Protein AF-0000000076752700 (afdb_homodimer)

Nearest PDB structures (foldseek):
  8uxy-assembly1_A  TM=1.984E-01  e=5.507E+00  synthetic construct

Organism: NCBI:txid927661

Radius of gyration: 29.4 Å; Cα contacts (8 Å, |Δi|>4): 568; chains: 2; bounding box: 60×112×95 Å

Sequence (394 aa):
MATTHGKQHRLHIPDSLHLTAPDSPAALYDTPDGRTATATRIVLAATRIVVGWTFLWAFVDKVFGLGYATPAGKGWIDGGSPTQGFLANGAKGPFEGLYHDLAGTAFANWAFMLGLLGIGVAMTLGIGMRIAGVSGSLLYVLMWTVALPPENNPITDDHILGALIVAALVLLGAGNYFGFGTWWRQTALVQRFPWLTMATTHGKQHRLHIPDSLHLTAPDSPAALYDTPDGRTATATRIVLAATRIVVGWTFLWAFVDKVFGLGYATPAGKGWIDGGSPTQGFLANGAKGPFEGLYHDLAGTAFANWAFMLGLLGIGVAMTLGIGMRIAGVSGSLLYVLMWTVALPPENNPITDDHILGALIVAALVLLGAGNYFGFGTWWRQTALVQRFPWLT

Structure (mmCIF, N/CA/C/O backbone):
data_AF-0000000076752700-model_v1
#
loop_
_entity.id
_entity.type
_entity.pdbx_description
1 polymer 'DoxX family protein'
#
loop_
_atom_site.group_PDB
_atom_site.id
_atom_site.type_symbol
_atom_site.label_atom_id
_atom_site.label_alt_id
_atom_site.label_comp_id
_atom_site.label_asym_id
_atom_site.label_entity_id
_atom_site.label_seq_id
_atom_site.pdbx_PDB_ins_code
_atom_site.Cartn_x
_atom_site.Cartn_y
_atom_site.Cartn_z
_atom_site.occupancy
_atom_site.B_iso_or_equiv
_atom_site.auth_seq_id
_atom_site.auth_comp_id
_atom_site.auth_asym_id
_atom_site.auth_atom_id
_atom_site.pdbx_PDB_model_num
ATOM 1 N N . MET A 1 1 ? -34.156 88 3.09 1 29.36 1 MET A N 1
ATOM 2 C CA . MET A 1 1 ? -33.375 86.938 2.428 1 29.36 1 MET A CA 1
ATOM 3 C C . MET A 1 1 ? -33 85.875 3.408 1 29.36 1 MET A C 1
ATOM 5 O O . MET A 1 1 ? -32.125 86.062 4.25 1 29.36 1 MET A O 1
ATOM 9 N N . ALA A 1 2 ? -33.969 85 3.961 1 39.78 2 ALA A N 1
ATOM 10 C CA . ALA A 1 2 ? -33.938 84 5.02 1 39.78 2 ALA A CA 1
ATOM 11 C C . ALA A 1 2 ? -33.094 82.812 4.602 1 39.78 2 ALA A C 1
ATOM 13 O O . ALA A 1 2 ? -33.406 82.188 3.598 1 39.78 2 ALA A O 1
ATOM 14 N N . THR A 1 3 ? -31.812 82.875 4.812 1 36.62 3 THR A N 1
ATOM 15 C CA . THR A 1 3 ? -30.859 81.812 4.566 1 36.62 3 THR A CA 1
ATOM 16 C C . THR A 1 3 ? -31.234 80.562 5.387 1 36.62 3 THR A C 1
ATOM 18 O O . THR A 1 3 ? -31.297 80.625 6.617 1 36.62 3 THR A O 1
ATOM 21 N N . THR A 1 4 ? -32.125 79.75 4.945 1 38.25 4 THR A N 1
ATOM 22 C CA . THR A 1 4 ? -32.531 78.438 5.535 1 38.25 4 THR A CA 1
ATOM 23 C C . THR A 1 4 ? -31.328 77.5 5.672 1 38.25 4 THR A C 1
ATOM 25 O O . THR A 1 4 ? -30.641 77.25 4.688 1 38.25 4 THR A O 1
ATOM 28 N N . HIS A 1 5 ? -30.578 77.5 6.777 1 37.97 5 HIS A N 1
ATOM 29 C CA . HIS A 1 5 ? -29.5 76.625 7.164 1 37.97 5 HIS A CA 1
ATOM 30 C C . HIS A 1 5 ? -29.969 75.188 7.094 1 37.97 5 HIS A C 1
ATOM 32 O O . HIS A 1 5 ? -30.938 74.812 7.75 1 37.97 5 HIS A O 1
ATOM 38 N N . GLY A 1 6 ? -29.859 74.5 5.984 1 36.5 6 GLY A N 1
ATOM 39 C CA . GLY A 1 6 ? -30.141 73.062 5.793 1 36.5 6 GLY A CA 1
ATOM 40 C C . GLY A 1 6 ? -29.359 72.188 6.742 1 36.5 6 GLY A C 1
ATOM 41 O O . GLY A 1 6 ? -28.141 72.312 6.883 1 36.5 6 GLY A O 1
ATOM 42 N N . LYS A 1 7 ? -30 71.812 7.828 1 42.16 7 LYS A N 1
ATOM 43 C CA . LYS A 1 7 ? -29.484 70.812 8.789 1 42.16 7 LYS A CA 1
ATOM 44 C C . LYS A 1 7 ? -29 69.562 8.086 1 42.16 7 LYS A C 1
ATOM 46 O O . LYS A 1 7 ? -29.766 68.875 7.367 1 42.16 7 LYS A O 1
ATOM 51 N N . GLN A 1 8 ? -27.719 69.5 7.719 1 39.16 8 GLN A N 1
ATOM 52 C CA . GLN A 1 8 ? -27.094 68.25 7.285 1 39.16 8 GLN A CA 1
ATOM 53 C C . GLN A 1 8 ? -27.234 67.188 8.344 1 39.16 8 GLN A C 1
ATOM 55 O O . GLN A 1 8 ? -26.797 67.375 9.484 1 39.16 8 GLN A O 1
ATOM 60 N N . HIS A 1 9 ? -28.328 66.438 8.406 1 39.38 9 HIS A N 1
ATOM 61 C CA . HIS A 1 9 ? -28.453 65.25 9.219 1 39.38 9 HIS A CA 1
ATOM 62 C C . HIS A 1 9 ? -27.328 64.25 8.914 1 39.38 9 HIS A C 1
ATOM 64 O O . HIS A 1 9 ? -27.281 63.688 7.824 1 39.38 9 HIS A O 1
ATOM 70 N N . ARG A 1 10 ? -26.156 64.438 9.477 1 40.09 10 ARG A N 1
ATOM 71 C CA . ARG A 1 10 ? -25.156 63.406 9.422 1 40.09 10 ARG A CA 1
ATOM 72 C C . ARG A 1 10 ? -25.703 62.094 9.945 1 40.09 10 ARG A C 1
ATOM 74 O O . ARG A 1 10 ? -26.156 62.031 11.094 1 40.09 10 ARG A O 1
ATOM 81 N N . LEU A 1 11 ? -26.188 61.281 9.07 1 42.81 11 LEU A N 1
ATOM 82 C CA . LEU A 1 11 ? -26.531 59.906 9.352 1 42.81 11 LEU A CA 1
ATOM 83 C C . LEU A 1 11 ? -25.422 59.219 10.125 1 42.81 11 LEU A C 1
ATOM 85 O O . LEU A 1 11 ? -24.281 59.125 9.641 1 42.81 11 LEU A O 1
ATOM 89 N N . HIS A 1 12 ? -25.438 59.219 11.461 1 40.09 12 HIS A N 1
ATOM 90 C CA . HIS A 1 12 ? -24.594 58.406 12.312 1 40.09 12 HIS A CA 1
ATOM 91 C C . HIS A 1 12 ? -24.719 56.906 11.961 1 40.09 12 HIS A C 1
ATOM 93 O O . HIS A 1 12 ? -25.766 56.312 12.172 1 40.09 12 HIS A O 1
ATOM 99 N N . ILE A 1 13 ? -24.047 56.469 10.922 1 45.62 13 ILE A N 1
ATOM 100 C CA . ILE A 1 13 ? -23.922 55.031 10.727 1 45.62 13 ILE A CA 1
ATOM 101 C C . ILE A 1 13 ? -23.359 54.375 11.984 1 45.62 13 ILE A C 1
ATOM 103 O O . ILE A 1 13 ? -22.297 54.781 12.484 1 45.62 13 ILE A O 1
ATOM 107 N N . PRO A 1 14 ? -24.188 53.719 12.781 1 40.22 14 PRO A N 1
ATOM 108 C CA . PRO A 1 14 ? -23.641 53.062 13.977 1 40.22 14 PRO A CA 1
ATOM 109 C C . PRO A 1 14 ? -22.438 52.156 13.672 1 40.22 14 PRO A C 1
ATOM 111 O O . PRO A 1 14 ? -22.375 51.562 12.594 1 40.22 14 PRO A O 1
ATOM 114 N N . ASP A 1 15 ? -21.25 52.406 14.148 1 44.44 15 ASP A N 1
ATOM 115 C CA . ASP A 1 15 ? -19.969 51.688 14.102 1 44.44 15 ASP A CA 1
ATOM 116 C C . ASP A 1 15 ? -20.156 50.219 14.453 1 44.44 15 ASP A C 1
ATOM 118 O O . ASP A 1 15 ? -19.188 49.469 14.531 1 44.44 15 ASP A O 1
ATOM 122 N N . SER A 1 16 ? -21.297 49.812 14.992 1 43.44 16 SER A N 1
ATOM 123 C CA . SER A 1 16 ? -21.391 48.469 15.555 1 43.44 16 SER A CA 1
ATOM 124 C C . SER A 1 16 ? -21.375 47.406 14.461 1 43.44 16 SER A C 1
ATOM 126 O O . SER A 1 16 ? -21.531 46.219 14.742 1 43.44 16 SER A O 1
ATOM 128 N N . LEU A 1 17 ? -21.594 47.812 13.195 1 39.06 17 LEU A N 1
ATOM 129 C CA . LEU A 1 17 ? -21.531 46.656 12.312 1 39.06 17 LEU A CA 1
ATOM 130 C C . LEU A 1 17 ? -20.094 46.125 12.211 1 39.06 17 LEU A C 1
ATOM 132 O O . LEU A 1 17 ? -19.375 46.469 11.273 1 39.06 17 LEU A O 1
ATOM 136 N N . HIS A 1 18 ? -19.391 46.031 13.32 1 35.94 18 HIS A N 1
ATOM 137 C CA . HIS A 1 18 ? -18.203 45.188 13.172 1 35.94 18 HIS A CA 1
ATOM 138 C C . HIS A 1 18 ? -18.562 43.844 12.539 1 35.94 18 HIS A C 1
ATOM 140 O O . HIS A 1 18 ? -19.188 43 13.172 1 35.94 18 HIS A O 1
ATOM 146 N N . LEU A 1 19 ? -18.891 43.812 11.242 1 36.69 19 LEU A N 1
ATOM 147 C CA . LEU A 1 19 ? -18.844 42.469 10.617 1 36.69 19 LEU A CA 1
ATOM 148 C C . LEU A 1 19 ? -17.609 41.719 11.07 1 36.69 19 LEU A C 1
ATOM 150 O O . LEU A 1 19 ? -16.484 42.062 10.742 1 36.69 19 LEU A O 1
ATOM 154 N N . THR A 1 20 ? -17.625 41.156 12.289 1 35.75 20 THR A N 1
ATOM 155 C CA . THR A 1 20 ? -16.578 40.219 12.594 1 35.75 20 THR A CA 1
ATOM 156 C C . THR A 1 20 ? -16.344 39.281 11.406 1 35.75 20 THR A C 1
ATOM 158 O O . THR A 1 20 ? -17.281 38.719 10.844 1 35.75 20 THR A O 1
ATOM 161 N N . ALA A 1 21 ? -15.375 39.562 10.609 1 37.62 21 ALA A N 1
ATOM 162 C CA . ALA A 1 21 ? -14.906 38.625 9.594 1 37.62 21 ALA A CA 1
ATOM 163 C C . ALA A 1 21 ? -15.133 37.156 10.047 1 37.62 21 ALA A C 1
ATOM 165 O O . ALA A 1 21 ? -14.836 36.812 11.188 1 37.62 21 ALA A O 1
ATOM 166 N N . PRO A 1 22 ? -16.172 36.5 9.398 1 35 22 PRO A N 1
ATOM 167 C CA . PRO A 1 22 ? -16.234 35.094 9.805 1 35 22 PRO A CA 1
ATOM 168 C C . PRO A 1 22 ? -14.844 34.5 10.07 1 35 22 PRO A C 1
ATOM 170 O O . PRO A 1 22 ? -13.852 34.969 9.516 1 35 22 PRO A O 1
ATOM 173 N N . ASP A 1 23 ? -14.617 33.906 11.258 1 36.38 23 ASP A N 1
ATOM 174 C CA . ASP A 1 23 ? -13.422 33.125 11.578 1 36.38 23 ASP A CA 1
ATOM 175 C C . ASP A 1 23 ? -12.859 32.469 10.336 1 36.38 23 ASP A C 1
ATOM 177 O O . ASP A 1 23 ? -13.609 32 9.469 1 36.38 23 ASP A O 1
ATOM 181 N N . SER A 1 24 ? -11.797 32.906 9.742 1 34.34 24 SER A N 1
ATOM 182 C CA . SER A 1 24 ? -11.125 32.219 8.633 1 34.34 24 SER A CA 1
ATOM 183 C C . SER A 1 24 ? -11.375 30.719 8.648 1 34.34 24 SER A C 1
ATOM 185 O O . SER A 1 24 ? -11.352 30.094 9.719 1 34.34 24 SER A O 1
ATOM 187 N N . PRO A 1 25 ? -12.094 30.188 7.672 1 35.09 25 PRO A N 1
ATOM 188 C CA . PRO A 1 25 ? -12.305 28.734 7.664 1 35.09 25 PRO A CA 1
ATOM 189 C C . PRO A 1 25 ? -11.117 27.969 8.25 1 35.09 25 PRO A C 1
ATOM 191 O O . PRO A 1 25 ? -11.172 26.75 8.359 1 35.09 25 PRO A O 1
ATOM 194 N N . ALA A 1 26 ? -9.969 28.547 8.25 1 38.09 26 ALA A N 1
ATOM 195 C CA . ALA A 1 26 ? -8.797 27.875 8.812 1 38.09 26 ALA A CA 1
ATOM 196 C C . ALA A 1 26 ? -9.016 27.531 10.281 1 38.09 26 ALA A C 1
ATOM 198 O O . ALA A 1 26 ? -8.328 26.672 10.828 1 38.09 26 ALA A O 1
ATOM 199 N N . ALA A 1 27 ? -9.719 28.219 11.047 1 39.12 27 ALA A N 1
ATOM 200 C CA . ALA A 1 27 ? -9.938 28.031 12.477 1 39.12 27 ALA A CA 1
ATOM 201 C C . ALA A 1 27 ? -10.688 26.734 12.75 1 39.12 27 ALA A C 1
ATOM 203 O O . ALA A 1 27 ? -10.695 26.234 13.883 1 39.12 27 ALA A O 1
ATOM 204 N N . LEU A 1 28 ? -11.695 26.422 11.906 1 35.94 28 LEU A N 1
ATOM 205 C CA . LEU A 1 28 ? -12.5 25.234 12.172 1 35.94 28 LEU A CA 1
ATOM 206 C C . LEU A 1 28 ? -11.672 23.969 12 1 35.94 28 LEU A C 1
ATOM 208 O O . LEU A 1 28 ? -12.188 22.859 12.133 1 35.94 28 LEU A O 1
ATOM 212 N N . TYR A 1 29 ? -10.555 24.031 11.18 1 39.53 29 TYR A N 1
ATOM 213 C CA . TYR A 1 29 ? -9.797 22.781 11.258 1 39.53 29 TYR A CA 1
ATOM 214 C C . TYR A 1 29 ? -9.25 22.578 12.664 1 39.53 29 TYR A C 1
ATOM 216 O O . TYR A 1 29 ? -8.492 23.406 13.172 1 39.53 29 TYR A O 1
ATOM 224 N N . ASP A 1 30 ? -10.023 22.172 13.617 1 43.53 30 ASP A N 1
ATOM 225 C CA . ASP A 1 30 ? -9.617 21.703 14.938 1 43.53 30 ASP A CA 1
ATOM 226 C C . ASP A 1 30 ? -8.188 21.156 14.914 1 43.53 30 ASP A C 1
ATOM 228 O O . ASP A 1 30 ? -7.832 20.375 14.031 1 43.53 30 ASP A O 1
ATOM 232 N N . THR A 1 31 ? -7.188 21.891 15.273 1 51.28 31 THR A N 1
ATOM 233 C CA . THR A 1 31 ? -5.887 21.312 15.594 1 51.28 31 THR A CA 1
ATOM 234 C C . THR A 1 31 ? -6.039 19.906 16.141 1 51.28 31 THR A C 1
ATOM 236 O O . THR A 1 31 ? -6.855 19.656 17.031 1 51.28 31 THR A O 1
ATOM 239 N N . PRO A 1 32 ? -5.676 18.969 15.312 1 60.38 32 PRO A N 1
ATOM 240 C CA . PRO A 1 32 ? -5.797 17.656 15.945 1 60.38 32 PRO A CA 1
ATOM 241 C C . PRO A 1 32 ? -5.363 17.656 17.406 1 60.38 32 PRO A C 1
ATOM 243 O O . PRO A 1 32 ? -4.438 18.391 17.781 1 60.38 32 PRO A O 1
ATOM 246 N N . ASP A 1 33 ? -6.082 17.078 18.266 1 76.19 33 ASP A N 1
ATOM 247 C CA . ASP A 1 33 ? -5.648 16.922 19.656 1 76.19 33 ASP A CA 1
ATOM 248 C C . ASP A 1 33 ? -4.305 16.203 19.734 1 76.19 33 ASP A C 1
ATOM 250 O O . ASP A 1 33 ? -3.846 15.625 18.75 1 76.19 33 ASP A O 1
ATOM 254 N N . GLY A 1 34 ? -3.598 16.438 20.75 1 81.69 34 GLY A N 1
ATOM 255 C CA . GLY A 1 34 ? -2.254 15.922 20.953 1 81.69 34 GLY A CA 1
ATOM 256 C C . GLY A 1 34 ? -2.135 14.43 20.688 1 81.69 34 GLY A C 1
ATOM 257 O O . GLY A 1 34 ? -1.126 13.969 20.156 1 81.69 34 GLY A O 1
ATOM 258 N N . ARG A 1 35 ? -3.18 13.695 20.969 1 88.38 35 ARG A N 1
ATOM 259 C CA . ARG A 1 35 ? -3.15 12.25 20.781 1 88.38 35 ARG A CA 1
ATOM 260 C C . ARG A 1 35 ? -3.213 11.898 19.297 1 88.38 35 ARG A C 1
ATOM 262 O O . ARG A 1 35 ? -2.486 11.016 18.828 1 88.38 35 ARG A O 1
ATOM 269 N N . THR A 1 36 ? -4.035 12.562 18.578 1 89.56 36 THR A N 1
ATOM 270 C CA . THR A 1 36 ? -4.176 12.312 17.141 1 89.56 36 THR A CA 1
ATOM 271 C C . THR A 1 36 ? -2.904 12.719 16.406 1 89.56 36 THR A C 1
ATOM 273 O O . THR A 1 36 ? -2.475 12.023 15.477 1 89.56 36 THR A O 1
ATOM 276 N N . ALA A 1 37 ? -2.352 13.773 16.875 1 91.69 37 ALA A N 1
ATOM 277 C CA . ALA A 1 37 ? -1.114 14.227 16.234 1 91.69 37 ALA A CA 1
ATOM 278 C C . ALA A 1 37 ? 0.009 13.211 16.453 1 91.69 37 ALA A C 1
ATOM 280 O O . ALA A 1 37 ? 0.752 12.898 15.516 1 91.69 37 ALA A O 1
ATOM 281 N N . THR A 1 38 ? 0.123 12.742 17.672 1 94.31 38 THR A N 1
ATOM 282 C CA . THR A 1 38 ? 1.146 11.75 17.984 1 94.31 38 THR A CA 1
ATOM 283 C C . THR A 1 38 ? 0.907 10.469 17.203 1 94.31 38 THR A C 1
ATOM 285 O O . THR A 1 38 ? 1.839 9.898 16.625 1 94.31 38 THR A O 1
ATOM 288 N N . ALA A 1 39 ? -0.334 10.039 17.125 1 95.75 39 ALA A N 1
ATOM 289 C CA . ALA A 1 39 ? -0.685 8.836 16.375 1 95.75 39 ALA A CA 1
ATOM 290 C C . ALA A 1 39 ? -0.348 8.992 14.898 1 95.75 39 ALA A C 1
ATOM 292 O O . ALA A 1 39 ? 0.15 8.062 14.258 1 95.75 39 ALA A O 1
ATOM 293 N N . THR A 1 40 ? -0.634 10.117 14.398 1 96.5 40 THR A N 1
ATOM 294 C CA . THR A 1 40 ? -0.349 10.398 12.992 1 96.5 40 THR A CA 1
ATOM 295 C C . THR A 1 40 ? 1.149 10.305 12.719 1 96.5 40 THR A C 1
ATOM 297 O O . THR A 1 40 ? 1.569 9.656 11.75 1 96.5 40 THR A O 1
ATOM 300 N N . ARG A 1 41 ? 1.906 10.852 13.586 1 96.19 41 ARG A N 1
ATOM 301 C CA . ARG A 1 41 ? 3.355 10.812 13.422 1 96.19 41 ARG A CA 1
ATOM 302 C C . ARG A 1 41 ? 3.875 9.383 13.5 1 96.19 41 ARG A C 1
ATOM 304 O O . ARG A 1 41 ? 4.746 8.992 12.719 1 96.19 41 ARG A O 1
ATOM 311 N N . ILE A 1 42 ? 3.344 8.664 14.352 1 97.69 42 ILE A N 1
ATOM 312 C CA . ILE A 1 42 ? 3.77 7.281 14.539 1 97.69 42 ILE A CA 1
ATOM 313 C C . ILE A 1 42 ? 3.404 6.457 13.312 1 97.69 42 ILE A C 1
ATOM 315 O O . ILE A 1 42 ? 4.227 5.691 12.805 1 97.69 42 ILE A O 1
ATOM 319 N N . VAL A 1 43 ? 2.213 6.633 12.805 1 98.38 43 VAL A N 1
ATOM 320 C CA . VAL A 1 43 ? 1.752 5.852 11.656 1 98.38 43 VAL A CA 1
ATOM 321 C C . VAL A 1 43 ? 2.551 6.238 10.414 1 98.38 43 VAL A C 1
ATOM 323 O O . VAL A 1 43 ? 2.928 5.375 9.617 1 98.38 43 VAL A O 1
ATOM 326 N N . LEU A 1 44 ? 2.814 7.484 10.258 1 98.12 44 LEU A N 1
ATOM 327 C CA . LEU A 1 44 ? 3.598 7.926 9.109 1 98.12 44 LEU A CA 1
ATOM 328 C C . LEU A 1 44 ? 5.027 7.395 9.188 1 98.12 44 LEU A C 1
ATOM 330 O O . LEU A 1 44 ? 5.586 6.957 8.18 1 98.12 44 LEU A O 1
ATOM 334 N N . ALA A 1 45 ? 5.598 7.426 10.367 1 98.25 45 ALA A N 1
ATOM 335 C CA . ALA A 1 45 ? 6.941 6.879 10.555 1 98.25 45 ALA A CA 1
ATOM 336 C C . ALA A 1 45 ? 6.961 5.375 10.297 1 98.25 45 ALA A C 1
ATOM 338 O O . ALA A 1 45 ? 7.863 4.863 9.633 1 98.25 45 ALA A O 1
ATOM 339 N N . ALA A 1 46 ? 5.977 4.699 10.828 1 98.62 46 ALA A N 1
ATOM 340 C CA . ALA A 1 46 ? 5.887 3.256 10.617 1 98.62 46 ALA A CA 1
ATOM 341 C C . ALA A 1 46 ? 5.734 2.924 9.133 1 98.62 46 ALA A C 1
ATOM 343 O O . ALA A 1 46 ? 6.371 1.994 8.633 1 98.62 46 ALA A O 1
ATOM 344 N N . THR A 1 47 ? 4.883 3.656 8.461 1 98.75 47 THR A N 1
ATOM 345 C CA . THR A 1 47 ? 4.688 3.445 7.031 1 98.75 47 THR A CA 1
ATOM 346 C C . THR A 1 47 ? 5.992 3.646 6.27 1 98.75 47 THR A C 1
ATOM 348 O O . THR A 1 47 ? 6.359 2.826 5.426 1 98.75 47 THR A O 1
ATOM 351 N N . ARG A 1 48 ? 6.648 4.723 6.578 1 98.62 48 ARG A N 1
ATOM 352 C CA . ARG A 1 48 ? 7.922 5.031 5.934 1 98.62 48 ARG A CA 1
ATOM 353 C C . ARG A 1 48 ? 8.93 3.91 6.145 1 98.62 48 ARG A C 1
ATOM 355 O O . ARG A 1 48 ? 9.586 3.473 5.199 1 98.62 48 ARG A O 1
ATOM 362 N N . ILE A 1 49 ? 9.055 3.41 7.312 1 98.75 49 ILE A N 1
ATOM 363 C CA . ILE A 1 49 ? 10.016 2.373 7.668 1 98.75 49 ILE A CA 1
ATOM 364 C C . ILE A 1 49 ? 9.633 1.062 6.984 1 98.75 49 ILE A C 1
ATOM 366 O O . ILE A 1 49 ? 10.5 0.3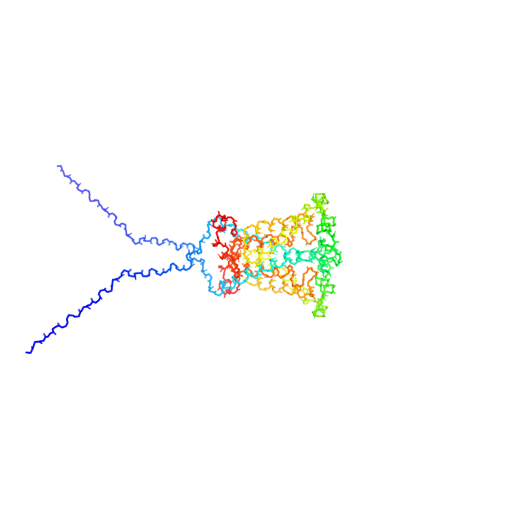3 6.504 1 98.75 49 ILE A O 1
ATOM 370 N N . VAL A 1 50 ? 8.367 0.733 6.926 1 98.81 50 VAL A N 1
ATOM 371 C CA . VAL A 1 50 ? 7.914 -0.483 6.258 1 98.81 50 VAL A CA 1
ATOM 372 C C . VAL A 1 50 ? 8.203 -0.39 4.766 1 98.81 50 VAL A C 1
ATOM 374 O O . VAL A 1 50 ? 8.633 -1.37 4.145 1 98.81 50 VAL A O 1
ATOM 377 N N . VAL A 1 51 ? 7.961 0.78 4.152 1 98.75 51 VAL A N 1
ATOM 378 C CA . VAL A 1 51 ? 8.32 0.979 2.754 1 98.75 51 VAL A CA 1
ATOM 379 C C . VAL A 1 51 ? 9.82 0.768 2.57 1 98.75 51 VAL A C 1
ATOM 381 O O . VAL A 1 51 ? 10.25 0.038 1.673 1 98.75 51 VAL A O 1
ATOM 384 N N . GLY A 1 52 ? 10.594 1.422 3.422 1 98.81 52 GLY A N 1
ATOM 385 C CA . GLY A 1 52 ? 12.039 1.237 3.352 1 98.81 52 GLY A CA 1
ATOM 386 C C . GLY A 1 52 ? 12.461 -0.214 3.471 1 98.81 52 GLY A C 1
ATOM 387 O O . GLY A 1 52 ? 13.281 -0.693 2.688 1 98.81 52 GLY A O 1
ATOM 388 N N . TRP A 1 53 ? 11.914 -0.888 4.426 1 98.75 53 TRP A N 1
ATOM 389 C CA . TRP A 1 53 ? 12.203 -2.301 4.645 1 98.75 53 TRP A CA 1
ATOM 390 C C . TRP A 1 53 ? 11.852 -3.127 3.41 1 98.75 53 TRP A C 1
ATOM 392 O O . TRP A 1 53 ? 12.602 -4.02 3.018 1 98.75 53 TRP A O 1
ATOM 402 N N . THR A 1 54 ? 10.727 -2.855 2.799 1 98.62 54 THR A N 1
ATOM 403 C CA . THR A 1 54 ? 10.281 -3.574 1.61 1 98.62 54 THR A CA 1
ATOM 404 C C . THR A 1 54 ? 11.312 -3.469 0.494 1 98.62 54 THR A C 1
ATOM 406 O O . THR A 1 54 ? 11.68 -4.473 -0.12 1 98.62 54 THR A O 1
ATOM 409 N N . PHE A 1 55 ? 11.812 -2.27 0.292 1 98.88 55 PHE A N 1
ATOM 410 C CA . PHE A 1 55 ? 12.789 -2.055 -0.767 1 98.88 55 PHE A CA 1
ATOM 411 C C . PHE A 1 55 ? 14.133 -2.68 -0.399 1 98.88 55 PHE A C 1
ATOM 413 O O . PHE A 1 55 ? 14.773 -3.322 -1.233 1 98.88 55 PHE A O 1
ATOM 420 N N . LEU A 1 56 ? 14.57 -2.543 0.807 1 98.88 56 LEU A N 1
ATOM 421 C CA . LEU A 1 56 ? 15.867 -3.062 1.229 1 98.88 56 LEU A CA 1
ATOM 422 C C . LEU A 1 56 ? 15.867 -4.59 1.216 1 98.88 56 LEU A C 1
ATOM 424 O O . LEU A 1 56 ? 16.859 -5.207 0.829 1 98.88 56 LEU A O 1
ATOM 428 N N . TRP A 1 57 ? 14.82 -5.156 1.658 1 98.81 57 TRP A N 1
ATOM 429 C CA . TRP A 1 57 ? 14.758 -6.613 1.64 1 98.81 57 TRP A CA 1
ATOM 430 C C . TRP A 1 57 ? 14.812 -7.145 0.211 1 98.81 57 TRP A C 1
ATOM 432 O O . TRP A 1 57 ? 15.516 -8.117 -0.069 1 98.81 57 TRP A O 1
ATOM 442 N N . ALA A 1 58 ? 14.008 -6.539 -0.705 1 98.56 58 ALA A N 1
ATOM 443 C CA . ALA A 1 58 ? 14.062 -6.945 -2.105 1 98.56 58 ALA A CA 1
ATOM 444 C C . ALA A 1 58 ? 15.492 -6.867 -2.646 1 98.56 58 ALA A C 1
ATOM 446 O O . ALA A 1 58 ? 15.938 -7.77 -3.357 1 98.56 58 ALA A O 1
ATOM 447 N N . PHE A 1 59 ? 16.172 -5.762 -2.301 1 98.88 59 PHE A N 1
ATOM 448 C CA . PHE A 1 59 ? 17.547 -5.586 -2.719 1 98.88 59 PHE A CA 1
ATOM 449 C C . PHE A 1 59 ? 18.438 -6.711 -2.178 1 98.88 59 PHE A C 1
ATOM 451 O O . PHE A 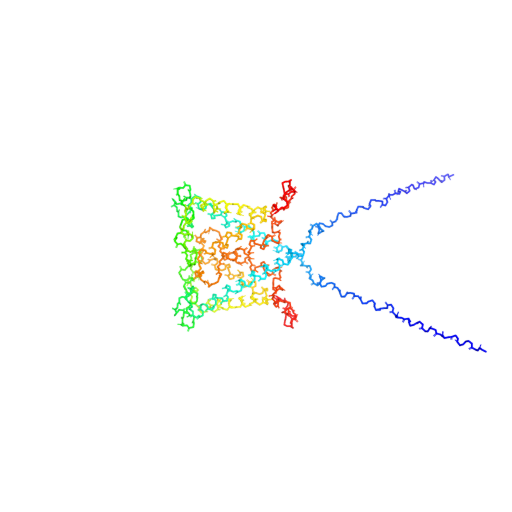1 59 ? 19.172 -7.348 -2.934 1 98.88 59 PHE A O 1
ATOM 458 N N . VAL A 1 60 ? 18.344 -7.02 -0.854 1 98.88 60 VAL A N 1
ATOM 459 C CA . VAL A 1 60 ? 19.188 -8.008 -0.188 1 98.88 60 VAL A CA 1
ATOM 460 C C . VAL A 1 60 ? 18.875 -9.398 -0.73 1 98.88 60 VAL A C 1
ATOM 462 O O . VAL A 1 60 ? 19.781 -10.172 -1.035 1 98.88 60 VAL A O 1
ATOM 465 N N . ASP A 1 61 ? 17.625 -9.727 -0.887 1 98.81 61 ASP A N 1
ATOM 466 C CA . ASP A 1 61 ? 17.25 -11.023 -1.425 1 98.81 61 ASP A CA 1
ATOM 467 C C . ASP A 1 61 ? 17.75 -11.203 -2.854 1 98.81 61 ASP A C 1
ATOM 469 O O . ASP A 1 61 ? 18.234 -12.281 -3.221 1 98.81 61 ASP A O 1
ATOM 473 N N . LYS A 1 62 ? 17.688 -10.148 -3.652 1 98.69 62 LYS A N 1
ATOM 474 C CA . LYS A 1 62 ? 18.094 -10.242 -5.047 1 98.69 62 LYS A CA 1
ATOM 475 C C . LYS A 1 62 ? 19.625 -10.32 -5.16 1 98.69 62 LYS A C 1
ATOM 477 O O . LYS A 1 62 ? 20.156 -10.922 -6.098 1 98.69 62 LYS A O 1
ATOM 482 N N . VAL A 1 63 ? 20.312 -9.719 -4.191 1 98.81 63 VAL A N 1
ATOM 483 C CA . VAL A 1 63 ? 21.766 -9.773 -4.211 1 98.81 63 VAL A CA 1
ATOM 484 C C . VAL A 1 63 ? 22.234 -11.18 -3.838 1 98.81 63 VAL A C 1
ATOM 486 O O . VAL A 1 63 ? 23.094 -11.758 -4.512 1 98.81 63 VAL A O 1
ATOM 489 N N . PHE A 1 64 ? 21.562 -11.82 -2.852 1 98.62 64 PHE A N 1
ATOM 490 C CA . PHE A 1 64 ? 22.156 -13.008 -2.25 1 98.62 64 PHE A CA 1
ATOM 491 C C . PHE A 1 64 ? 21.344 -14.25 -2.57 1 98.62 64 PHE A C 1
ATOM 493 O O . PHE A 1 64 ? 21.797 -15.375 -2.365 1 98.62 64 PHE A O 1
ATOM 500 N N . GLY A 1 65 ? 20.094 -14.062 -3.068 1 98.12 65 GLY A N 1
ATOM 501 C CA . GLY A 1 65 ? 19.266 -15.227 -3.301 1 98.12 65 GLY A CA 1
ATOM 502 C C . GLY A 1 65 ? 18.875 -15.945 -2.023 1 98.12 65 GLY A C 1
ATOM 503 O O . GLY A 1 65 ? 19.109 -17.141 -1.885 1 98.12 65 GLY A O 1
ATOM 504 N N . LEU A 1 66 ? 18.109 -15.32 -1.153 1 98.25 66 LEU A N 1
ATOM 505 C CA . LEU A 1 66 ? 17.859 -15.82 0.191 1 98.25 66 LEU A CA 1
ATOM 506 C C . LEU A 1 66 ? 16.625 -16.719 0.206 1 98.25 66 LEU A C 1
ATOM 508 O O . LEU A 1 66 ? 16.156 -17.109 1.273 1 98.25 66 LEU A O 1
ATOM 512 N N . GLY A 1 67 ? 16.078 -17.016 -0.961 1 97.12 67 GLY A N 1
ATOM 513 C CA . GLY A 1 67 ? 15.047 -18.047 -1.076 1 97.12 67 GLY A CA 1
ATOM 514 C C . GLY A 1 67 ? 13.641 -17.5 -0.984 1 97.12 67 GLY A C 1
ATOM 515 O O . GLY A 1 67 ? 12.68 -18.25 -0.786 1 97.12 67 GLY A O 1
ATOM 516 N N . TYR A 1 68 ? 13.445 -16.25 -0.989 1 96.75 68 TYR A N 1
ATOM 517 C CA . TYR A 1 68 ? 12.125 -15.633 -1.086 1 96.75 68 TYR A CA 1
ATOM 518 C C . TYR A 1 68 ? 11.742 -15.383 -2.541 1 96.75 68 TYR A C 1
ATOM 520 O O . TYR A 1 68 ? 11.633 -16.328 -3.33 1 96.75 68 TYR A O 1
ATOM 528 N N . ALA A 1 69 ? 11.664 -14.188 -2.992 1 95.44 69 ALA A N 1
ATOM 529 C CA . ALA A 1 69 ? 11.336 -13.938 -4.391 1 95.44 69 ALA A CA 1
ATOM 530 C C . ALA A 1 69 ? 12.461 -14.398 -5.312 1 95.44 69 ALA A C 1
ATOM 532 O O . ALA A 1 69 ? 12.219 -14.758 -6.469 1 95.44 69 ALA A O 1
ATOM 533 N N . THR A 1 70 ? 13.68 -14.367 -4.738 1 97.75 70 THR A N 1
ATOM 534 C CA . THR A 1 70 ? 14.844 -14.836 -5.473 1 97.75 70 THR A CA 1
ATOM 535 C C . THR A 1 70 ? 15.32 -16.188 -4.934 1 97.75 70 THR A C 1
ATOM 537 O O . THR A 1 70 ? 15.805 -16.266 -3.801 1 97.75 70 THR A O 1
ATOM 540 N N . PRO A 1 71 ? 15.188 -17.219 -5.75 1 96.56 71 PRO A N 1
ATOM 541 C CA . PRO A 1 71 ? 15.586 -18.547 -5.273 1 96.56 71 PRO A CA 1
ATOM 542 C C . PRO A 1 71 ? 17.062 -18.609 -4.871 1 96.56 71 PRO A C 1
ATOM 544 O O . PRO A 1 71 ? 17.875 -17.859 -5.398 1 96.56 71 PRO A O 1
ATOM 547 N N . ALA A 1 72 ? 17.312 -19.562 -4.008 1 96.94 72 ALA A N 1
ATOM 548 C CA . ALA A 1 72 ? 18.688 -19.797 -3.596 1 96.94 72 ALA A CA 1
ATOM 549 C C . ALA A 1 72 ? 19.578 -20.109 -4.801 1 96.94 72 ALA A C 1
ATOM 551 O O . ALA A 1 72 ? 19.172 -20.844 -5.703 1 96.94 72 ALA A O 1
ATOM 552 N N . GLY A 1 73 ? 20.734 -19.5 -4.82 1 97 73 GLY A N 1
ATOM 553 C CA . GLY A 1 73 ? 21.688 -19.75 -5.887 1 97 73 GLY A CA 1
ATOM 554 C C . GLY A 1 73 ? 21.453 -18.875 -7.105 1 97 73 GLY A C 1
ATOM 555 O O . GLY A 1 73 ? 22.234 -18.922 -8.062 1 97 73 GLY A O 1
ATOM 556 N N . LYS A 1 74 ? 20.484 -18.047 -7.07 1 97.19 74 LYS A N 1
ATOM 557 C CA . LYS A 1 74 ? 20.172 -17.219 -8.234 1 97.19 74 LYS A CA 1
ATOM 558 C C . LYS A 1 74 ? 20.359 -15.742 -7.93 1 97.19 74 LYS A C 1
ATOM 560 O O . LYS A 1 74 ? 19.844 -14.883 -8.641 1 97.19 74 LYS A O 1
ATOM 565 N N . GLY A 1 75 ? 21.047 -15.453 -6.887 1 98.31 75 GLY A N 1
ATOM 566 C CA . GLY A 1 75 ? 21.344 -14.078 -6.527 1 98.31 75 GLY A CA 1
ATOM 567 C C . GLY A 1 75 ? 22.219 -13.375 -7.551 1 98.31 75 GLY A C 1
ATOM 568 O O . GLY A 1 75 ? 22.875 -14.023 -8.367 1 98.31 75 GLY A O 1
ATOM 569 N N . TRP A 1 76 ? 22.125 -12.102 -7.492 1 98.38 76 TRP A N 1
ATOM 570 C CA . TRP A 1 76 ? 22.922 -11.273 -8.383 1 98.38 76 TRP A CA 1
ATOM 571 C C . TRP A 1 76 ? 24.406 -11.578 -8.227 1 98.38 76 TRP A C 1
ATOM 573 O O . TRP A 1 76 ? 25.156 -11.625 -9.219 1 98.38 76 TRP A O 1
ATOM 583 N N . ILE A 1 77 ? 24.891 -11.852 -7.035 1 97.62 77 ILE A N 1
ATOM 584 C CA . ILE A 1 77 ? 26.297 -12.141 -6.754 1 97.62 77 ILE A CA 1
ATOM 585 C C . ILE A 1 77 ? 26.656 -13.516 -7.312 1 97.62 77 ILE A C 1
ATOM 587 O O . ILE A 1 77 ? 27.844 -13.828 -7.48 1 97.62 77 ILE A O 1
ATOM 591 N N . ASP A 1 78 ? 25.703 -14.344 -7.539 1 97.88 78 ASP A N 1
ATOM 592 C CA . ASP A 1 78 ? 25.906 -15.68 -8.094 1 97.88 78 ASP A CA 1
ATOM 593 C C . ASP A 1 78 ? 25.734 -15.672 -9.617 1 97.88 78 ASP A C 1
ATOM 595 O O . ASP A 1 78 ? 25.672 -16.734 -10.242 1 97.88 78 ASP A O 1
ATOM 599 N N . GLY A 1 79 ? 25.609 -14.492 -10.133 1 97.31 79 GLY A N 1
ATOM 600 C CA . GLY A 1 79 ? 25.5 -14.367 -11.578 1 97.31 79 GLY A CA 1
ATOM 601 C C . GLY A 1 79 ? 24.062 -14.242 -12.055 1 97.31 79 GLY A C 1
ATOM 602 O O . GLY A 1 79 ? 23.812 -14.188 -13.266 1 97.31 79 GLY A O 1
ATOM 603 N N . GLY A 1 80 ? 23.156 -14.234 -11.102 1 97.25 80 GLY A N 1
ATOM 604 C CA . GLY A 1 80 ? 21.766 -14.023 -11.469 1 97.25 80 GLY A CA 1
ATOM 605 C C . GLY A 1 80 ? 21.484 -12.625 -11.984 1 97.25 80 GLY A C 1
ATOM 606 O O . GLY A 1 80 ? 22.312 -11.727 -11.828 1 97.25 80 GLY A O 1
ATOM 607 N N . SER A 1 81 ? 20.375 -12.531 -12.672 1 98 81 SER A N 1
ATOM 608 C CA . SER A 1 81 ? 19.922 -11.25 -13.211 1 98 81 SER A CA 1
ATOM 609 C C . SER A 1 81 ? 18.641 -10.781 -12.508 1 98 81 SER A C 1
ATOM 611 O O . SER A 1 81 ? 17.562 -11.336 -12.727 1 98 81 SER A O 1
ATOM 613 N N . PRO A 1 82 ? 18.719 -9.742 -11.773 1 97.75 82 PRO A N 1
ATOM 614 C CA . PRO A 1 82 ? 17.609 -9.328 -10.906 1 97.75 82 PRO A CA 1
ATOM 615 C C . PRO A 1 82 ? 16.359 -8.945 -11.695 1 97.75 82 PRO A C 1
ATOM 617 O O . PRO A 1 82 ? 15.25 -8.984 -11.156 1 97.75 82 PRO A O 1
ATOM 620 N N . THR A 1 83 ? 16.469 -8.602 -12.953 1 97.62 83 THR A N 1
ATOM 621 C CA . THR A 1 83 ? 15.305 -8.094 -13.664 1 97.62 83 THR A CA 1
ATOM 622 C C . THR A 1 83 ? 14.812 -9.117 -14.688 1 97.62 83 THR A C 1
ATOM 624 O O . THR A 1 83 ? 13.695 -9.008 -15.195 1 97.62 83 THR A O 1
ATOM 627 N N . GLN A 1 84 ? 15.586 -10.102 -15.008 1 95.19 84 GLN A N 1
ATOM 628 C CA . GLN A 1 84 ? 15.297 -11.016 -16.109 1 95.19 84 GLN A CA 1
ATOM 629 C C . GLN A 1 84 ? 13.984 -11.758 -15.875 1 95.19 84 GLN A C 1
ATOM 631 O O . GLN A 1 84 ? 13.094 -11.742 -16.734 1 95.19 84 GLN A O 1
ATOM 636 N N . GLY A 1 85 ? 13.875 -12.414 -14.742 1 91.81 85 GLY A N 1
ATOM 637 C CA . GLY A 1 85 ? 12.68 -13.188 -14.469 1 91.81 85 GLY A CA 1
ATOM 638 C C . GLY A 1 85 ? 11.406 -12.367 -14.539 1 91.81 85 GLY A C 1
ATOM 639 O O . GLY A 1 85 ? 10.453 -12.742 -15.219 1 91.81 85 GLY A O 1
ATOM 640 N N . PHE A 1 86 ? 11.383 -11.266 -13.898 1 93.94 86 PHE A N 1
ATOM 641 C CA . PHE A 1 86 ? 10.211 -10.406 -13.797 1 93.94 86 PHE A CA 1
ATOM 642 C C . PHE A 1 86 ? 9.875 -9.789 -15.148 1 93.94 86 PHE A C 1
ATOM 644 O O . PHE A 1 86 ? 8.711 -9.789 -15.562 1 93.94 86 PHE A O 1
ATOM 651 N N . LEU A 1 87 ? 10.836 -9.266 -15.891 1 96.69 87 LEU A N 1
ATOM 652 C CA . LEU A 1 87 ? 10.578 -8.539 -17.125 1 96.69 87 LEU A CA 1
ATOM 653 C C . LEU A 1 87 ? 10.383 -9.508 -18.297 1 96.69 87 LEU A C 1
ATOM 655 O O . LEU A 1 87 ? 9.578 -9.25 -19.203 1 96.69 87 LEU A O 1
ATOM 659 N N . ALA A 1 88 ? 11.086 -10.633 -18.297 1 95.81 88 ALA A N 1
ATOM 660 C CA . ALA A 1 88 ? 11.008 -11.57 -19.406 1 95.81 88 ALA A CA 1
ATOM 661 C C . ALA A 1 88 ? 9.758 -12.438 -19.312 1 95.81 88 ALA A C 1
ATOM 663 O O . ALA A 1 88 ? 9.109 -12.719 -20.328 1 95.81 88 ALA A O 1
ATOM 664 N N . ASN A 1 89 ? 9.398 -12.82 -18.109 1 94.88 89 ASN A N 1
ATOM 665 C CA . ASN A 1 89 ? 8.305 -13.773 -17.953 1 94.88 89 ASN A CA 1
ATOM 666 C C . ASN A 1 89 ? 7.043 -13.094 -17.422 1 94.88 89 ASN A C 1
ATOM 668 O O . ASN A 1 89 ? 5.938 -13.625 -17.578 1 94.88 89 ASN A O 1
ATOM 672 N N . GLY A 1 90 ? 7.176 -12.008 -16.859 1 94.88 90 GLY A N 1
ATOM 673 C CA . GLY A 1 90 ? 6.047 -11.367 -16.203 1 94.88 90 GLY A CA 1
ATOM 674 C C . GLY A 1 90 ? 5.395 -10.297 -17.047 1 94.88 90 GLY A C 1
ATOM 675 O O . GLY A 1 90 ? 4.242 -9.93 -16.812 1 94.88 90 GLY A O 1
ATOM 676 N N . ALA A 1 91 ? 6.035 -9.781 -18.047 1 97.44 91 ALA A N 1
ATOM 677 C CA . ALA A 1 91 ? 5.539 -8.648 -18.812 1 97.44 91 ALA A CA 1
ATOM 678 C C . ALA A 1 91 ? 4.391 -9.062 -19.734 1 97.44 91 ALA A C 1
ATOM 680 O O . ALA A 1 91 ? 4.477 -10.086 -20.422 1 97.44 91 ALA A O 1
ATOM 681 N N . LYS A 1 92 ? 3.402 -8.367 -19.703 1 97.62 92 LYS A N 1
ATOM 682 C CA . LYS A 1 92 ? 2.217 -8.547 -20.531 1 97.62 92 LYS A CA 1
ATOM 683 C C . LYS A 1 92 ? 1.561 -7.203 -20.844 1 97.62 92 LYS A C 1
ATOM 685 O O . LYS A 1 92 ? 1.661 -6.258 -20.062 1 97.62 92 LYS A O 1
ATOM 690 N N . GLY A 1 93 ? 0.887 -7.176 -22.031 1 97.75 93 GLY A N 1
ATOM 691 C CA . GLY A 1 93 ? 0.173 -5.957 -22.375 1 97.75 93 GLY A CA 1
ATOM 692 C C . GLY A 1 93 ? 0.931 -5.082 -23.359 1 97.75 93 GLY A C 1
ATOM 693 O O . GLY A 1 93 ? 1.815 -5.559 -24.062 1 97.75 93 GLY A O 1
ATOM 694 N N . PRO A 1 94 ? 0.622 -3.799 -23.406 1 97.94 94 PRO A N 1
ATOM 695 C CA . PRO A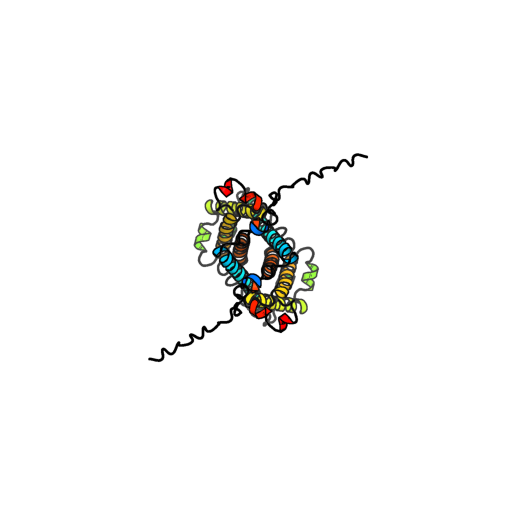 1 94 ? 1.086 -2.928 -24.484 1 97.94 94 PRO A CA 1
ATOM 696 C C . PRO A 1 94 ? 2.594 -2.693 -24.453 1 97.94 94 PRO A C 1
ATOM 698 O O . PRO A 1 94 ? 3.197 -2.371 -25.469 1 97.94 94 PRO A O 1
ATOM 701 N N . PHE A 1 95 ? 3.264 -2.926 -23.328 1 98.19 95 PHE A N 1
ATOM 702 C CA . PHE A 1 95 ? 4.684 -2.607 -23.219 1 98.19 95 PHE A CA 1
ATOM 703 C C . PHE A 1 95 ? 5.52 -3.877 -23.141 1 98.19 95 PHE A C 1
ATOM 705 O O . PHE A 1 95 ? 6.688 -3.838 -22.75 1 98.19 95 PHE A O 1
ATOM 712 N N . GLU A 1 96 ? 4.93 -4.977 -23.391 1 98 96 GLU A N 1
ATOM 713 C CA . GLU A 1 96 ? 5.582 -6.277 -23.297 1 98 96 GLU A CA 1
ATOM 714 C C . GLU A 1 96 ? 6.891 -6.301 -24.078 1 98 96 GLU A C 1
ATOM 716 O O . GLU A 1 96 ? 7.918 -6.754 -23.562 1 98 96 GLU A O 1
ATOM 721 N N . GLY A 1 97 ? 6.891 -5.852 -25.328 1 98.12 97 GLY A N 1
ATOM 722 C CA . GLY A 1 97 ? 8.086 -5.82 -26.141 1 98.12 97 GLY A CA 1
ATOM 723 C C . GLY A 1 97 ? 9.219 -5.016 -25.531 1 98.12 97 GLY A C 1
ATOM 724 O O . GLY A 1 97 ? 10.367 -5.457 -25.516 1 98.12 97 GLY A O 1
ATOM 725 N N . LEU A 1 98 ? 8.883 -3.875 -25.047 1 98.19 98 LEU A N 1
ATOM 726 C CA . LEU A 1 98 ? 9.859 -3.002 -24.406 1 98.19 98 LEU A CA 1
ATOM 727 C C . LEU A 1 98 ? 10.531 -3.701 -23.234 1 98.19 98 LEU A C 1
ATOM 729 O O . LEU A 1 98 ? 11.758 -3.691 -23.109 1 98.19 98 LEU A O 1
ATOM 733 N N . TYR A 1 99 ? 9.789 -4.355 -22.438 1 98.38 99 TYR A N 1
ATOM 734 C CA . TYR A 1 99 ? 10.328 -4.945 -21.219 1 98.38 99 TYR A CA 1
ATOM 735 C C . TYR A 1 99 ? 11.086 -6.23 -21.516 1 98.38 99 TYR A C 1
ATOM 737 O O . TYR A 1 99 ? 12.07 -6.551 -20.859 1 98.38 99 TYR A O 1
ATOM 745 N N . HIS A 1 100 ? 10.688 -6.949 -22.531 1 98.31 100 HIS A N 1
ATOM 746 C CA . HIS A 1 100 ? 11.477 -8.086 -22.969 1 98.31 100 HIS A CA 1
ATOM 747 C C . HIS A 1 100 ? 12.859 -7.648 -23.438 1 98.31 100 HIS A C 1
ATOM 749 O O . HIS A 1 100 ? 13.859 -8.305 -23.141 1 98.31 100 HIS A O 1
ATOM 755 N N . ASP A 1 101 ? 12.875 -6.523 -24.078 1 98.19 101 ASP A N 1
ATOM 756 C CA . ASP A 1 101 ? 14.141 -5.996 -24.562 1 98.19 101 ASP A CA 1
ATOM 757 C C . ASP A 1 101 ? 15.039 -5.555 -23.422 1 98.19 101 ASP A C 1
ATOM 759 O O . ASP A 1 101 ? 16.266 -5.664 -23.5 1 98.19 101 ASP A O 1
ATOM 763 N N . LEU A 1 102 ? 14.461 -5.137 -22.406 1 98.19 102 LEU A N 1
ATOM 764 C CA . LEU A 1 102 ? 15.211 -4.594 -21.266 1 98.19 102 LEU A CA 1
ATOM 765 C C . LEU A 1 102 ? 15.617 -5.703 -20.312 1 98.19 102 LEU A C 1
ATOM 767 O O . LEU A 1 102 ? 16.547 -5.527 -19.516 1 98.19 102 LEU A O 1
ATOM 771 N N . ALA A 1 103 ? 14.969 -6.789 -20.406 1 98 103 ALA A N 1
ATOM 772 C CA . ALA A 1 103 ? 15.133 -7.867 -19.438 1 98 103 ALA A CA 1
ATOM 773 C C . ALA A 1 103 ? 16.578 -8.336 -19.375 1 98 103 ALA A C 1
ATOM 775 O O . ALA A 1 103 ? 17.156 -8.719 -20.406 1 98 103 ALA A O 1
ATOM 776 N N . GLY A 1 104 ? 17.125 -8.172 -18.219 1 97.19 104 GLY A N 1
ATOM 777 C CA . GLY A 1 104 ? 18.438 -8.742 -17.969 1 97.19 104 GLY A CA 1
ATOM 778 C C . GLY A 1 104 ? 19.562 -7.867 -18.484 1 97.19 104 GLY A C 1
ATOM 779 O O . GLY A 1 104 ? 20.734 -8.195 -18.297 1 97.19 104 GLY A O 1
ATOM 780 N N . THR A 1 105 ? 19.281 -6.762 -19.078 1 98.19 105 THR A N 1
ATOM 781 C CA . THR A 1 105 ? 20.359 -5.879 -19.531 1 98.19 105 THR A CA 1
ATOM 782 C C . THR A 1 105 ? 21.125 -5.305 -18.328 1 98.19 105 THR A C 1
ATOM 784 O O . THR A 1 105 ? 20.578 -5.207 -17.234 1 98.19 105 THR A O 1
ATOM 787 N N . ALA A 1 106 ? 22.344 -4.992 -18.594 1 97.88 106 ALA A N 1
ATOM 788 C CA . ALA A 1 106 ? 23.141 -4.371 -17.547 1 97.88 106 ALA A CA 1
ATOM 789 C C . ALA A 1 106 ? 22.5 -3.088 -17.047 1 97.88 106 ALA A C 1
ATOM 791 O O . ALA A 1 106 ? 22.484 -2.824 -15.836 1 97.88 106 ALA A O 1
ATOM 792 N N . PHE A 1 107 ? 21.984 -2.396 -17.969 1 98.19 107 PHE A N 1
ATOM 793 C CA . PHE A 1 107 ? 21.328 -1.142 -17.609 1 98.19 107 PHE A CA 1
ATOM 794 C C . PHE A 1 107 ? 20.156 -1.39 -16.656 1 98.19 107 PHE A C 1
ATOM 796 O O . PHE A 1 107 ? 20.062 -0.77 -15.602 1 98.19 107 PHE A O 1
ATOM 803 N N . ALA A 1 108 ? 19.266 -2.268 -17.047 1 98.38 108 ALA A N 1
ATOM 804 C CA . ALA A 1 108 ? 18.078 -2.553 -16.234 1 98.38 108 ALA A CA 1
ATOM 805 C C . ALA A 1 108 ? 18.469 -3.102 -14.867 1 98.38 108 ALA A C 1
ATOM 807 O O . ALA A 1 108 ? 17.906 -2.697 -13.852 1 98.38 108 ALA A O 1
ATOM 808 N N . ASN A 1 109 ? 19.406 -3.998 -14.836 1 98.62 109 ASN A N 1
ATOM 809 C CA . ASN A 1 109 ? 19.859 -4.609 -13.586 1 98.62 109 ASN A CA 1
ATOM 810 C C . ASN A 1 109 ? 20.422 -3.57 -12.625 1 98.62 109 ASN A C 1
ATOM 812 O O . ASN A 1 109 ? 20 -3.498 -11.469 1 98.62 109 ASN A O 1
ATOM 816 N N . TRP A 1 110 ? 21.297 -2.77 -13.086 1 98.56 110 TRP A N 1
ATOM 817 C CA . TRP A 1 110 ? 21.953 -1.782 -12.227 1 98.56 110 TRP A CA 1
ATOM 818 C C . TRP A 1 110 ? 20.969 -0.699 -11.805 1 98.56 110 TRP A C 1
ATOM 820 O O . TRP A 1 110 ? 20.938 -0.302 -10.633 1 98.56 110 TRP A O 1
ATOM 830 N N . ALA A 1 111 ? 20.219 -0.181 -12.742 1 98.5 111 ALA A N 1
ATOM 831 C CA . ALA A 1 111 ? 19.234 0.857 -12.422 1 98.5 111 ALA A CA 1
ATOM 832 C C . ALA A 1 111 ? 18.25 0.371 -11.367 1 98.5 111 ALA A C 1
ATOM 834 O O . ALA A 1 111 ? 17.953 1.091 -10.406 1 98.5 111 ALA A O 1
ATOM 835 N N . PHE A 1 112 ? 17.812 -0.843 -11.57 1 98.75 112 PHE A N 1
ATOM 836 C CA . PHE A 1 112 ? 16.828 -1.407 -10.648 1 98.75 112 PHE A CA 1
ATOM 837 C C . PHE A 1 112 ? 17.438 -1.614 -9.266 1 98.75 112 PHE A C 1
ATOM 839 O O . PHE A 1 112 ? 16.859 -1.185 -8.266 1 98.75 112 PHE A O 1
ATOM 846 N N . MET A 1 113 ? 18.609 -2.191 -9.203 1 98.81 113 MET A N 1
ATOM 847 C CA . MET A 1 113 ? 19.234 -2.535 -7.93 1 98.81 113 MET A CA 1
ATOM 848 C C . MET A 1 113 ? 19.641 -1.279 -7.168 1 98.81 113 MET A C 1
ATOM 850 O O . MET A 1 113 ? 19.469 -1.205 -5.949 1 98.81 113 MET A O 1
ATOM 854 N N . LEU A 1 114 ? 20.156 -0.288 -7.852 1 98.69 114 LEU A N 1
ATOM 855 C CA . LEU A 1 114 ? 20.516 0.973 -7.207 1 98.69 114 LEU A CA 1
ATOM 856 C C . LEU A 1 114 ? 19.266 1.704 -6.723 1 98.69 114 LEU A C 1
ATOM 858 O O . LEU A 1 114 ? 19.297 2.361 -5.68 1 98.69 114 LEU A O 1
ATOM 862 N N . GLY A 1 115 ? 18.219 1.603 -7.52 1 98.75 115 GLY A N 1
ATOM 863 C CA . GLY A 1 115 ? 16.953 2.156 -7.074 1 98.75 115 GLY A CA 1
ATOM 864 C C . GLY A 1 115 ? 16.438 1.511 -5.801 1 98.75 115 GLY A C 1
ATOM 865 O O . GLY A 1 115 ? 16.062 2.207 -4.855 1 98.75 115 GLY A O 1
ATOM 866 N N . LEU A 1 116 ? 16.438 0.183 -5.785 1 98.88 116 LEU A N 1
ATOM 867 C CA . LEU A 1 116 ? 15.992 -0.533 -4.598 1 98.88 116 LEU A CA 1
ATOM 868 C C . LEU A 1 116 ? 16.797 -0.119 -3.371 1 98.88 116 LEU A C 1
ATOM 870 O O . LEU A 1 116 ? 16.219 0.199 -2.326 1 98.88 116 LEU A O 1
ATOM 874 N N . LEU A 1 117 ? 18.109 -0.087 -3.51 1 98.88 117 LEU A N 1
ATOM 875 C CA . LEU A 1 117 ? 18.984 0.246 -2.4 1 98.88 117 LEU A CA 1
ATOM 876 C C . LEU A 1 117 ? 18.797 1.696 -1.968 1 98.88 117 LEU A C 1
ATOM 878 O O . LEU A 1 117 ? 18.609 1.977 -0.782 1 98.88 117 LEU A O 1
ATOM 882 N N . GLY A 1 118 ? 18.859 2.604 -2.914 1 98.75 118 GLY A N 1
ATOM 883 C CA . GLY A 1 118 ? 18.781 4.023 -2.615 1 98.75 118 GLY A CA 1
ATOM 884 C C . GLY A 1 118 ? 17.453 4.418 -1.982 1 98.75 118 GLY A C 1
ATOM 885 O O . GLY A 1 118 ? 17.438 5.105 -0.959 1 98.75 118 GLY A O 1
ATOM 886 N N . ILE A 1 119 ? 16.359 4.004 -2.58 1 98.81 119 ILE A N 1
ATOM 887 C CA . ILE A 1 119 ? 15.031 4.309 -2.049 1 98.81 119 ILE A CA 1
ATOM 888 C C . ILE A 1 119 ? 14.883 3.688 -0.662 1 98.81 119 ILE A C 1
ATOM 890 O O . ILE A 1 119 ? 14.398 4.344 0.267 1 98.81 119 ILE A O 1
ATOM 894 N N . GLY A 1 120 ? 15.289 2.408 -0.524 1 98.88 120 GLY A N 1
ATOM 895 C CA . GLY A 1 120 ? 15.188 1.715 0.75 1 98.88 120 GLY A CA 1
ATOM 896 C C . GLY A 1 120 ? 15.93 2.416 1.871 1 98.88 120 GLY A C 1
ATOM 897 O O . GLY A 1 120 ? 15.383 2.615 2.957 1 98.88 120 GLY A O 1
ATOM 898 N N . VAL A 1 121 ? 17.141 2.826 1.634 1 98.69 121 VAL A N 1
ATOM 899 C CA . VAL A 1 121 ? 17.969 3.492 2.639 1 98.69 121 VAL A CA 1
ATOM 900 C C . VAL A 1 121 ? 17.359 4.852 2.986 1 98.69 121 VAL A C 1
ATOM 902 O O . VAL A 1 121 ? 17.219 5.195 4.164 1 98.69 121 VAL A O 1
ATOM 905 N N . ALA A 1 122 ? 17.016 5.57 1.994 1 98.25 122 ALA A N 1
ATOM 906 C CA . ALA A 1 122 ? 16.438 6.898 2.205 1 98.25 122 ALA A CA 1
ATOM 907 C C . ALA A 1 122 ? 15.172 6.824 3.043 1 98.25 122 ALA A C 1
ATOM 909 O O . ALA A 1 122 ? 15.016 7.562 4.016 1 98.25 122 ALA A O 1
ATOM 910 N N . MET A 1 123 ? 14.328 5.941 2.719 1 98.5 123 MET A N 1
ATOM 911 C CA . MET A 1 123 ? 13.055 5.816 3.416 1 98.5 123 MET A CA 1
ATOM 912 C C . MET A 1 123 ? 13.258 5.301 4.836 1 98.5 123 MET A C 1
ATOM 914 O O . MET A 1 123 ? 12.562 5.73 5.762 1 98.5 123 MET A O 1
ATOM 918 N N . THR A 1 124 ? 14.141 4.363 4.98 1 98.62 124 THR A N 1
ATOM 919 C CA . THR A 1 124 ? 14.391 3.811 6.309 1 98.62 124 THR A CA 1
ATOM 920 C C . THR A 1 124 ? 14.953 4.875 7.246 1 98.62 124 THR A C 1
ATOM 922 O O . THR A 1 124 ? 14.508 5.004 8.391 1 98.62 124 THR A O 1
ATOM 925 N N . LEU A 1 125 ? 15.805 5.707 6.746 1 98.06 125 LEU A N 1
ATOM 926 C CA . LEU A 1 125 ? 16.5 6.672 7.586 1 98.06 125 LEU A CA 1
ATOM 927 C C . LEU A 1 125 ? 15.766 8.008 7.609 1 98.06 125 LEU A C 1
ATOM 929 O O . LEU A 1 125 ? 15.992 8.828 8.5 1 98.06 125 LEU A O 1
ATOM 933 N N . GLY A 1 126 ? 14.945 8.242 6.617 1 97.44 126 GLY A N 1
ATOM 934 C CA . GLY A 1 126 ? 14.25 9.516 6.508 1 97.44 126 GLY A CA 1
ATOM 935 C C . GLY A 1 126 ? 15.109 10.617 5.93 1 97.44 126 GLY A C 1
ATOM 936 O O . GLY A 1 126 ? 14.945 11.789 6.277 1 97.44 126 GLY A O 1
ATOM 937 N N . ILE A 1 127 ? 16.047 10.281 5.059 1 96.44 127 ILE A N 1
ATOM 938 C CA . ILE A 1 127 ? 16.938 11.266 4.445 1 96.44 127 ILE A CA 1
ATOM 939 C C . ILE A 1 127 ? 16.75 11.258 2.93 1 96.44 127 ILE A C 1
ATOM 941 O O . ILE A 1 127 ? 16.438 10.211 2.342 1 96.44 127 ILE A O 1
ATOM 945 N N . GLY A 1 128 ? 16.906 12.445 2.334 1 95.75 128 GLY A N 1
ATOM 946 C CA . GLY A 1 128 ? 16.766 12.523 0.887 1 95.75 128 GLY A CA 1
ATOM 947 C C . GLY A 1 128 ? 15.406 12.086 0.392 1 95.75 128 GLY A C 1
ATOM 948 O O . GLY A 1 128 ? 15.297 11.398 -0.624 1 95.75 128 GLY A O 1
ATOM 949 N N . MET A 1 129 ? 14.445 12.461 1.081 1 96.19 129 MET A N 1
ATOM 950 C CA . MET A 1 129 ? 13.094 11.961 0.869 1 96.19 129 MET A CA 1
ATOM 951 C C . MET A 1 129 ? 12.547 12.43 -0.476 1 96.19 129 MET A C 1
ATOM 953 O O . MET A 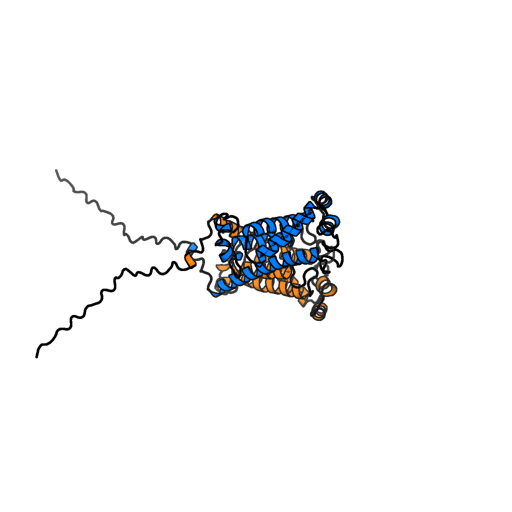1 129 ? 11.812 11.695 -1.139 1 96.19 129 MET A O 1
ATOM 957 N N . ARG A 1 130 ? 12.859 13.547 -0.898 1 95.31 130 ARG A N 1
ATOM 958 C CA . ARG A 1 130 ? 12.328 14.055 -2.158 1 95.31 130 ARG A CA 1
ATOM 959 C C . ARG A 1 130 ? 12.82 13.227 -3.338 1 95.31 130 ARG A C 1
ATOM 961 O O . ARG A 1 130 ? 12.031 12.812 -4.184 1 95.31 130 ARG A O 1
ATOM 968 N N . ILE A 1 131 ? 14.094 12.969 -3.361 1 96.56 131 ILE A N 1
ATOM 969 C CA . ILE A 1 131 ? 14.664 12.148 -4.43 1 96.56 131 ILE A CA 1
ATOM 970 C C . ILE A 1 131 ? 14.109 10.727 -4.344 1 96.56 131 ILE A C 1
ATOM 972 O O . ILE A 1 131 ? 13.734 10.141 -5.363 1 96.56 131 ILE A O 1
ATOM 976 N N . ALA A 1 132 ? 14.094 10.227 -3.148 1 97.62 132 ALA A N 1
ATOM 977 C CA . ALA A 1 132 ? 13.57 8.875 -2.941 1 97.62 132 ALA A CA 1
ATOM 978 C C . ALA A 1 132 ? 12.094 8.797 -3.332 1 97.62 132 ALA A C 1
ATOM 980 O O . ALA A 1 132 ? 11.648 7.789 -3.883 1 97.62 132 ALA A O 1
ATOM 981 N N . GLY A 1 133 ? 11.391 9.852 -2.992 1 97.62 133 GLY A N 1
ATOM 982 C CA . GLY A 1 133 ? 9.984 9.883 -3.35 1 97.62 133 GLY A CA 1
ATOM 983 C C . GLY A 1 133 ? 9.742 9.859 -4.848 1 97.62 133 GLY A C 1
ATOM 984 O O . GLY A 1 133 ? 8.922 9.094 -5.344 1 97.62 133 GLY A O 1
ATOM 985 N N . VAL A 1 134 ? 10.445 10.672 -5.598 1 97.38 134 VAL A N 1
ATOM 986 C CA . VAL A 1 134 ? 10.297 10.75 -7.047 1 97.38 134 VAL A CA 1
ATOM 987 C C . VAL A 1 134 ? 10.742 9.43 -7.684 1 97.38 134 VAL A C 1
ATOM 989 O O . VAL A 1 134 ? 10.016 8.844 -8.492 1 97.38 134 VAL A O 1
ATOM 992 N N . SER A 1 135 ? 11.875 8.977 -7.316 1 98.38 135 SER A N 1
ATOM 993 C CA . SER A 1 135 ? 12.406 7.746 -7.887 1 98.38 135 SER A CA 1
ATOM 994 C C . SER A 1 135 ? 11.555 6.543 -7.484 1 98.38 135 SER A C 1
ATOM 996 O O . SER A 1 135 ? 11.297 5.656 -8.297 1 98.38 135 SER A O 1
ATOM 998 N N . GLY A 1 136 ? 11.156 6.512 -6.227 1 98.69 136 GLY A N 1
ATOM 999 C CA . GLY A 1 136 ? 10.312 5.422 -5.758 1 98.69 136 GLY A CA 1
ATOM 1000 C C . GLY A 1 136 ? 8.969 5.363 -6.453 1 98.69 136 GLY A C 1
ATOM 1001 O O . GLY A 1 136 ? 8.523 4.293 -6.871 1 98.69 136 GLY A O 1
ATOM 1002 N N . SER A 1 137 ? 8.344 6.52 -6.562 1 98.75 137 SER A N 1
ATOM 1003 C CA . SER A 1 137 ? 7.074 6.57 -7.281 1 98.75 137 SER A CA 1
ATOM 1004 C C . SER A 1 137 ? 7.242 6.156 -8.734 1 98.75 137 SER A C 1
ATOM 1006 O O . SER A 1 137 ? 6.43 5.402 -9.273 1 98.75 137 SER A O 1
ATOM 1008 N N . LEU A 1 138 ? 8.25 6.645 -9.344 1 98.56 138 LEU A N 1
ATOM 1009 C CA . LEU A 1 138 ? 8.531 6.293 -10.734 1 98.56 138 LEU A CA 1
ATOM 1010 C C . LEU A 1 138 ? 8.758 4.793 -10.883 1 98.56 138 LEU A C 1
ATOM 1012 O O . LEU A 1 138 ? 8.203 4.16 -11.781 1 98.56 138 LEU A O 1
ATOM 1016 N N . LEU A 1 139 ? 9.547 4.238 -10.039 1 98.75 139 LEU A N 1
ATOM 1017 C CA . LEU A 1 139 ? 9.82 2.807 -10.094 1 98.75 139 LEU A CA 1
ATOM 1018 C C . LEU A 1 139 ? 8.539 1.997 -9.938 1 98.75 139 LEU A C 1
ATOM 1020 O O . LEU A 1 139 ? 8.305 1.043 -10.68 1 98.75 139 LEU A O 1
ATOM 1024 N N . TYR A 1 140 ? 7.711 2.377 -8.977 1 98.81 140 TYR A N 1
ATOM 1025 C CA . TYR A 1 140 ? 6.445 1.683 -8.75 1 98.81 140 TYR A CA 1
ATOM 1026 C C . TYR A 1 140 ? 5.551 1.78 -9.984 1 98.81 140 TYR A C 1
ATOM 1028 O O . TYR A 1 140 ? 4.918 0.797 -10.375 1 98.81 140 TYR A O 1
ATOM 1036 N N . VAL A 1 141 ? 5.492 2.941 -10.617 1 98.69 141 VAL A N 1
ATOM 1037 C CA . VAL A 1 141 ? 4.672 3.115 -11.812 1 98.69 141 VAL A CA 1
ATOM 1038 C C . VAL A 1 141 ? 5.23 2.268 -12.945 1 98.69 141 VAL A C 1
ATOM 1040 O O . VAL A 1 141 ? 4.473 1.635 -13.688 1 98.69 141 VAL A O 1
ATOM 1043 N N . LEU A 1 142 ? 6.504 2.26 -13.102 1 98.5 142 LEU A N 1
ATOM 1044 C CA . LEU A 1 142 ? 7.113 1.426 -14.125 1 98.5 142 LEU A CA 1
ATOM 1045 C C . LEU A 1 142 ? 6.797 -0.048 -13.891 1 98.5 142 LEU A C 1
ATOM 1047 O O . LEU A 1 142 ? 6.5 -0.782 -14.836 1 98.5 142 LEU A O 1
ATOM 1051 N N . MET A 1 143 ? 6.879 -0.491 -12.68 1 98.12 143 MET A N 1
ATOM 1052 C CA . MET A 1 143 ? 6.547 -1.88 -12.375 1 98.12 143 MET A CA 1
ATOM 1053 C C . MET A 1 143 ? 5.086 -2.174 -12.695 1 98.12 143 MET A C 1
ATOM 1055 O O . MET A 1 143 ? 4.758 -3.262 -13.172 1 98.12 143 MET A O 1
ATOM 1059 N N . TRP A 1 144 ? 4.199 -1.21 -12.414 1 98.31 144 TRP A N 1
ATOM 1060 C CA . TRP A 1 144 ? 2.789 -1.337 -12.766 1 98.31 144 TRP A CA 1
ATOM 1061 C C . TRP A 1 144 ? 2.615 -1.487 -14.273 1 98.31 144 TRP A C 1
ATOM 1063 O O . TRP A 1 144 ? 1.791 -2.279 -14.734 1 98.31 144 TRP A O 1
ATOM 1073 N N . THR A 1 145 ? 3.367 -0.848 -15.109 1 98.44 145 THR A N 1
ATOM 1074 C CA . THR A 1 145 ? 3.227 -0.887 -16.562 1 98.44 145 THR A CA 1
ATOM 1075 C C . THR A 1 145 ? 3.74 -2.211 -17.125 1 98.44 145 THR A C 1
ATOM 1077 O O . THR A 1 145 ? 3.51 -2.529 -18.297 1 98.44 145 THR A O 1
ATOM 1080 N N . VAL A 1 146 ? 4.461 -2.965 -16.312 1 98.19 146 VAL A N 1
ATOM 1081 C CA . VAL A 1 146 ? 5.039 -4.215 -16.797 1 98.19 146 VAL A CA 1
ATOM 1082 C C . VAL A 1 146 ? 3.926 -5.195 -17.156 1 98.19 146 VAL A C 1
ATOM 1084 O O . VAL A 1 146 ? 4.066 -5.984 -18.094 1 98.19 146 VAL A O 1
ATOM 1087 N N . ALA A 1 147 ? 2.844 -5.184 -16.438 1 97 147 ALA A N 1
ATOM 1088 C CA . ALA A 1 147 ? 1.727 -6.086 -16.719 1 97 147 ALA A CA 1
ATOM 1089 C C . ALA A 1 147 ? 0.397 -5.34 -16.672 1 97 147 ALA A C 1
ATOM 1091 O O . ALA A 1 147 ? -0.128 -5.043 -15.602 1 97 147 ALA A O 1
ATOM 1092 N N . LEU A 1 148 ? -0.155 -5.102 -17.875 1 97.25 148 LEU A N 1
ATOM 1093 C CA . LEU A 1 148 ? -1.417 -4.391 -18.031 1 97.25 148 LEU A CA 1
ATOM 1094 C C . LEU A 1 148 ? -2.387 -5.184 -18.891 1 97.25 148 LEU A C 1
ATOM 1096 O O . LEU A 1 148 ? -2.059 -5.547 -20.031 1 97.25 148 LEU A O 1
ATOM 1100 N N . PRO A 1 149 ? -3.67 -5.406 -18.359 1 97.06 149 PRO A N 1
ATOM 1101 C CA . PRO A 1 149 ? -4.145 -5.016 -17.031 1 97.06 149 PRO A CA 1
ATOM 1102 C C . PRO A 1 149 ? -3.533 -5.867 -15.922 1 97.06 149 PRO A C 1
ATOM 1104 O O . PRO A 1 149 ? -3.041 -6.969 -16.188 1 97.06 149 PRO A O 1
ATOM 1107 N N . PRO A 1 150 ? -3.521 -5.32 -14.68 1 97.75 150 PRO A N 1
ATOM 1108 C CA . PRO A 1 150 ? -3.057 -6.129 -13.555 1 97.75 150 PRO A CA 1
ATOM 1109 C C . PRO A 1 150 ? -3.842 -7.43 -13.391 1 97.75 150 PRO A C 1
ATOM 1111 O O . PRO A 1 150 ? -5 -7.508 -13.812 1 97.75 150 PRO A O 1
ATOM 1114 N N . GLU A 1 151 ? -3.174 -8.359 -12.773 1 95.56 151 GLU A N 1
ATOM 1115 C CA . GLU A 1 151 ? -3.666 -9.727 -12.688 1 95.56 151 GLU A CA 1
ATOM 1116 C C . GLU A 1 151 ? -5.023 -9.789 -11.992 1 95.56 151 GLU A C 1
ATOM 1118 O O . GLU A 1 151 ? -5.906 -10.547 -12.398 1 95.56 151 GLU A O 1
ATOM 1123 N N . ASN A 1 152 ? -5.242 -8.938 -10.938 1 97.06 152 ASN A N 1
ATOM 1124 C CA . ASN A 1 152 ? -6.41 -9.141 -10.086 1 97.06 152 ASN A CA 1
ATOM 1125 C C . ASN A 1 152 ? -7.328 -7.922 -10.102 1 97.06 152 ASN A C 1
ATOM 1127 O O . ASN A 1 152 ? -8.32 -7.875 -9.367 1 97.06 152 ASN A O 1
ATOM 1131 N N . ASN A 1 153 ? -7.008 -6.957 -10.883 1 98.38 153 ASN A N 1
ATOM 1132 C CA . ASN A 1 153 ? -7.738 -5.699 -10.977 1 98.38 153 ASN A CA 1
ATOM 1133 C C . ASN A 1 153 ? -7.535 -5.027 -12.328 1 98.38 153 ASN A C 1
ATOM 1135 O O . ASN A 1 153 ? -6.41 -4.949 -12.828 1 98.38 153 ASN A O 1
ATOM 1139 N N . PRO A 1 154 ? -8.555 -4.562 -12.883 1 98 154 PRO A N 1
ATOM 1140 C CA . PRO A 1 154 ? -8.406 -4.051 -14.25 1 98 154 PRO A CA 1
ATOM 1141 C C . PRO A 1 154 ? -7.609 -2.75 -14.312 1 98 154 PRO A C 1
ATOM 1143 O O . PRO A 1 154 ? -7.16 -2.346 -15.391 1 98 154 PRO A O 1
ATOM 1146 N N . ILE A 1 155 ? -7.445 -2.088 -13.211 1 98.06 155 ILE A N 1
ATOM 1147 C CA . ILE A 1 155 ? -6.859 -0.753 -13.281 1 98.06 155 ILE A CA 1
ATOM 1148 C C . ILE A 1 155 ? -5.629 -0.682 -12.375 1 98.06 155 ILE A C 1
ATOM 1150 O O . ILE A 1 155 ? -4.555 -0.257 -12.812 1 98.06 155 ILE A O 1
ATOM 1154 N N . THR A 1 156 ? -5.75 -1.148 -11.125 1 98.06 156 THR A N 1
ATOM 1155 C CA . THR A 1 156 ? -4.699 -0.859 -10.156 1 98.06 156 THR A CA 1
ATOM 1156 C C . THR A 1 156 ? -4.133 -2.148 -9.57 1 98.06 156 THR A C 1
ATOM 1158 O O . THR A 1 156 ? -4.77 -3.203 -9.648 1 98.06 156 THR A O 1
ATOM 1161 N N . ASP A 1 157 ? -2.949 -2.062 -9.062 1 97.5 157 ASP A N 1
ATOM 1162 C CA . ASP A 1 157 ? -2.354 -3.076 -8.203 1 97.5 157 ASP A CA 1
ATOM 1163 C C . ASP A 1 157 ? -1.523 -2.436 -7.094 1 97.5 157 ASP A C 1
ATOM 1165 O O . ASP A 1 157 ? -1.645 -1.237 -6.836 1 97.5 157 ASP A O 1
ATOM 1169 N N . ASP A 1 158 ? -0.783 -3.166 -6.387 1 96.88 158 ASP A N 1
ATOM 1170 C CA . ASP A 1 158 ? -0.062 -2.68 -5.211 1 96.88 158 ASP A CA 1
ATOM 1171 C C . ASP A 1 158 ? 0.995 -1.65 -5.605 1 96.88 158 ASP A C 1
ATOM 1173 O O . ASP A 1 158 ? 1.42 -0.842 -4.777 1 96.88 158 ASP A O 1
ATOM 1177 N N . HIS A 1 159 ? 1.416 -1.702 -6.891 1 98.25 159 HIS A N 1
ATOM 1178 C CA . HIS A 1 159 ? 2.436 -0.751 -7.316 1 98.25 159 HIS A CA 1
ATOM 1179 C C . HIS A 1 159 ? 1.878 0.667 -7.375 1 98.25 159 HIS A C 1
ATOM 1181 O O . HIS A 1 159 ? 2.559 1.622 -6.992 1 98.25 159 HIS A O 1
ATOM 1187 N N . ILE A 1 160 ? 0.65 0.737 -7.812 1 98.62 160 ILE A N 1
ATOM 1188 C CA . ILE A 1 160 ? 0.027 2.055 -7.859 1 98.62 160 ILE A CA 1
ATOM 1189 C C . ILE A 1 160 ? -0.172 2.584 -6.441 1 98.62 160 ILE A C 1
ATOM 1191 O O . ILE A 1 160 ? 0.113 3.75 -6.164 1 98.62 160 ILE A O 1
ATOM 1195 N N . LEU A 1 161 ? -0.627 1.743 -5.582 1 98.25 161 LEU A N 1
ATOM 1196 C CA . LEU A 1 161 ? -0.767 2.156 -4.188 1 98.25 161 LEU A CA 1
ATOM 1197 C C . LEU A 1 161 ? 0.586 2.529 -3.594 1 98.25 161 LEU A C 1
ATOM 1199 O O . LEU A 1 161 ? 0.699 3.523 -2.873 1 98.25 161 LEU A O 1
ATOM 1203 N N . GLY A 1 162 ? 1.582 1.787 -3.895 1 98.5 162 GLY A N 1
ATOM 1204 C CA . GLY A 1 162 ? 2.928 2.098 -3.436 1 98.5 162 GLY A CA 1
ATOM 1205 C C . GLY A 1 162 ? 3.42 3.453 -3.904 1 98.5 162 GLY A C 1
ATOM 1206 O O . GLY A 1 162 ? 4.016 4.203 -3.131 1 98.5 162 GLY A O 1
ATOM 1207 N N . ALA A 1 163 ? 3.145 3.732 -5.148 1 98.75 163 ALA A N 1
ATOM 1208 C CA . ALA A 1 163 ? 3.561 5.02 -5.707 1 98.75 163 ALA A CA 1
ATOM 1209 C C . ALA A 1 163 ? 2.904 6.176 -4.961 1 98.75 163 ALA A C 1
ATOM 1211 O O . ALA A 1 163 ? 3.561 7.172 -4.648 1 98.75 163 ALA A O 1
ATOM 1212 N N . LEU A 1 164 ? 1.687 5.992 -4.676 1 98.62 164 LEU A N 1
ATOM 1213 C CA . LEU A 1 164 ? 0.94 7.035 -3.979 1 98.62 164 LEU A CA 1
ATOM 1214 C C . LEU A 1 164 ? 1.432 7.188 -2.543 1 98.62 164 LEU A C 1
ATOM 1216 O O . LEU A 1 164 ? 1.542 8.305 -2.035 1 98.62 164 LEU A O 1
ATOM 1220 N N . ILE A 1 165 ? 1.717 6.117 -1.93 1 98.44 165 ILE A N 1
ATOM 1221 C CA . ILE A 1 165 ? 2.184 6.129 -0.547 1 98.44 165 ILE A CA 1
ATOM 1222 C C . ILE A 1 165 ? 3.518 6.867 -0.458 1 98.44 165 ILE A C 1
ATOM 1224 O O . ILE A 1 165 ? 3.701 7.727 0.406 1 98.44 165 ILE A O 1
ATOM 1228 N N . VAL A 1 166 ? 4.383 6.547 -1.321 1 98.56 166 VAL A N 1
ATOM 1229 C CA . VAL A 1 166 ? 5.703 7.168 -1.316 1 98.56 166 VAL A CA 1
ATOM 1230 C C . VAL A 1 166 ? 5.566 8.672 -1.559 1 98.56 166 VAL A C 1
ATOM 1232 O O . VAL A 1 166 ? 6.191 9.477 -0.866 1 98.56 166 VAL A O 1
ATOM 1235 N N . ALA A 1 167 ? 4.734 9.039 -2.459 1 98.31 167 ALA A N 1
ATOM 1236 C CA . ALA A 1 167 ? 4.473 10.453 -2.711 1 98.31 167 ALA A CA 1
ATOM 1237 C C . ALA A 1 167 ? 3.898 11.133 -1.474 1 98.31 167 ALA A C 1
ATOM 1239 O O . ALA A 1 167 ? 4.328 12.234 -1.107 1 98.31 167 ALA A O 1
ATOM 1240 N N . ALA A 1 168 ? 2.969 10.516 -0.829 1 98.06 168 ALA A N 1
ATOM 1241 C CA . ALA A 1 168 ? 2.336 11.078 0.362 1 98.06 168 ALA A CA 1
ATOM 1242 C C . ALA A 1 168 ? 3.355 11.281 1.48 1 98.06 168 ALA A C 1
ATOM 1244 O O . ALA A 1 168 ? 3.332 12.297 2.174 1 98.06 168 ALA A O 1
ATOM 1245 N N . LEU A 1 169 ? 4.191 10.328 1.649 1 98.38 169 LEU A N 1
ATOM 1246 C CA . LEU A 1 169 ? 5.184 10.406 2.717 1 98.38 169 LEU A CA 1
ATOM 1247 C C . LEU A 1 169 ? 6.09 11.617 2.529 1 98.38 169 LEU A C 1
ATOM 1249 O O . LEU A 1 169 ? 6.438 12.297 3.5 1 98.38 169 LEU A O 1
ATOM 1253 N N . VAL A 1 170 ? 6.43 11.859 1.299 1 96.75 170 VAL A N 1
ATOM 1254 C CA . VAL A 1 170 ? 7.281 13.008 1 1 96.75 170 VAL A CA 1
ATOM 1255 C C . VAL A 1 170 ? 6.523 14.305 1.284 1 96.75 170 VAL A C 1
ATOM 1257 O O . VAL A 1 170 ? 7.035 15.188 1.972 1 96.75 170 VAL A O 1
ATOM 1260 N N . LEU A 1 171 ? 5.348 14.367 0.826 1 96.12 171 LEU A N 1
ATOM 1261 C CA . LEU A 1 171 ? 4.555 15.586 0.936 1 96.12 171 LEU A CA 1
ATOM 1262 C C . LEU A 1 171 ? 4.211 15.883 2.393 1 96.12 171 LEU A C 1
ATOM 1264 O O . LEU A 1 171 ? 4.059 17.047 2.775 1 96.12 171 LEU A O 1
ATOM 1268 N N . LEU A 1 172 ? 4.18 14.852 3.191 1 96.12 172 LEU A N 1
ATOM 1269 C CA . LEU A 1 172 ? 3.764 15 4.582 1 96.12 172 LEU A CA 1
ATOM 1270 C C . LEU A 1 172 ? 4.973 15.148 5.5 1 96.12 172 LEU A C 1
ATOM 1272 O O . LEU A 1 172 ? 4.828 15.219 6.719 1 96.12 172 LEU A O 1
ATOM 1276 N N . GLY A 1 173 ? 6.117 15.133 4.926 1 94.62 173 GLY A N 1
ATOM 1277 C CA . GLY A 1 173 ? 7.328 15.336 5.707 1 94.62 173 GLY A CA 1
ATOM 1278 C C . GLY A 1 173 ? 7.625 14.195 6.664 1 94.62 173 GLY A C 1
ATOM 1279 O O . GLY A 1 173 ? 8.109 14.422 7.773 1 94.62 173 GLY A O 1
ATOM 1280 N N . ALA A 1 174 ? 7.344 13.023 6.234 1 94.94 174 ALA A N 1
ATOM 1281 C CA . ALA A 1 174 ? 7.441 11.859 7.113 1 94.94 174 ALA A CA 1
ATOM 1282 C C . ALA A 1 174 ? 8.883 11.602 7.523 1 94.94 174 ALA A C 1
ATOM 1284 O O . ALA A 1 174 ? 9.141 10.922 8.516 1 94.94 174 ALA A O 1
ATOM 1285 N N . GLY A 1 175 ? 9.82 12.047 6.797 1 93.69 175 GLY A N 1
ATOM 1286 C CA . GLY A 1 175 ? 11.219 11.875 7.145 1 93.69 175 GLY A CA 1
ATOM 1287 C C . GLY A 1 175 ? 11.586 12.492 8.477 1 93.69 175 GLY A C 1
ATOM 1288 O O . GLY A 1 175 ? 12.578 12.109 9.094 1 93.69 175 GLY A O 1
ATOM 1289 N N . ASN A 1 176 ? 10.781 13.406 8.898 1 91.5 176 ASN A N 1
ATOM 1290 C CA . ASN A 1 176 ? 11.07 14.148 10.125 1 91.5 176 ASN A CA 1
ATOM 1291 C C . ASN A 1 176 ? 10.531 13.43 11.352 1 91.5 176 ASN A C 1
ATOM 1293 O O . ASN A 1 176 ? 10.836 13.812 12.484 1 91.5 176 ASN A O 1
ATOM 1297 N N . TYR A 1 177 ? 9.789 12.422 11.086 1 91.06 177 TYR A N 1
ATOM 1298 C CA . TYR A 1 177 ? 9.203 11.68 12.195 1 91.06 177 TYR A CA 1
ATOM 1299 C C . TYR A 1 177 ? 9.984 10.398 12.461 1 91.06 177 TYR A C 1
ATOM 1301 O O . TYR A 1 177 ? 9.977 9.469 11.648 1 91.06 177 TYR A O 1
ATOM 1309 N N . PHE A 1 178 ? 10.641 10.32 13.602 1 91.19 178 PHE A N 1
ATOM 1310 C CA . PHE A 1 178 ? 11.445 9.164 13.984 1 91.19 178 PHE A CA 1
ATOM 1311 C C . PHE A 1 178 ? 12.469 8.836 12.914 1 91.19 178 PHE A C 1
ATOM 1313 O O . PHE A 1 178 ? 12.711 7.664 12.617 1 91.19 178 PHE A O 1
ATOM 1320 N N . GLY A 1 179 ? 12.891 9.773 12.281 1 91.31 179 GLY A N 1
ATOM 1321 C CA . GLY A 1 179 ? 13.93 9.688 11.266 1 91.31 179 GLY A CA 1
ATOM 1322 C C . GLY A 1 179 ? 14.961 10.797 11.375 1 91.31 179 GLY A C 1
ATOM 1323 O O . GLY A 1 179 ? 14.93 11.586 12.32 1 91.31 179 GLY A O 1
ATOM 1324 N N . PHE A 1 180 ? 15.891 10.781 10.422 1 91 180 PHE A N 1
ATOM 1325 C CA . PHE A 1 180 ? 16.984 11.742 10.461 1 91 180 PHE A CA 1
ATOM 1326 C C . PHE A 1 180 ? 16.719 12.906 9.516 1 91 180 PHE A C 1
ATOM 1328 O O . PHE A 1 180 ? 17.656 13.578 9.07 1 91 180 PHE A O 1
ATOM 1335 N N . GLY A 1 181 ? 15.516 13.023 9.211 1 85.75 181 GLY A N 1
ATOM 1336 C CA . GLY A 1 181 ? 15.148 14.07 8.266 1 85.75 181 GLY A CA 1
ATOM 1337 C C . GLY A 1 181 ? 15.547 15.461 8.734 1 85.75 181 GLY A C 1
ATOM 1338 O O . GLY A 1 181 ? 16.078 16.25 7.957 1 85.75 181 GLY A O 1
ATOM 1339 N N . THR A 1 182 ? 15.336 15.719 9.977 1 84.56 182 THR A N 1
ATOM 1340 C CA . THR A 1 182 ? 15.648 17.031 10.523 1 84.56 182 THR A CA 1
ATOM 1341 C C . THR A 1 182 ? 17.156 17.281 10.508 1 84.56 182 THR A C 1
ATOM 1343 O O . THR A 1 182 ? 17.609 18.344 10.094 1 84.56 182 THR A O 1
ATOM 1346 N N . TRP A 1 183 ? 17.859 16.328 10.938 1 86.69 183 TRP A N 1
ATOM 1347 C CA . TRP A 1 183 ? 19.312 16.422 10.906 1 86.69 183 TRP A CA 1
ATOM 1348 C C . TRP A 1 183 ? 19.812 16.594 9.477 1 86.69 183 TRP A C 1
ATOM 1350 O O . TRP A 1 183 ? 20.672 17.422 9.203 1 86.69 183 TRP A O 1
ATOM 1360 N N . TRP A 1 184 ? 19.234 15.836 8.586 1 86.31 184 TRP A N 1
ATOM 1361 C CA . TRP A 1 184 ? 19.609 15.836 7.172 1 86.31 184 TRP A CA 1
ATOM 1362 C C . TRP A 1 184 ? 19.406 17.219 6.559 1 86.31 184 TRP A C 1
ATOM 1364 O O . TRP A 1 184 ? 20.281 17.719 5.84 1 86.31 184 TRP A O 1
ATOM 1374 N N . ARG A 1 185 ? 18.438 17.859 6.914 1 85.25 185 ARG A N 1
ATOM 1375 C CA . ARG A 1 185 ? 18.109 19.156 6.336 1 85.25 185 ARG A CA 1
ATOM 1376 C C . ARG A 1 185 ? 19.062 20.234 6.824 1 85.25 185 ARG A C 1
ATOM 1378 O O . ARG A 1 185 ? 19.234 21.25 6.164 1 85.25 185 ARG A O 1
ATOM 1385 N N . GLN A 1 186 ? 19.734 19.938 7.898 1 86.31 186 GLN A N 1
ATOM 1386 C CA . GLN A 1 186 ? 20.625 20.922 8.508 1 86.31 186 GLN A CA 1
ATOM 1387 C C . GLN A 1 186 ? 22.062 20.734 8.031 1 86.31 186 GLN A C 1
ATOM 1389 O O . GLN A 1 186 ? 22.938 21.562 8.312 1 86.31 186 GLN A O 1
ATOM 1394 N N . THR A 1 187 ? 22.188 19.75 7.32 1 86.12 187 THR A N 1
ATOM 1395 C CA . THR A 1 187 ? 23.547 19.516 6.844 1 86.12 187 THR A CA 1
ATOM 1396 C C . THR A 1 187 ? 23.938 20.562 5.789 1 86.12 187 THR A C 1
ATOM 1398 O O . THR A 1 187 ? 23.062 21.141 5.137 1 86.12 187 THR A O 1
ATOM 1401 N N . ALA A 1 188 ? 25.219 20.719 5.621 1 87.75 188 ALA A N 1
ATOM 1402 C CA . ALA A 1 188 ? 25.734 21.672 4.648 1 87.75 188 ALA A CA 1
ATOM 1403 C C . ALA A 1 188 ? 25.344 21.281 3.227 1 87.75 188 ALA A C 1
ATOM 1405 O O . ALA A 1 188 ? 25.062 22.141 2.389 1 87.75 188 ALA A O 1
ATOM 1406 N N . LEU A 1 189 ? 25.344 20.109 3.113 1 83.62 189 LEU A N 1
ATOM 1407 C CA . LEU A 1 189 ? 25 19.609 1.786 1 83.62 189 LEU A CA 1
ATOM 1408 C C . LEU A 1 189 ? 23.594 20 1.396 1 83.62 189 LEU A C 1
ATOM 1410 O O . LEU A 1 189 ? 23.359 20.5 0.295 1 83.62 189 LEU A O 1
ATOM 1414 N N . VAL A 1 190 ? 22.688 19.781 2.213 1 83.56 190 VAL A N 1
ATOM 1415 C CA . VAL A 1 190 ? 21.281 20.062 1.906 1 83.56 190 VAL A CA 1
ATOM 1416 C C . VAL A 1 190 ? 21.062 21.562 1.865 1 83.56 190 VAL A C 1
ATOM 1418 O O . VAL A 1 190 ? 20.25 22.062 1.07 1 83.56 190 VAL A O 1
ATOM 1421 N N . GLN A 1 191 ? 21.781 22.219 2.689 1 86.62 191 GLN A N 1
ATOM 1422 C CA . GLN A 1 191 ? 21.672 23.672 2.664 1 86.62 191 GLN A CA 1
ATOM 1423 C C . GLN A 1 191 ? 22.156 24.25 1.337 1 86.62 191 GLN A C 1
ATOM 1425 O O . GLN A 1 191 ? 21.641 25.25 0.853 1 86.62 191 GLN A O 1
ATOM 1430 N N . ARG A 1 192 ? 23.047 23.547 0.774 1 87.38 192 ARG A N 1
ATOM 1431 C CA . ARG A 1 192 ? 23.562 23.953 -0.527 1 87.38 192 ARG A CA 1
ATOM 1432 C C . ARG A 1 192 ? 22.625 23.531 -1.649 1 87.38 192 ARG A C 1
ATOM 1434 O O . ARG A 1 192 ? 22.453 24.266 -2.633 1 87.38 192 ARG A O 1
ATOM 1441 N N . PHE A 1 193 ? 22.031 22.344 -1.405 1 84.75 193 PHE A N 1
ATOM 1442 C CA . PHE A 1 193 ? 21.125 21.797 -2.404 1 84.75 193 PHE A CA 1
ATOM 1443 C C . PHE A 1 193 ? 19.781 21.453 -1.778 1 84.75 193 PHE A C 1
ATOM 1445 O O . PHE A 1 193 ? 19.516 20.281 -1.48 1 84.75 193 PHE A O 1
ATOM 1452 N N . PRO A 1 194 ? 18.828 22.344 -1.757 1 81.38 194 PRO A N 1
ATOM 1453 C CA . PRO A 1 194 ? 17.578 22.172 -0.998 1 81.38 194 PRO A CA 1
ATOM 1454 C C . PRO A 1 194 ? 16.672 21.109 -1.599 1 81.38 194 PRO A C 1
ATOM 1456 O O . P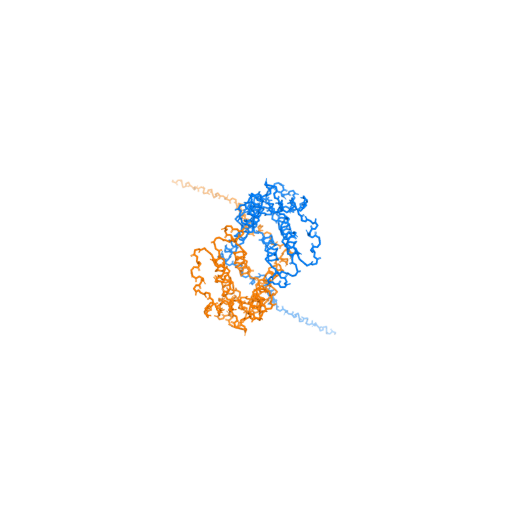RO A 1 194 ? 15.758 20.625 -0.926 1 81.38 194 PRO A O 1
ATOM 1459 N N . TRP A 1 195 ? 16.984 20.844 -2.887 1 79.62 195 TRP A N 1
ATOM 1460 C CA . TRP A 1 195 ? 16.156 19.812 -3.5 1 79.62 195 TRP A CA 1
ATOM 1461 C C . TRP A 1 195 ? 16.5 18.438 -2.943 1 79.62 195 TRP A C 1
ATOM 1463 O O . TRP A 1 195 ? 15.773 17.469 -3.188 1 79.62 195 TRP A O 1
ATOM 1473 N N . LEU A 1 196 ? 17.469 18.312 -2.066 1 78.81 196 LEU A N 1
ATOM 1474 C CA . LEU A 1 196 ? 17.891 17.062 -1.465 1 78.81 196 LEU A CA 1
ATOM 1475 C C . LEU A 1 196 ? 17.156 16.812 -0.151 1 78.81 196 LEU A C 1
ATOM 1477 O O . LEU A 1 196 ? 17.484 15.859 0.574 1 78.81 196 LEU A O 1
ATOM 1481 N N . THR A 1 197 ? 16.234 17.609 0.117 1 77.75 197 THR A N 1
ATOM 1482 C CA . THR A 1 197 ? 15.508 17.438 1.374 1 77.75 197 THR A CA 1
ATOM 1483 C C . THR A 1 197 ? 14.703 16.141 1.362 1 77.75 197 THR A C 1
ATOM 1485 O O . THR A 1 197 ? 14.344 15.633 0.296 1 77.75 197 THR A O 1
ATOM 1488 N N . MET B 1 1 ? 20.172 59.125 69 1 29.62 1 MET B N 1
ATOM 1489 C CA . MET B 1 1 ? 19.672 57.875 68.438 1 29.62 1 MET B CA 1
ATOM 1490 C C . MET B 1 1 ? 19.484 58.031 66.875 1 29.62 1 MET B C 1
ATOM 1492 O O . MET B 1 1 ? 18.578 58.719 66.438 1 29.62 1 MET B O 1
ATOM 1496 N N . ALA B 1 2 ? 20.578 58.094 66.062 1 40 2 ALA B N 1
ATOM 1497 C CA . ALA B 1 2 ? 20.734 58.375 64.625 1 40 2 ALA B CA 1
ATOM 1498 C C . ALA B 1 2 ? 20.094 57.281 63.812 1 40 2 ALA B C 1
ATOM 1500 O O . ALA B 1 2 ? 20.438 56.094 63.938 1 40 2 ALA B O 1
ATOM 1501 N N . THR B 1 3 ? 18.828 57.438 63.5 1 37.16 3 THR B N 1
ATOM 1502 C CA . THR B 1 3 ? 18.062 56.562 62.594 1 37.16 3 THR B CA 1
ATOM 1503 C C . THR B 1 3 ? 18.703 56.5 61.219 1 37.16 3 THR B C 1
ATOM 1505 O O . THR B 1 3 ? 18.828 57.531 60.531 1 37.16 3 THR B O 1
ATOM 1508 N N . THR B 1 4 ? 19.703 55.719 61 1 38.22 4 THR B N 1
ATOM 1509 C CA . THR B 1 4 ? 20.359 55.438 59.719 1 38.22 4 THR B CA 1
ATOM 1510 C C . THR B 1 4 ? 19.344 54.938 58.688 1 38.22 4 THR B C 1
ATOM 1512 O O . THR B 1 4 ? 18.703 53.906 58.906 1 38.22 4 THR B O 1
ATOM 1515 N N . HIS B 1 5 ? 18.656 55.781 57.938 1 38.44 5 HIS B N 1
ATOM 1516 C CA . HIS B 1 5 ? 17.781 55.469 56.812 1 38.44 5 HIS B CA 1
ATOM 1517 C C . HIS B 1 5 ? 18.516 54.625 55.781 1 38.44 5 HIS B C 1
ATOM 1519 O O . HIS B 1 5 ? 19.547 55.031 55.25 1 38.44 5 HIS B O 1
ATOM 1525 N N . GLY B 1 6 ? 18.531 53.344 55.875 1 37.22 6 GLY B N 1
ATOM 1526 C CA . GLY B 1 6 ? 19.078 52.375 54.906 1 37.22 6 GLY B CA 1
ATOM 1527 C C . GLY B 1 6 ? 18.516 52.562 53.531 1 37.22 6 GLY B C 1
ATOM 1528 O O . GLY B 1 6 ? 17.312 52.656 53.344 1 37.22 6 GLY B O 1
ATOM 1529 N N . LYS B 1 7 ? 19.25 53.281 52.688 1 42.91 7 LYS B N 1
ATOM 1530 C CA . LYS B 1 7 ? 18.953 53.438 51.281 1 42.91 7 LYS B CA 1
ATOM 1531 C C . LYS B 1 7 ? 18.703 52.094 50.594 1 42.91 7 LYS B C 1
ATOM 1533 O O . LYS B 1 7 ? 19.562 51.188 50.625 1 42.91 7 LYS B O 1
ATOM 1538 N N . GLN B 1 8 ? 17.438 51.625 50.625 1 40.12 8 GLN B N 1
ATOM 1539 C CA . GLN B 1 8 ? 17.047 50.5 49.781 1 40.12 8 GLN B CA 1
ATOM 1540 C C . GLN B 1 8 ? 17.375 50.75 48.312 1 40.12 8 GLN B C 1
ATOM 1542 O O . GLN B 1 8 ? 16.906 51.719 47.719 1 40.12 8 GLN B O 1
ATOM 1547 N N . HIS B 1 9 ? 18.609 50.531 47.875 1 39.5 9 HIS B N 1
ATOM 1548 C CA . HIS B 1 9 ? 18.938 50.5 46.469 1 39.5 9 HIS B CA 1
ATOM 1549 C C . HIS B 1 9 ? 18 49.531 45.719 1 39.5 9 HIS B C 1
ATOM 1551 O O . HIS B 1 9 ? 18.047 48.344 45.938 1 39.5 9 HIS B O 1
ATOM 1557 N N . ARG B 1 10 ? 16.828 50 45.344 1 40.47 10 ARG B N 1
ATOM 1558 C CA . ARG B 1 10 ? 16.016 49.219 44.406 1 40.47 10 ARG B CA 1
ATOM 1559 C C . ARG B 1 10 ? 16.797 48.906 43.156 1 40.47 10 ARG B C 1
ATOM 1561 O O . ARG B 1 10 ? 17.266 49.812 42.438 1 40.47 10 ARG B O 1
ATOM 1568 N N . LEU B 1 11 ? 17.438 47.781 43.156 1 43.03 11 LEU B N 1
ATOM 1569 C CA . LEU B 1 11 ? 18.031 47.219 41.938 1 43.03 11 LEU B CA 1
ATOM 1570 C C . LEU B 1 11 ? 17.047 47.281 40.75 1 43.03 11 LEU B C 1
ATOM 1572 O O . LEU B 1 11 ? 15.953 46.719 40.812 1 43.03 11 LEU B O 1
ATOM 1576 N N . HIS B 1 12 ? 17.078 48.375 39.969 1 40.66 12 HIS B N 1
ATOM 1577 C CA . HIS B 1 12 ? 16.391 48.438 38.688 1 40.66 12 HIS B CA 1
ATOM 1578 C C . HIS B 1 12 ? 16.781 47.312 37.781 1 40.66 12 HIS B C 1
ATOM 1580 O O . HIS B 1 12 ? 17.938 47.219 37.312 1 40.66 12 HIS B O 1
ATOM 1586 N N . ILE B 1 13 ? 16.219 46.125 37.969 1 45.91 13 ILE B N 1
ATOM 1587 C CA . ILE B 1 13 ? 16.344 45.094 36.938 1 45.91 13 ILE B CA 1
ATOM 1588 C C . ILE B 1 13 ? 15.914 45.656 35.594 1 45.91 13 ILE B C 1
ATOM 1590 O O . ILE B 1 13 ? 14.805 46.156 35.438 1 45.91 13 ILE B O 1
ATOM 1594 N N . PRO B 1 14 ? 16.859 45.969 34.719 1 40.59 14 PRO B N 1
ATOM 1595 C CA . PRO B 1 14 ? 16.453 46.469 33.406 1 40.59 14 PRO B CA 1
ATOM 1596 C C . PRO B 1 14 ? 15.406 45.562 32.75 1 40.59 14 PRO B C 1
ATOM 1598 O O . PRO B 1 14 ? 15.422 44.344 32.938 1 40.59 14 PRO B O 1
ATOM 1601 N N . ASP B 1 15 ? 14.18 46 32.469 1 44.44 15 ASP B N 1
ATOM 1602 C CA . ASP B 1 15 ? 13.047 45.406 31.766 1 44.44 15 ASP B CA 1
ATOM 1603 C C . ASP B 1 15 ? 13.484 44.781 30.438 1 44.44 15 ASP B C 1
ATOM 1605 O O . ASP B 1 15 ? 12.656 44.219 29.703 1 44.44 15 ASP B O 1
ATOM 1609 N N . SER B 1 16 ? 14.68 45.094 29.953 1 44.19 16 SER B N 1
ATOM 1610 C CA . SER B 1 16 ? 15.023 44.688 28.594 1 44.19 16 SER B CA 1
ATOM 1611 C C . SER B 1 16 ? 15.172 43.156 28.5 1 44.19 16 SER B C 1
ATOM 1613 O O . SER B 1 16 ? 15.516 42.625 27.438 1 44.19 16 SER B O 1
ATOM 1615 N N . LEU B 1 17 ? 15.344 42.5 29.656 1 38.81 17 LEU B N 1
ATOM 1616 C CA . LEU B 1 17 ? 15.469 41.062 29.359 1 38.81 17 LEU B CA 1
ATOM 1617 C C . LEU B 1 17 ? 14.133 40.5 28.891 1 38.81 17 LEU B C 1
ATOM 1619 O O . LEU B 1 17 ? 13.398 39.906 29.672 1 38.81 17 LEU B O 1
ATOM 1623 N N . HIS B 1 18 ? 13.398 41.219 28.047 1 35.88 18 HIS B N 1
ATOM 1624 C CA . HIS B 1 18 ? 12.352 40.438 27.391 1 35.88 18 HIS B CA 1
ATOM 1625 C C . HIS B 1 18 ? 12.906 39.156 26.797 1 35.88 18 HIS B C 1
ATOM 1627 O O . HIS B 1 18 ? 13.641 39.188 25.797 1 35.88 18 HIS B O 1
ATOM 1633 N N . LEU B 1 19 ? 13.297 38.188 27.609 1 36.34 19 LEU B N 1
ATOM 1634 C CA . LEU B 1 19 ? 13.461 36.875 27 1 36.34 19 LEU B CA 1
ATOM 1635 C C . LEU B 1 19 ? 12.344 36.594 25.984 1 36.34 19 LEU B C 1
ATOM 1637 O O . LEU B 1 19 ? 11.18 36.438 26.375 1 36.34 19 LEU B O 1
ATOM 1641 N N . THR B 1 20 ? 12.414 37.219 24.812 1 35.47 20 THR B N 1
ATOM 1642 C CA . THR B 1 20 ? 11.508 36.75 23.766 1 35.47 20 THR B CA 1
ATOM 1643 C C . THR B 1 20 ? 11.438 35.219 23.797 1 35.47 20 THR B C 1
ATOM 1645 O O . THR B 1 20 ? 12.469 34.531 23.781 1 35.47 20 THR B O 1
ATOM 1648 N N . ALA B 1 21 ? 10.484 34.688 24.453 1 37.28 21 ALA B N 1
ATOM 1649 C CA . ALA B 1 21 ? 10.195 33.25 24.328 1 37.28 21 ALA B CA 1
ATOM 1650 C C . ALA B 1 21 ? 10.578 32.719 22.938 1 37.28 21 ALA B C 1
ATOM 1652 O O . ALA B 1 21 ? 10.266 33.375 21.922 1 37.28 21 ALA B O 1
ATOM 1653 N N . PRO B 1 22 ? 11.75 31.969 22.906 1 34.91 22 PRO B N 1
ATOM 1654 C CA . PRO B 1 22 ? 11.945 31.422 21.562 1 34.91 22 PRO B CA 1
ATOM 1655 C C . PRO B 1 22 ? 10.633 31.094 20.844 1 34.91 22 PRO B C 1
ATOM 1657 O O . PRO B 1 22 ? 9.617 30.844 21.5 1 34.91 22 PRO B O 1
ATOM 1660 N N . ASP B 1 23 ? 10.438 31.641 19.609 1 36.28 23 ASP B N 1
ATOM 1661 C CA . ASP B 1 23 ? 9.336 31.266 18.734 1 36.28 23 ASP B CA 1
ATOM 1662 C C . ASP B 1 23 ? 8.906 29.812 18.984 1 36.28 23 ASP B C 1
ATOM 1664 O O . ASP B 1 23 ? 9.742 28.953 19.219 1 36.28 23 ASP B O 1
ATOM 1668 N N . SER B 1 24 ? 7.836 29.531 19.625 1 34.69 24 SER B N 1
ATOM 1669 C CA . SER B 1 24 ? 7.301 28.172 19.781 1 34.69 24 SER B CA 1
ATOM 1670 C C . SER B 1 24 ? 7.734 27.281 18.625 1 34.69 24 SER B C 1
ATOM 1672 O O . SER B 1 24 ? 7.742 27.688 17.469 1 34.69 24 SER B O 1
ATOM 1674 N N . PRO B 1 25 ? 8.57 26.266 18.891 1 34.81 25 PRO B N 1
ATOM 1675 C CA . PRO B 1 25 ? 8.953 25.375 17.812 1 34.81 25 PRO B CA 1
ATOM 1676 C C . PRO B 1 25 ? 7.855 25.203 16.766 1 34.81 25 PRO B C 1
ATOM 1678 O O . PRO B 1 25 ? 8.047 24.531 15.75 1 34.81 25 PRO B O 1
ATOM 1681 N N . ALA B 1 26 ? 6.645 25.453 17.125 1 37.66 26 ALA B N 1
ATOM 1682 C CA . ALA B 1 26 ? 5.543 25.344 16.172 1 37.66 26 ALA B CA 1
ATOM 1683 C C . ALA B 1 26 ? 5.746 26.281 14.984 1 37.66 26 ALA B C 1
ATOM 1685 O O . ALA B 1 26 ? 5.145 26.078 13.922 1 37.66 26 ALA B O 1
ATOM 1686 N N . ALA B 1 27 ? 6.348 27.375 15.078 1 38.19 27 ALA B N 1
ATOM 1687 C CA . ALA B 1 27 ? 6.527 28.375 14.023 1 38.19 27 ALA B CA 1
ATOM 1688 C C . ALA B 1 27 ? 7.422 27.828 12.906 1 38.19 27 ALA B C 1
ATOM 1690 O O . ALA B 1 27 ? 7.418 28.359 11.789 1 38.19 27 ALA B O 1
ATOM 1691 N N . LEU B 1 28 ? 8.492 27.109 13.312 1 35.56 28 LEU B N 1
ATOM 1692 C CA . LEU B 1 28 ? 9.414 26.641 12.281 1 35.56 28 LEU B CA 1
ATOM 1693 C C . LEU B 1 28 ? 8.734 25.641 11.344 1 35.56 28 LEU B C 1
ATOM 1695 O O . LEU B 1 28 ? 9.367 25.109 10.43 1 35.56 28 LEU B O 1
ATOM 1699 N N . TYR B 1 29 ? 7.652 24.938 11.836 1 39.22 29 TYR B N 1
ATOM 1700 C CA . TYR B 1 29 ? 7.031 24.141 10.773 1 39.22 29 TYR B CA 1
ATOM 1701 C C . TYR B 1 29 ? 6.461 25.047 9.688 1 39.22 29 TYR B C 1
ATOM 1703 O O . TYR B 1 29 ? 5.582 25.859 9.953 1 39.22 29 TYR B O 1
ATOM 1711 N N . ASP B 1 30 ? 7.238 25.609 8.812 1 43.47 30 ASP B N 1
ATOM 1712 C CA . ASP B 1 30 ? 6.836 26.281 7.582 1 43.47 30 ASP B CA 1
ATOM 1713 C C . ASP B 1 30 ? 5.488 25.781 7.09 1 43.47 30 ASP B C 1
ATOM 1715 O O . ASP B 1 30 ? 5.266 24.562 7.023 1 43.47 30 ASP B O 1
ATOM 1719 N N . THR B 1 31 ? 4.391 26.406 7.371 1 51.09 31 THR B N 1
ATOM 1720 C CA . THR B 1 31 ? 3.146 26.141 6.648 1 51.09 31 THR B CA 1
ATOM 1721 C C . THR B 1 31 ? 3.434 25.703 5.215 1 51.09 31 THR B C 1
ATOM 1723 O O . THR B 1 31 ? 4.234 26.344 4.52 1 51.09 31 THR B O 1
ATOM 1726 N N . PRO B 1 32 ? 3.207 24.453 4.996 1 60.34 32 PRO B N 1
ATOM 1727 C CA . PRO B 1 32 ? 3.447 24.141 3.584 1 60.34 32 PRO B CA 1
ATOM 1728 C C . PRO B 1 32 ? 2.939 25.219 2.645 1 60.34 32 PRO B C 1
ATOM 1730 O O . PRO B 1 32 ? 1.925 25.859 2.928 1 60.34 32 PRO B O 1
ATOM 1733 N N . ASP B 1 33 ? 3.682 25.609 1.696 1 76.25 33 ASP B N 1
ATOM 1734 C CA . ASP B 1 33 ? 3.197 26.547 0.682 1 76.25 33 ASP B CA 1
ATOM 1735 C C . ASP B 1 33 ? 1.937 26.016 0.004 1 76.25 33 ASP B C 1
ATOM 1737 O O . ASP B 1 33 ? 1.604 24.828 0.138 1 76.25 33 ASP B O 1
ATOM 1741 N N . GLY B 1 34 ? 1.146 26.844 -0.499 1 81.75 34 GLY B N 1
ATOM 1742 C CA . GLY B 1 34 ? -0.142 26.547 -1.101 1 81.75 34 GLY B CA 1
ATOM 1743 C C . GLY B 1 34 ? -0.082 25.406 -2.09 1 81.75 34 GLY B C 1
ATOM 1744 O O . GLY B 1 34 ? -1.002 24.578 -2.156 1 81.75 34 GLY B O 1
ATOM 1745 N N . ARG B 1 35 ? 1.008 25.266 -2.785 1 88.44 35 ARG B N 1
ATOM 1746 C CA . ARG B 1 35 ? 1.148 24.219 -3.779 1 88.44 35 ARG B CA 1
ATOM 1747 C C . ARG B 1 35 ? 1.327 22.859 -3.113 1 88.44 35 ARG B C 1
ATOM 1749 O O . ARG B 1 35 ? 0.728 21.859 -3.539 1 88.44 35 ARG B O 1
ATOM 1756 N N . THR B 1 36 ? 2.115 22.812 -2.1 1 89.62 36 THR B N 1
ATOM 1757 C CA . THR B 1 36 ? 2.354 21.578 -1.38 1 89.62 36 THR B CA 1
ATOM 1758 C C . THR B 1 36 ? 1.087 21.109 -0.667 1 89.62 36 THR B C 1
ATOM 1760 O O . THR B 1 36 ? 0.783 19.922 -0.644 1 89.62 36 THR B O 1
ATOM 1763 N N . ALA B 1 37 ? 0.398 22.062 -0.174 1 91.69 37 ALA B N 1
ATOM 1764 C CA . ALA B 1 37 ? -0.85 21.734 0.506 1 91.69 37 ALA B CA 1
ATOM 1765 C C . ALA B 1 37 ? -1.861 21.141 -0.469 1 91.69 37 ALA B C 1
ATOM 1767 O O . ALA B 1 37 ? -2.516 20.141 -0.161 1 91.69 37 ALA B O 1
ATOM 1768 N N . THR B 1 38 ? -1.981 21.781 -1.609 1 94.31 38 THR B N 1
ATOM 1769 C CA . THR B 1 38 ? -2.904 21.281 -2.625 1 94.31 38 THR B CA 1
ATOM 1770 C C . THR B 1 38 ? -2.482 19.906 -3.111 1 94.31 38 THR B C 1
ATOM 1772 O O . THR B 1 38 ? -3.314 19 -3.234 1 94.31 38 THR B O 1
ATOM 1775 N N . ALA B 1 39 ? -1.205 19.719 -3.336 1 95.81 39 ALA B N 1
ATOM 1776 C CA . ALA B 1 39 ? -0.684 18.422 -3.771 1 95.81 39 ALA B CA 1
ATOM 1777 C C . ALA B 1 39 ? -0.96 17.344 -2.732 1 95.81 39 ALA B C 1
ATOM 1779 O O . ALA B 1 39 ? -1.318 16.219 -3.08 1 95.81 39 ALA B O 1
ATOM 1780 N N . THR B 1 40 ? -0.772 17.688 -1.532 1 96.5 40 THR B N 1
ATOM 1781 C CA . THR B 1 40 ? -1.015 16.734 -0.447 1 96.5 40 THR B CA 1
ATOM 1782 C C . THR B 1 40 ? -2.477 16.297 -0.427 1 96.5 40 THR B C 1
ATOM 1784 O O . THR B 1 40 ? -2.771 15.102 -0.339 1 96.5 40 THR B O 1
ATOM 1787 N N . ARG B 1 41 ? -3.332 17.234 -0.58 1 96.19 41 ARG B N 1
ATOM 1788 C CA . ARG B 1 41 ? -4.758 16.922 -0.589 1 96.19 41 ARG B CA 1
ATOM 1789 C C . ARG B 1 41 ? -5.117 16.031 -1.772 1 96.19 41 ARG B C 1
ATOM 1791 O O . ARG B 1 41 ? -5.898 15.086 -1.631 1 96.19 41 ARG B O 1
ATOM 1798 N N . ILE B 1 42 ? -4.559 16.297 -2.838 1 97.69 42 ILE B N 1
ATOM 1799 C CA . ILE B 1 42 ? -4.832 15.539 -4.051 1 97.69 42 ILE B CA 1
ATOM 1800 C C . ILE B 1 42 ? -4.316 14.117 -3.893 1 97.69 42 ILE B C 1
ATOM 1802 O O . ILE B 1 42 ? -5.02 13.148 -4.211 1 97.69 42 ILE B O 1
ATOM 1806 N N . VAL B 1 43 ? -3.127 13.953 -3.373 1 98.38 43 VAL B N 1
ATOM 1807 C CA . VAL B 1 43 ? -2.525 12.633 -3.229 1 98.38 43 VAL B CA 1
ATOM 1808 C C . VAL B 1 43 ? -3.295 11.828 -2.186 1 98.38 43 VAL B C 1
ATOM 1810 O O . VAL B 1 43 ? -3.533 10.633 -2.369 1 98.38 43 VAL B O 1
ATOM 1813 N N . LEU B 1 44 ? -3.68 12.453 -1.137 1 98.06 44 LEU B N 1
ATOM 1814 C CA . LEU B 1 44 ? -4.449 11.758 -0.111 1 98.06 44 LEU B CA 1
ATOM 1815 C C . LEU B 1 44 ? -5.809 11.328 -0.648 1 98.06 44 LEU B C 1
ATOM 1817 O O . LEU B 1 44 ? -6.262 10.211 -0.38 1 98.06 44 LEU B O 1
ATOM 1821 N N . ALA B 1 45 ? -6.445 12.203 -1.402 1 98.25 45 ALA B N 1
ATOM 1822 C CA . ALA B 1 45 ? -7.727 11.852 -2.014 1 98.25 45 ALA B CA 1
ATOM 1823 C C . ALA B 1 45 ? -7.562 10.719 -3.016 1 98.25 45 ALA B C 1
ATOM 1825 O O . ALA B 1 45 ? -8.367 9.781 -3.037 1 98.25 45 ALA B O 1
ATOM 1826 N N . ALA B 1 46 ? -6.547 10.805 -3.814 1 98.62 46 ALA B N 1
ATOM 1827 C CA . ALA B 1 46 ? -6.289 9.758 -4.793 1 98.62 46 ALA B CA 1
ATOM 1828 C C . ALA B 1 46 ? -6.02 8.422 -4.105 1 98.62 46 ALA B C 1
ATOM 1830 O O . ALA B 1 46 ? -6.523 7.379 -4.539 1 98.62 46 ALA B O 1
ATOM 1831 N N . THR B 1 47 ? -5.219 8.445 -3.068 1 98.75 47 THR B N 1
ATOM 1832 C CA . THR B 1 47 ? -4.926 7.23 -2.316 1 98.75 47 THR B CA 1
ATOM 1833 C C . THR B 1 47 ? -6.203 6.625 -1.747 1 98.75 47 THR B C 1
ATOM 1835 O O . THR B 1 47 ? -6.43 5.418 -1.865 1 98.75 47 THR B O 1
ATOM 1838 N N . ARG B 1 48 ? -6.992 7.461 -1.146 1 98.62 48 ARG B N 1
ATOM 1839 C CA . ARG B 1 48 ? -8.258 7.02 -0.567 1 98.62 48 ARG B CA 1
ATOM 1840 C C . ARG B 1 48 ? -9.141 6.367 -1.622 1 98.62 48 ARG B C 1
ATOM 1842 O O . ARG B 1 48 ? -9.695 5.289 -1.396 1 98.62 48 ARG B O 1
ATOM 1849 N N . ILE B 1 49 ? -9.266 6.941 -2.752 1 98.75 49 ILE B N 1
ATOM 1850 C CA . ILE B 1 49 ? -10.125 6.457 -3.828 1 98.75 49 ILE B CA 1
ATOM 1851 C C . ILE B 1 49 ? -9.562 5.152 -4.391 1 98.75 49 ILE B C 1
ATOM 1853 O O . ILE B 1 49 ? -10.32 4.227 -4.695 1 98.75 49 ILE B O 1
ATOM 1857 N N . VAL B 1 50 ? -8.266 5.047 -4.539 1 98.81 50 VAL B N 1
ATOM 1858 C CA . VAL B 1 50 ? -7.645 3.82 -5.031 1 98.81 50 VAL B CA 1
ATOM 1859 C C . VAL B 1 50 ? -7.859 2.691 -4.027 1 98.81 50 VAL B C 1
ATOM 1861 O O . VAL B 1 50 ? -8.141 1.554 -4.414 1 98.81 50 VAL B O 1
ATOM 1864 N N . VAL B 1 51 ? -7.723 2.98 -2.727 1 98.75 51 VAL B N 1
ATOM 1865 C CA . VAL B 1 51 ? -8.023 1.982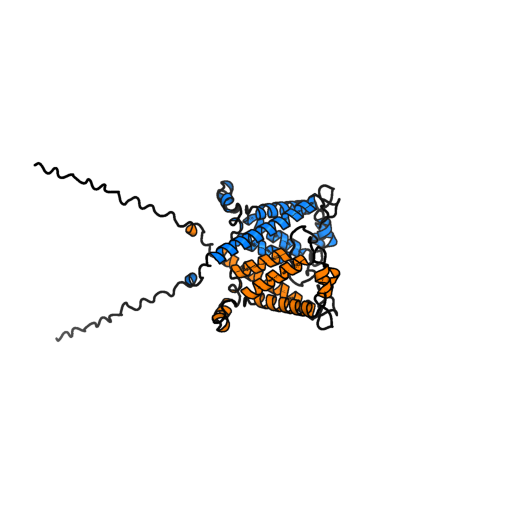 -1.706 1 98.75 51 VAL B CA 1
ATOM 1866 C C . VAL B 1 51 ? -9.477 1.541 -1.83 1 98.75 51 VAL B C 1
ATOM 1868 O O . VAL B 1 51 ? -9.773 0.343 -1.847 1 98.75 51 VAL B O 1
ATOM 1871 N N . GLY B 1 52 ? -10.375 2.521 -1.905 1 98.81 52 GLY B N 1
ATOM 1872 C CA . GLY B 1 52 ? -11.781 2.191 -2.08 1 98.81 52 GLY B CA 1
ATOM 1873 C C . GLY B 1 52 ? -12.039 1.326 -3.297 1 98.81 52 GLY B C 1
ATOM 1874 O O . GLY B 1 52 ? -12.758 0.329 -3.215 1 98.81 52 GLY B O 1
ATOM 1875 N N . TRP B 1 53 ? -11.484 1.698 -4.395 1 98.75 53 TRP B N 1
ATOM 1876 C CA . TRP B 1 53 ? -11.617 0.951 -5.641 1 98.75 53 TRP B CA 1
ATOM 1877 C C . TRP B 1 53 ? -11.109 -0.477 -5.48 1 98.75 53 TRP B C 1
ATOM 1879 O O . TRP B 1 53 ? -11.734 -1.425 -5.957 1 98.75 53 TRP B O 1
ATOM 1889 N N . THR B 1 54 ? -9.984 -0.644 -4.82 1 98.62 54 THR B N 1
ATOM 1890 C CA . THR B 1 54 ? -9.391 -1.96 -4.598 1 98.62 54 THR B CA 1
ATOM 1891 C C . THR B 1 54 ? -10.375 -2.873 -3.865 1 98.62 54 THR B C 1
ATOM 1893 O O . THR B 1 54 ? -10.586 -4.016 -4.277 1 98.62 54 THR B O 1
ATOM 1896 N N . PHE B 1 55 ? -10.992 -2.34 -2.848 1 98.88 55 PHE B N 1
ATOM 1897 C CA . PHE B 1 55 ? -11.93 -3.137 -2.064 1 98.88 55 PHE B CA 1
ATOM 1898 C C . PHE B 1 55 ? -13.211 -3.393 -2.85 1 98.88 55 PHE B C 1
ATOM 1900 O O . PHE B 1 55 ? -13.734 -4.512 -2.85 1 98.88 55 PHE B O 1
ATOM 1907 N N . LEU B 1 56 ? -13.727 -2.422 -3.523 1 98.88 56 LEU B N 1
ATOM 1908 C CA . LEU B 1 56 ? -14.977 -2.568 -4.262 1 98.88 56 LEU B CA 1
ATOM 1909 C C . LEU B 1 56 ? -14.805 -3.533 -5.43 1 98.88 56 LEU B C 1
ATOM 1911 O O . LEU B 1 56 ? -15.703 -4.332 -5.715 1 98.88 56 LEU B O 1
ATOM 1915 N N . TRP B 1 57 ? -13.734 -3.432 -6.094 1 98.81 57 TRP B N 1
ATOM 1916 C CA . TRP B 1 57 ? -13.5 -4.348 -7.207 1 98.81 57 TRP B CA 1
ATOM 1917 C C . TRP B 1 57 ? -13.422 -5.789 -6.711 1 98.81 57 TRP B C 1
ATOM 1919 O O . TRP B 1 57 ? -14 -6.695 -7.32 1 98.81 57 TRP B O 1
ATOM 1929 N N . ALA B 1 58 ? -12.641 -6.027 -5.621 1 98.62 58 ALA B N 1
ATOM 1930 C CA . ALA B 1 58 ? -12.57 -7.371 -5.055 1 98.62 58 ALA B CA 1
ATOM 1931 C C . ALA B 1 58 ? -13.969 -7.902 -4.727 1 98.62 58 ALA B C 1
ATOM 1933 O O . ALA B 1 58 ? -14.273 -9.062 -4.996 1 98.62 58 ALA B O 1
ATOM 1934 N N . PHE B 1 59 ? -14.789 -7.02 -4.141 1 98.88 59 PHE B N 1
ATOM 1935 C CA . PHE B 1 59 ? -16.156 -7.387 -3.814 1 98.88 59 PHE B CA 1
ATOM 1936 C C . PHE B 1 59 ? -16.938 -7.77 -5.07 1 98.88 59 PHE B C 1
ATOM 1938 O O . PHE B 1 59 ? -17.547 -8.836 -5.125 1 98.88 59 PHE B O 1
ATOM 1945 N N . VAL B 1 60 ? -16.875 -6.93 -6.137 1 98.88 60 VAL B N 1
ATOM 1946 C CA . VAL B 1 60 ? -17.641 -7.125 -7.367 1 98.88 60 VAL B CA 1
ATOM 1947 C C . VAL B 1 60 ? -17.156 -8.383 -8.078 1 98.88 60 VAL B C 1
ATOM 1949 O O . VAL B 1 60 ? -17.953 -9.203 -8.531 1 98.88 60 VAL B O 1
ATOM 1952 N N . ASP B 1 61 ? -15.875 -8.57 -8.164 1 98.81 61 ASP B N 1
ATOM 1953 C CA . ASP B 1 61 ? -15.32 -9.758 -8.812 1 98.81 61 ASP B CA 1
ATOM 1954 C C . ASP B 1 61 ? -15.727 -11.023 -8.07 1 98.81 61 ASP B C 1
ATOM 1956 O O . ASP B 1 61 ? -16.062 -12.039 -8.695 1 98.81 61 ASP B O 1
ATOM 1960 N N . LYS B 1 62 ? -15.727 -10.977 -6.746 1 98.69 62 LYS B N 1
ATOM 1961 C CA . LYS B 1 62 ? -16.062 -12.156 -5.957 1 98.69 62 LYS B CA 1
ATOM 1962 C C . LYS B 1 62 ? -17.562 -12.461 -6.031 1 98.69 62 LYS B C 1
ATOM 1964 O O . LYS B 1 62 ? -17.969 -13.617 -5.934 1 98.69 62 LYS B O 1
ATOM 1969 N N . VAL B 1 63 ? -18.359 -11.414 -6.215 1 98.81 63 VAL B N 1
ATOM 1970 C CA . VAL B 1 63 ? -19.797 -11.625 -6.324 1 98.81 63 VAL B CA 1
ATOM 1971 C C . VAL B 1 63 ? -20.125 -12.266 -7.672 1 98.81 63 VAL B C 1
ATOM 1973 O O . VAL B 1 63 ? -20.891 -13.242 -7.734 1 98.81 63 VAL B O 1
ATOM 1976 N N . PHE B 1 64 ? -19.438 -11.836 -8.758 1 98.62 64 PHE B N 1
ATOM 1977 C CA . PHE B 1 64 ? -19.938 -12.18 -10.086 1 98.62 64 PHE B CA 1
ATOM 1978 C C . PHE B 1 64 ? -18.969 -13.117 -10.797 1 98.62 64 PHE B C 1
ATOM 1980 O O . PHE B 1 64 ? -19.312 -13.711 -11.812 1 98.62 64 PHE B O 1
ATOM 1987 N N . GLY B 1 65 ? -17.734 -13.234 -10.273 1 98.12 65 GLY B N 1
ATOM 1988 C CA . GLY B 1 65 ? -16.75 -14.055 -10.977 1 98.12 65 GLY B CA 1
ATOM 1989 C C . GLY B 1 65 ? -16.344 -13.477 -12.32 1 98.12 65 GLY B C 1
ATOM 1990 O O . GLY B 1 65 ? -16.453 -14.148 -13.344 1 98.12 65 GLY B O 1
ATOM 1991 N N . LEU B 1 66 ? -15.719 -12.328 -12.344 1 98.25 66 LEU B N 1
ATOM 1992 C CA . LEU B 1 66 ? -15.469 -11.578 -13.57 1 98.25 66 LEU B CA 1
ATOM 1993 C C . LEU B 1 66 ? -14.141 -11.992 -14.203 1 98.25 66 LEU B C 1
ATOM 1995 O O . LEU B 1 66 ? -13.688 -11.367 -15.164 1 98.25 66 LEU B O 1
ATOM 1999 N N . GLY B 1 67 ? -13.5 -13.016 -13.664 1 97.19 67 GLY B N 1
ATOM 2000 C CA . GLY B 1 67 ? -12.359 -13.633 -14.32 1 97.19 67 GLY B CA 1
ATOM 2001 C C . GLY B 1 67 ? -11.023 -13.055 -13.883 1 97.19 67 GLY B C 1
ATOM 2002 O O . GLY B 1 67 ? -10 -13.273 -14.531 1 97.19 67 GLY B O 1
ATOM 2003 N N . TYR B 1 68 ? -10.984 -12.258 -12.898 1 96.81 68 TYR B N 1
ATOM 2004 C CA . TYR B 1 68 ? -9.734 -11.797 -12.297 1 96.81 68 TYR B CA 1
ATOM 2005 C C . TYR B 1 68 ? -9.305 -12.711 -11.164 1 96.81 68 TYR B C 1
ATOM 2007 O O . TYR B 1 68 ? -9.047 -13.898 -11.375 1 96.81 68 TYR B O 1
ATOM 2015 N N . ALA B 1 69 ? -9.344 -12.312 -9.961 1 95.56 69 ALA B N 1
ATOM 2016 C CA . ALA B 1 69 ? -8.969 -13.195 -8.859 1 95.56 69 ALA B CA 1
ATOM 2017 C C . ALA B 1 69 ? -9.984 -14.328 -8.695 1 95.56 69 ALA B C 1
ATOM 2019 O O . ALA B 1 69 ? -9.641 -15.414 -8.219 1 95.56 69 ALA B O 1
ATOM 2020 N N . THR B 1 70 ? -11.227 -14 -9.102 1 97.81 70 THR B N 1
ATOM 2021 C CA . THR B 1 70 ? -12.297 -15 -9.062 1 97.81 70 THR B CA 1
ATOM 2022 C C . THR B 1 70 ? -12.641 -15.477 -10.469 1 97.81 70 THR B C 1
ATOM 2024 O O . THR B 1 70 ? -13.172 -14.711 -11.273 1 97.81 70 THR B O 1
ATOM 2027 N N . PRO B 1 71 ? -12.352 -16.75 -10.734 1 96.62 71 PRO B N 1
ATOM 2028 C CA . PRO B 1 71 ? -12.617 -17.25 -12.086 1 96.62 71 PRO B CA 1
ATOM 2029 C C . PRO B 1 71 ? -14.086 -17.156 -12.477 1 96.62 71 PRO B C 1
ATOM 2031 O O . PRO B 1 71 ? -14.961 -17.188 -11.609 1 96.62 71 PRO B O 1
ATOM 2034 N N . ALA B 1 72 ? -14.273 -17.109 -13.766 1 96.94 72 ALA B N 1
ATOM 2035 C CA . ALA B 1 72 ? -15.641 -17.094 -14.289 1 96.94 72 ALA B CA 1
ATOM 2036 C C . ALA B 1 72 ? -16.422 -18.312 -13.812 1 96.94 72 ALA B C 1
ATOM 2038 O O . ALA B 1 72 ? -15.898 -19.422 -13.789 1 96.94 72 ALA B O 1
ATOM 2039 N N . GLY B 1 73 ? -17.641 -18.078 -13.398 1 97 73 GLY B N 1
ATOM 2040 C CA . GLY B 1 73 ? -18.516 -19.156 -12.961 1 97 73 GLY B CA 1
ATOM 2041 C C . GLY B 1 73 ? -18.312 -19.531 -11.5 1 97 73 GLY B C 1
ATOM 2042 O O . GLY B 1 73 ? -19.031 -20.375 -10.977 1 97 73 GLY B O 1
ATOM 2043 N N . LYS B 1 74 ? -17.453 -18.875 -10.844 1 97.19 74 LYS B N 1
ATOM 2044 C CA . LYS B 1 74 ? -17.172 -19.219 -9.453 1 97.19 74 LYS B CA 1
ATOM 2045 C C . LYS B 1 74 ? -17.547 -18.078 -8.508 1 97.19 74 LYS B C 1
ATOM 2047 O O . LYS B 1 74 ? -17.094 -18.031 -7.371 1 97.19 74 LYS B O 1
ATOM 2052 N N . GLY B 1 75 ? -18.297 -17.172 -8.984 1 98.31 75 GLY B N 1
ATOM 2053 C CA . GLY B 1 75 ? -18.781 -16.062 -8.164 1 98.31 75 GLY B CA 1
ATOM 2054 C C . GLY B 1 75 ? -19.672 -16.516 -7.027 1 98.31 75 GLY B C 1
ATOM 2055 O O . GLY B 1 75 ? -20.203 -17.625 -7.047 1 98.31 75 GLY B O 1
ATOM 2056 N N . TRP B 1 76 ? -19.734 -15.656 -6.078 1 98.38 76 TRP B N 1
ATOM 2057 C CA . TRP B 1 76 ? -20.578 -15.914 -4.914 1 98.38 76 TRP B CA 1
ATOM 2058 C C . TRP B 1 76 ? -22.016 -16.156 -5.332 1 98.38 76 TRP B C 1
ATOM 2060 O O . TRP B 1 76 ? -22.703 -17.031 -4.785 1 98.38 76 TRP B O 1
ATOM 2070 N N . ILE B 1 77 ? -22.531 -15.453 -6.324 1 97.69 77 ILE B N 1
ATOM 2071 C CA . ILE B 1 77 ? -23.891 -15.57 -6.797 1 97.69 77 ILE B CA 1
ATOM 2072 C C . ILE B 1 77 ? -24.078 -16.906 -7.527 1 97.69 77 ILE B C 1
ATOM 2074 O O . ILE B 1 77 ? -25.203 -17.359 -7.727 1 97.69 77 ILE B O 1
ATOM 2078 N N . ASP B 1 78 ? -23.031 -17.484 -7.973 1 97.88 78 ASP B N 1
ATOM 2079 C CA . ASP B 1 78 ? -23.062 -18.781 -8.664 1 97.88 78 ASP B CA 1
ATOM 2080 C C . ASP B 1 78 ? -22.812 -19.922 -7.684 1 97.88 78 ASP B C 1
ATOM 2082 O O . ASP B 1 78 ? -22.609 -21.062 -8.102 1 97.88 78 ASP B O 1
ATOM 2086 N N . GLY B 1 79 ? -22.781 -19.578 -6.441 1 97.38 79 GLY B N 1
ATOM 2087 C CA . GLY B 1 79 ? -22.609 -20.609 -5.426 1 97.38 79 GLY B CA 1
ATOM 2088 C C . GLY B 1 79 ? -21.188 -20.734 -4.945 1 97.38 79 GLY B C 1
ATOM 2089 O O . GLY B 1 79 ? -20.875 -21.609 -4.137 1 97.38 79 GLY B O 1
ATOM 2090 N N . GLY B 1 80 ? -20.328 -19.891 -5.492 1 97.25 80 GLY B N 1
ATOM 2091 C CA . GLY B 1 80 ? -18.953 -19.891 -5.023 1 97.25 80 GLY B CA 1
ATOM 2092 C C . GLY B 1 80 ? -18.797 -19.391 -3.598 1 97.25 80 GLY B C 1
ATOM 2093 O O . GLY B 1 80 ? -19.734 -18.797 -3.045 1 97.25 80 GLY B O 1
ATOM 2094 N N . SER B 1 81 ? -17.672 -19.734 -3.031 1 98 81 SER B N 1
ATOM 2095 C CA . SER B 1 81 ? -17.328 -19.297 -1.681 1 98 81 SER B CA 1
ATOM 2096 C C . SER B 1 81 ? -16.156 -18.328 -1.693 1 98 81 SER B C 1
ATOM 2098 O O . SER B 1 81 ? -15.016 -18.719 -1.914 1 98 81 SER B O 1
ATOM 2100 N N . PRO B 1 82 ? -16.375 -17.109 -1.355 1 97.75 82 PRO B N 1
ATOM 2101 C CA . PRO B 1 82 ? -15.375 -16.062 -1.529 1 97.75 82 PRO B CA 1
ATOM 2102 C C . PRO B 1 82 ? -14.133 -16.281 -0.666 1 97.75 82 PRO B C 1
ATOM 2104 O O . PRO B 1 82 ? -13.055 -15.773 -0.979 1 97.75 82 PRO B O 1
ATOM 2107 N N . THR B 1 83 ? -14.219 -17.062 0.39 1 97.69 83 THR B N 1
ATOM 2108 C CA . THR B 1 83 ? -13.078 -17.156 1.292 1 97.69 83 THR B CA 1
ATOM 2109 C C . THR B 1 83 ? -12.414 -18.531 1.171 1 97.69 83 THR B C 1
ATOM 2111 O O . THR B 1 83 ? -11.289 -18.734 1.638 1 97.69 83 THR B O 1
ATOM 2114 N N . GLN B 1 84 ? -13.062 -19.484 0.579 1 95.25 84 GLN B N 1
ATOM 2115 C CA . GLN B 1 84 ? -12.617 -20.875 0.584 1 95.25 84 GLN B CA 1
ATOM 2116 C C . GLN B 1 84 ? -11.242 -21.016 -0.066 1 95.25 84 GLN B C 1
ATOM 2118 O O . GLN B 1 84 ? -10.32 -21.562 0.534 1 95.25 84 GLN B O 1
ATOM 2123 N N . GLY B 1 85 ? -11.125 -20.531 -1.295 1 91.81 85 GLY B N 1
ATOM 2124 C CA . GLY B 1 85 ? -9.867 -20.672 -2.002 1 91.81 85 GLY B CA 1
ATOM 2125 C C . GLY B 1 85 ? -8.688 -20.078 -1.256 1 91.81 85 GLY B C 1
ATOM 2126 O O . GLY B 1 85 ? -7.664 -20.734 -1.064 1 91.81 85 GLY B O 1
ATOM 2127 N N . PHE B 1 86 ? -8.82 -18.891 -0.801 1 93.94 86 PHE B N 1
ATOM 2128 C CA . PHE B 1 86 ? -7.758 -18.141 -0.14 1 93.94 86 PHE B CA 1
ATOM 2129 C C . PHE B 1 86 ? -7.422 -18.766 1.213 1 93.94 86 PHE B C 1
ATOM 2131 O O . PHE B 1 86 ? -6.25 -18.953 1.54 1 93.94 86 PHE B O 1
ATOM 2138 N N . LEU B 1 87 ? -8.406 -19.109 2.039 1 96.75 87 LEU B N 1
ATOM 2139 C CA . LEU B 1 87 ? -8.164 -19.594 3.396 1 96.75 87 LEU B CA 1
ATOM 2140 C C . LEU B 1 87 ? -7.801 -21.062 3.396 1 96.75 87 LEU B C 1
ATOM 2142 O O . LEU B 1 87 ? -6.988 -21.516 4.211 1 96.75 87 LEU B O 1
ATOM 2146 N N . ALA B 1 88 ? -8.367 -21.844 2.49 1 95.88 88 ALA B N 1
ATOM 2147 C CA . ALA B 1 88 ? -8.125 -23.281 2.477 1 95.88 88 ALA B CA 1
ATOM 2148 C C . ALA B 1 88 ? -6.789 -23.609 1.82 1 95.88 88 ALA B C 1
ATOM 2150 O O . ALA B 1 88 ? -6.066 -24.5 2.275 1 95.88 88 ALA B O 1
ATOM 2151 N N . ASN B 1 89 ? -6.449 -22.891 0.769 1 94.88 89 ASN B N 1
ATOM 2152 C CA . ASN B 1 89 ? -5.266 -23.234 -0.01 1 94.88 89 ASN B CA 1
ATOM 2153 C C . ASN B 1 89 ? -4.117 -22.266 0.248 1 94.88 89 ASN B C 1
ATOM 2155 O O . ASN B 1 89 ? -2.957 -22.578 -0.006 1 94.88 89 ASN B O 1
ATOM 2159 N N . GLY B 1 90 ? -4.406 -21.156 0.715 1 94.88 90 GLY B N 1
ATOM 2160 C CA . GLY B 1 90 ? -3.393 -20.125 0.854 1 94.88 90 GLY B CA 1
ATOM 2161 C C . GLY B 1 90 ? -2.818 -20.031 2.256 1 94.88 90 GLY B C 1
ATOM 2162 O O . GLY B 1 90 ? -1.731 -19.484 2.455 1 94.88 90 GLY B O 1
ATOM 2163 N N . ALA B 1 91 ? -3.459 -20.562 3.248 1 97.44 91 ALA B N 1
ATOM 2164 C CA . ALA B 1 91 ? -3.051 -20.391 4.641 1 97.44 91 ALA B CA 1
ATOM 2165 C C . ALA B 1 91 ? -1.816 -21.234 4.957 1 97.44 91 ALA B C 1
ATOM 2167 O O . ALA B 1 91 ? -1.753 -22.406 4.602 1 97.44 91 ALA B O 1
ATOM 2168 N N . LYS B 1 92 ? -0.924 -20.656 5.531 1 97.62 92 LYS B N 1
ATOM 2169 C CA . LYS B 1 92 ? 0.316 -21.266 5.988 1 97.62 92 LYS B CA 1
ATOM 2170 C C . LYS B 1 92 ? 0.835 -20.609 7.254 1 97.62 92 LYS B C 1
ATOM 2172 O O . LYS B 1 92 ? 0.599 -19.406 7.477 1 97.62 92 LYS B O 1
ATOM 2177 N N . GLY B 1 93 ? 1.562 -21.438 8.055 1 97.75 93 GLY B N 1
ATOM 2178 C CA . GLY B 1 93 ? 2.154 -20.859 9.258 1 97.75 93 GLY B CA 1
ATOM 2179 C C . GLY B 1 93 ? 1.359 -21.141 10.516 1 97.75 93 GLY B C 1
ATOM 2180 O O . GLY B 1 93 ? 0.572 -22.094 10.555 1 97.75 93 GLY B O 1
ATOM 2181 N N . PRO B 1 94 ? 1.524 -20.328 11.555 1 98 94 PRO B N 1
ATOM 2182 C CA . PRO B 1 94 ? 1.025 -20.672 12.891 1 98 94 PRO B CA 1
ATOM 2183 C C . PRO B 1 94 ? -0.5 -20.672 12.969 1 98 94 PRO B C 1
ATOM 2185 O O . PRO B 1 94 ? -1.079 -21.328 13.844 1 98 94 PRO B O 1
ATOM 2188 N N . PHE B 1 95 ? -1.199 -20.031 12.047 1 98.25 95 PHE B N 1
ATOM 2189 C CA . PHE B 1 95 ? -2.648 -19.906 12.148 1 98.25 95 PHE B CA 1
ATOM 2190 C C . PHE B 1 95 ? -3.342 -20.75 11.078 1 98.25 95 PHE B C 1
ATOM 2192 O O . PHE B 1 95 ? -4.527 -20.547 10.797 1 98.25 95 PHE B O 1
ATOM 2199 N N . GLU B 1 96 ? -2.623 -21.547 10.414 1 98 96 GLU B N 1
ATOM 2200 C CA . GLU B 1 96 ? -3.127 -22.359 9.312 1 98 96 GLU B CA 1
ATOM 2201 C C . GLU B 1 96 ? -4.383 -23.125 9.719 1 98 96 GLU B C 1
ATOM 2203 O O . GLU B 1 96 ? -5.375 -23.141 8.992 1 98 96 GLU B O 1
ATOM 2208 N N . GLY B 1 97 ? -4.367 -23.812 10.852 1 98.19 97 GLY B N 1
ATOM 2209 C CA . GLY B 1 97 ? -5.512 -24.562 11.336 1 98.19 97 GLY B CA 1
ATOM 2210 C C . GLY B 1 97 ? -6.758 -23.719 11.508 1 98.19 97 GLY B C 1
ATOM 2211 O O . GLY B 1 97 ? -7.848 -24.109 11.102 1 98.19 97 GLY B O 1
ATOM 2212 N N . LEU B 1 98 ? -6.578 -22.578 12.102 1 98.25 98 LEU B N 1
ATOM 2213 C CA . LEU B 1 98 ? -7.688 -21.656 12.32 1 98.25 98 LEU B CA 1
ATOM 2214 C C . LEU B 1 98 ? -8.336 -21.266 11 1 98.25 98 LEU B C 1
ATOM 2216 O O . LEU B 1 98 ? -9.562 -21.297 10.867 1 98.25 98 LEU B O 1
ATOM 2220 N N . TYR B 1 99 ? -7.566 -20.969 10.031 1 98.44 99 TYR B N 1
ATOM 2221 C CA . TYR B 1 99 ? -8.102 -20.453 8.773 1 98.44 99 TYR B CA 1
ATOM 2222 C C . TYR B 1 99 ? -8.695 -21.578 7.938 1 98.44 99 TYR B C 1
ATOM 2224 O O . TYR B 1 99 ? -9.672 -21.375 7.215 1 98.44 99 TYR B O 1
ATOM 2232 N N . HIS B 1 100 ? -8.164 -22.766 8.031 1 98.31 100 HIS B N 1
ATOM 2233 C CA . HIS B 1 100 ? -8.789 -23.922 7.387 1 98.31 100 HIS B CA 1
ATOM 2234 C C . HIS B 1 100 ? -10.188 -24.156 7.945 1 98.31 100 HIS B C 1
ATOM 2236 O O . HIS B 1 100 ? -11.125 -24.453 7.195 1 98.31 100 HIS B O 1
ATOM 2242 N N . ASP B 1 101 ? -10.289 -23.938 9.219 1 98.19 101 ASP B N 1
ATOM 2243 C CA . ASP B 1 101 ? -11.586 -24.141 9.867 1 98.19 101 ASP B CA 1
ATOM 2244 C C . ASP B 1 101 ? -12.586 -23.078 9.438 1 98.19 101 ASP B C 1
ATOM 2246 O O . ASP B 1 101 ? -13.781 -23.344 9.336 1 98.19 101 ASP B O 1
ATOM 2250 N N . LEU B 1 102 ? -12.109 -21.969 9.148 1 98.19 102 LEU B N 1
ATOM 2251 C CA . LEU B 1 102 ? -12.977 -20.844 8.812 1 98.19 102 LEU B CA 1
ATOM 2252 C C . LEU B 1 102 ? -13.305 -20.844 7.324 1 98.19 102 LEU B C 1
ATOM 2254 O O . LEU B 1 102 ? -14.281 -20.203 6.902 1 98.19 102 LEU B O 1
ATOM 2258 N N . ALA B 1 103 ? -12.539 -21.516 6.582 1 98 103 ALA B N 1
ATOM 2259 C CA . ALA B 1 103 ? -12.633 -21.453 5.125 1 98 103 ALA B CA 1
ATOM 2260 C C . ALA B 1 103 ? -14.023 -21.875 4.645 1 98 103 ALA B C 1
ATOM 2262 O O . ALA B 1 103 ? -14.5 -22.969 4.969 1 98 103 ALA B O 1
ATOM 2263 N N . GLY B 1 104 ? -14.641 -20.922 4.012 1 97.19 104 GLY B N 1
ATOM 2264 C CA . GLY B 1 104 ? -15.891 -21.234 3.348 1 97.19 104 GLY B CA 1
ATOM 2265 C C . GLY B 1 104 ? -17.078 -21.219 4.285 1 97.19 104 GLY B C 1
ATOM 2266 O O . GLY B 1 104 ? -18.219 -21.406 3.852 1 97.19 104 GLY B O 1
ATOM 2267 N N . THR B 1 105 ? -16.906 -20.953 5.535 1 98.19 105 THR B N 1
ATOM 2268 C CA . THR B 1 105 ? -18.047 -20.875 6.441 1 98.19 105 THR B CA 1
ATOM 2269 C C . THR B 1 105 ? -18.922 -19.672 6.086 1 98.19 105 THR B C 1
ATOM 2271 O O . THR B 1 105 ? -18.453 -18.703 5.496 1 98.19 105 THR B O 1
ATOM 2274 N N . ALA B 1 106 ? -20.156 -19.812 6.43 1 97.88 106 ALA B N 1
ATOM 2275 C CA . ALA B 1 106 ? -21.078 -18.703 6.207 1 97.88 106 ALA B CA 1
ATOM 2276 C C . ALA B 1 106 ? -20.594 -17.438 6.91 1 97.88 106 ALA B C 1
ATOM 2278 O O . ALA B 1 106 ? -20.672 -16.344 6.352 1 97.88 106 ALA B O 1
ATOM 2279 N N . PHE B 1 107 ? -20.125 -17.656 8.047 1 98.25 107 PHE B N 1
ATOM 2280 C CA . PHE B 1 107 ? -19.641 -16.516 8.828 1 98.25 107 PHE B CA 1
ATOM 2281 C C . PHE B 1 107 ? -18.5 -15.82 8.102 1 98.25 107 PHE B C 1
ATOM 2283 O O . PHE B 1 107 ? -18.516 -14.602 7.918 1 98.25 107 PHE B O 1
ATOM 2290 N N . ALA B 1 108 ? -17.484 -16.562 7.723 1 98.38 108 ALA B N 1
ATOM 2291 C CA . ALA B 1 108 ? -16.328 -15.992 7.062 1 98.38 108 ALA B CA 1
ATOM 2292 C C . ALA B 1 108 ? -16.703 -15.32 5.75 1 98.38 108 ALA B C 1
ATOM 2294 O O . ALA B 1 108 ? -16.25 -14.219 5.445 1 98.38 108 ALA B O 1
ATOM 2295 N N . ASN B 1 109 ? -17.547 -15.961 4.98 1 98.62 109 ASN B N 1
ATOM 2296 C CA . ASN B 1 109 ? -17.984 -15.422 3.695 1 98.62 109 ASN B CA 1
ATOM 2297 C C . ASN B 1 109 ? -18.703 -14.094 3.861 1 98.62 109 ASN B C 1
ATOM 2299 O O . ASN B 1 109 ? -18.359 -13.109 3.209 1 98.62 109 ASN B O 1
ATOM 2303 N N . TRP B 1 110 ? -19.656 -14.055 4.723 1 98.56 110 TRP B N 1
ATOM 2304 C CA . TRP B 1 110 ? -20.453 -12.852 4.91 1 98.56 110 TRP B CA 1
ATOM 2305 C C . TRP B 1 110 ? -19.625 -11.734 5.531 1 98.56 110 TRP B C 1
ATOM 2307 O O . TRP B 1 110 ? -19.688 -10.578 5.098 1 98.56 110 TRP B O 1
ATOM 2317 N N . ALA B 1 111 ? -18.875 -12.055 6.562 1 98.5 111 ALA B N 1
ATOM 2318 C CA . ALA B 1 111 ? -18.047 -11.047 7.211 1 98.5 111 ALA B CA 1
ATOM 2319 C C . ALA B 1 111 ? -17.062 -10.422 6.223 1 98.5 111 ALA B C 1
ATOM 2321 O O . ALA B 1 111 ? -16.906 -9.203 6.188 1 98.5 111 ALA B O 1
ATOM 2322 N N . PHE B 1 112 ? -16.484 -11.289 5.438 1 98.81 112 PHE B N 1
ATOM 2323 C CA . PHE B 1 112 ? -15.492 -10.82 4.473 1 98.81 112 PHE B CA 1
ATOM 2324 C C . PHE B 1 112 ? -16.141 -9.945 3.406 1 98.81 112 PHE B C 1
ATOM 2326 O O . PHE B 1 112 ? -15.68 -8.844 3.133 1 98.81 112 PHE B O 1
ATOM 2333 N N . MET B 1 113 ? -17.234 -10.391 2.854 1 98.81 113 MET B N 1
ATOM 2334 C CA . MET B 1 113 ? -17.891 -9.695 1.747 1 98.81 113 MET B CA 1
ATOM 2335 C C . MET B 1 113 ? -18.469 -8.367 2.215 1 98.81 113 MET B C 1
ATOM 2337 O O . MET B 1 113 ? -18.375 -7.355 1.51 1 98.81 113 MET B O 1
ATOM 2341 N N . LEU B 1 114 ? -19.078 -8.328 3.387 1 98.69 114 LEU B N 1
ATOM 2342 C CA . LEU B 1 114 ? -19.594 -7.086 3.938 1 98.69 114 LEU B CA 1
ATOM 2343 C C . LEU B 1 114 ? -18.469 -6.113 4.258 1 98.69 114 LEU B C 1
ATOM 2345 O O . LEU B 1 114 ? -18.625 -4.902 4.098 1 98.69 114 LEU B O 1
ATOM 2349 N N . GLY B 1 115 ? -17.375 -6.676 4.75 1 98.75 115 GLY B N 1
ATOM 2350 C CA . GLY B 1 115 ? -16.203 -5.844 4.965 1 98.75 115 GLY B CA 1
ATOM 2351 C C . GLY B 1 115 ? -15.688 -5.203 3.689 1 98.75 115 GLY B C 1
ATOM 2352 O O . GLY B 1 115 ? -15.438 -3.998 3.646 1 98.75 115 GLY B O 1
ATOM 2353 N N . LEU B 1 116 ? -15.547 -6.023 2.648 1 98.88 116 LEU B N 1
ATOM 2354 C CA . LEU B 1 116 ? -15.078 -5.504 1.369 1 98.88 116 LEU B CA 1
ATOM 2355 C C . LEU B 1 116 ? -15.992 -4.391 0.869 1 98.88 116 LEU B C 1
ATOM 2357 O O . LEU B 1 116 ? -15.516 -3.32 0.479 1 98.88 116 LEU B O 1
ATOM 2361 N N . LEU B 1 117 ? -17.281 -4.617 0.912 1 98.88 117 LEU B N 1
ATOM 2362 C CA . LEU B 1 117 ? -18.25 -3.652 0.419 1 98.88 117 LEU B CA 1
ATOM 2363 C C . LEU B 1 117 ? -18.25 -2.391 1.277 1 98.88 117 LEU B C 1
ATOM 2365 O O . LEU B 1 117 ? -18.156 -1.278 0.753 1 98.88 117 LEU B O 1
ATOM 2369 N N . GLY B 1 118 ? -18.375 -2.566 2.566 1 98.75 118 GLY B N 1
ATOM 2370 C CA . GLY B 1 118 ? -18.453 -1.438 3.48 1 98.75 118 GLY B CA 1
ATOM 2371 C C . GLY B 1 118 ? -17.219 -0.555 3.455 1 98.75 118 GLY B C 1
ATOM 2372 O O . GLY B 1 118 ? -17.328 0.668 3.344 1 98.75 118 GLY B O 1
ATOM 2373 N N . ILE B 1 119 ? -16.062 -1.151 3.578 1 98.81 119 ILE B N 1
ATOM 2374 C CA . ILE B 1 119 ? -14.805 -0.403 3.547 1 98.81 119 ILE B CA 1
ATOM 2375 C C . ILE B 1 119 ? -14.656 0.3 2.199 1 98.81 119 ILE B C 1
ATOM 2377 O O . ILE B 1 119 ? -14.305 1.479 2.143 1 98.81 119 ILE B O 1
ATOM 2381 N N . GLY B 1 120 ? -14.93 -0.44 1.099 1 98.88 120 GLY B N 1
ATOM 2382 C CA . GLY B 1 120 ? -14.828 0.123 -0.238 1 98.88 120 GLY B CA 1
ATOM 2383 C C . GLY B 1 120 ? -15.703 1.346 -0.442 1 98.88 120 GLY B C 1
ATOM 2384 O O . GLY B 1 120 ? -15.234 2.371 -0.943 1 98.88 120 GLY B O 1
ATOM 2385 N N . VAL B 1 121 ? -16.922 1.285 -0.041 1 98.69 121 VAL B N 1
ATOM 2386 C CA . VAL B 1 121 ? -17.875 2.387 -0.205 1 98.69 121 VAL B CA 1
ATOM 2387 C C . VAL B 1 121 ? -17.438 3.57 0.658 1 98.69 121 VAL B C 1
ATOM 2389 O O . VAL B 1 121 ? -17.406 4.707 0.187 1 98.69 121 VAL B O 1
ATOM 2392 N N . ALA B 1 122 ? -17.125 3.293 1.857 1 98.25 122 ALA B N 1
ATOM 2393 C CA . ALA B 1 122 ? -16.719 4.348 2.781 1 98.25 122 ALA B CA 1
ATOM 2394 C C . ALA B 1 122 ? -15.492 5.094 2.258 1 98.25 122 ALA B C 1
ATOM 2396 O O . ALA B 1 122 ? -15.477 6.324 2.225 1 98.25 122 ALA B O 1
ATOM 2397 N N . MET B 1 123 ? -14.547 4.383 1.831 1 98.5 123 MET B N 1
ATOM 2398 C CA . MET B 1 123 ? -13.297 4.984 1.359 1 98.5 123 MET B CA 1
ATOM 2399 C C . MET B 1 123 ? -13.523 5.738 0.052 1 98.5 123 MET B C 1
ATOM 2401 O O . MET B 1 123 ? -12.938 6.801 -0.166 1 98.5 123 MET B O 1
ATOM 2405 N N . THR B 1 124 ? -14.305 5.168 -0.813 1 98.56 124 THR B N 1
ATOM 2406 C CA . THR B 1 124 ? -14.555 5.816 -2.094 1 98.56 124 THR B CA 1
ATOM 2407 C C . THR B 1 124 ? -15.281 7.145 -1.893 1 98.56 124 THR B C 1
ATOM 2409 O O . THR B 1 124 ? -14.914 8.156 -2.496 1 98.56 124 THR B O 1
ATOM 2412 N N . LEU B 1 125 ? -16.188 7.184 -0.982 1 98.06 125 LEU B N 1
ATOM 2413 C CA . LEU B 1 125 ? -17.047 8.359 -0.804 1 98.06 125 LEU B CA 1
ATOM 2414 C C . LEU B 1 125 ? -16.469 9.289 0.254 1 98.06 125 LEU B C 1
ATOM 2416 O O . LEU B 1 125 ? -16.828 10.469 0.312 1 98.06 125 LEU B O 1
ATOM 2420 N N . GLY B 1 126 ? -15.617 8.758 1.107 1 97.44 126 GLY B N 1
ATOM 2421 C CA . GLY B 1 126 ? -15.07 9.547 2.195 1 97.44 126 GLY B CA 1
ATOM 2422 C C . GLY B 1 126 ? -16.016 9.695 3.367 1 97.44 126 GLY B C 1
ATOM 2423 O O . GLY B 1 126 ? -16 10.711 4.062 1 97.44 126 GLY B O 1
ATOM 2424 N N . ILE B 1 127 ? -16.859 8.711 3.609 1 96.44 127 ILE B N 1
ATOM 2425 C CA . ILE B 1 127 ? -17.828 8.742 4.711 1 96.44 127 ILE B CA 1
ATOM 2426 C C . ILE B 1 127 ? -17.547 7.59 5.668 1 96.44 127 ILE B C 1
ATOM 2428 O O . ILE B 1 127 ? -17.109 6.516 5.25 1 96.44 127 ILE B O 1
ATOM 2432 N N . GLY B 1 128 ? -17.797 7.855 6.965 1 95.75 128 GLY B N 1
ATOM 2433 C CA . GLY B 1 128 ? -17.594 6.797 7.941 1 95.75 128 GLY B CA 1
ATOM 2434 C C . GLY B 1 128 ? -16.172 6.301 7.992 1 95.75 128 GLY B C 1
ATOM 2435 O O . GLY B 1 128 ? -15.922 5.098 8.109 1 95.75 128 GLY B O 1
ATOM 2436 N N . MET B 1 129 ? -15.297 7.176 7.891 1 96.19 129 MET B N 1
ATOM 2437 C CA . MET B 1 129 ? -13.883 6.855 7.711 1 96.19 129 MET B CA 1
ATOM 2438 C C . MET B 1 129 ? -13.32 6.168 8.953 1 96.19 129 MET B C 1
ATOM 2440 O O . MET B 1 129 ? -12.477 5.281 8.844 1 96.19 129 MET B O 1
ATOM 2444 N N . ARG B 1 130 ? -13.734 6.508 10.07 1 95.38 130 ARG B N 1
ATOM 2445 C CA . ARG B 1 130 ? -13.195 5.914 11.289 1 95.38 130 ARG B CA 1
ATOM 2446 C C . ARG B 1 130 ? -13.531 4.426 11.375 1 95.38 130 ARG B C 1
ATOM 2448 O O . ARG B 1 130 ? -12.656 3.6 11.625 1 95.38 130 ARG B O 1
ATOM 2455 N N . ILE B 1 131 ? -14.766 4.098 11.125 1 96.56 131 ILE B N 1
ATOM 2456 C CA . ILE B 1 131 ? -15.188 2.703 11.148 1 96.56 131 ILE B CA 1
ATOM 2457 C C . ILE B 1 131 ? -14.484 1.936 10.023 1 96.56 131 ILE B C 1
ATOM 2459 O O . ILE B 1 131 ? -13.992 0.826 10.234 1 96.56 131 ILE B O 1
ATOM 2463 N N . ALA B 1 132 ? -14.484 2.551 8.875 1 97.69 132 ALA B N 1
ATOM 2464 C CA . ALA B 1 132 ? -13.828 1.923 7.73 1 97.69 132 ALA B CA 1
ATOM 2465 C C . ALA B 1 132 ? -12.336 1.735 7.992 1 97.69 132 ALA B C 1
ATOM 2467 O O . ALA B 1 132 ? -11.758 0.727 7.586 1 97.69 132 ALA B O 1
ATOM 2468 N N . GLY B 1 133 ? -11.766 2.729 8.625 1 97.62 133 GLY B N 1
ATOM 2469 C CA . GLY B 1 133 ? -10.352 2.627 8.938 1 97.62 133 GLY B CA 1
ATOM 2470 C C . GLY B 1 133 ? -10.031 1.486 9.891 1 97.62 133 GLY B C 1
ATOM 2471 O O . GLY B 1 133 ? -9.102 0.714 9.648 1 97.62 133 GLY B O 1
ATOM 2472 N N . VAL B 1 134 ? -10.773 1.334 10.953 1 97.44 134 VAL B N 1
ATOM 2473 C CA . VAL B 1 134 ? -10.562 0.276 11.93 1 97.44 134 VAL B CA 1
ATOM 2474 C C . VAL B 1 134 ? -10.828 -1.085 11.289 1 97.44 134 VAL B C 1
ATOM 2476 O O . VAL B 1 134 ? -10 -1.994 11.391 1 97.44 134 VAL B O 1
ATOM 2479 N N . SER B 1 135 ? -11.922 -1.206 10.656 1 98.38 135 SER B N 1
ATOM 2480 C CA . SER B 1 135 ? -12.281 -2.475 10.031 1 98.38 135 SER B CA 1
ATOM 2481 C C . SER B 1 135 ? -11.32 -2.818 8.891 1 98.38 135 SER B C 1
ATOM 2483 O O . SER B 1 135 ? -10.922 -3.975 8.734 1 98.38 135 SER B O 1
ATOM 2485 N N . GLY B 1 136 ? -10.984 -1.814 8.094 1 98.69 136 GLY B N 1
ATOM 2486 C CA . GLY B 1 136 ? -10.055 -2.037 7 1 98.69 136 GLY B CA 1
ATOM 2487 C C . GLY B 1 136 ? -8.672 -2.463 7.469 1 98.69 136 GLY B C 1
ATOM 2488 O O . GLY B 1 136 ? -8.094 -3.402 6.926 1 98.69 136 GLY B O 1
ATOM 2489 N N . SER B 1 137 ? -8.172 -1.765 8.469 1 98.75 137 SER B N 1
ATOM 2490 C CA . SER B 1 137 ? -6.879 -2.145 9.023 1 98.75 137 SER B CA 1
ATOM 2491 C C . SER B 1 137 ? -6.926 -3.549 9.617 1 98.75 137 SER B C 1
ATOM 2493 O O . SER B 1 137 ? -6.004 -4.344 9.414 1 98.75 137 SER B O 1
ATOM 2495 N N . LEU B 1 138 ? -7.953 -3.824 10.32 1 98.56 138 LEU B N 1
ATOM 2496 C CA . LEU B 1 138 ? -8.109 -5.148 10.914 1 98.56 138 LEU B CA 1
ATOM 2497 C C . LEU B 1 138 ? -8.164 -6.223 9.836 1 98.56 138 LEU B C 1
ATOM 2499 O O . LEU B 1 138 ? -7.496 -7.254 9.945 1 98.56 138 LEU B O 1
ATOM 2503 N N . LEU B 1 139 ? -8.922 -6.012 8.836 1 98.75 139 LEU B N 1
ATOM 2504 C CA . LEU B 1 139 ? -9.031 -6.977 7.746 1 98.75 139 LEU B CA 1
ATOM 2505 C C . LEU B 1 139 ? -7.68 -7.215 7.09 1 98.75 139 LEU B C 1
ATOM 2507 O O . LEU B 1 139 ? -7.301 -8.359 6.832 1 98.75 139 LEU B O 1
ATOM 2511 N N . TYR B 1 140 ? -6.953 -6.145 6.812 1 98.81 140 TYR B N 1
ATOM 2512 C CA . TYR B 1 140 ? -5.633 -6.266 6.207 1 98.81 140 TYR B CA 1
ATOM 2513 C C . TYR B 1 140 ? -4.691 -7.055 7.105 1 98.81 140 TYR B C 1
ATOM 2515 O O . TYR B 1 140 ? -3.934 -7.906 6.633 1 98.81 140 TYR B O 1
ATOM 2523 N N . VAL B 1 141 ? -4.734 -6.812 8.406 1 98.75 141 VAL B N 1
ATOM 2524 C CA . VAL B 1 141 ? -3.877 -7.535 9.344 1 98.75 141 VAL B CA 1
ATOM 2525 C C . VAL B 1 141 ? -4.277 -9.008 9.375 1 98.75 141 VAL B C 1
ATOM 2527 O O . VAL B 1 141 ? -3.416 -9.891 9.391 1 98.75 141 VAL B O 1
ATOM 2530 N N . LEU B 1 142 ? -5.535 -9.266 9.398 1 98.5 142 LEU B N 1
ATOM 2531 C CA . LEU B 1 142 ? -5.996 -10.656 9.367 1 98.5 142 LEU B CA 1
ATOM 2532 C C . LEU B 1 142 ? -5.527 -11.359 8.102 1 98.5 142 LEU B C 1
ATOM 2534 O O . LEU B 1 142 ? -5.098 -12.508 8.148 1 98.5 142 LEU B O 1
ATOM 2538 N N . MET B 1 143 ? -5.625 -10.703 6.992 1 98.19 143 MET B N 1
ATOM 2539 C CA . MET B 1 143 ? -5.156 -11.297 5.742 1 98.19 143 MET B CA 1
ATOM 2540 C C . MET B 1 143 ? -3.656 -11.57 5.801 1 98.19 143 MET B C 1
ATOM 2542 O O . MET B 1 143 ? -3.184 -12.578 5.27 1 98.19 143 MET B O 1
ATOM 2546 N N . TRP B 1 144 ? -2.895 -10.648 6.41 1 98.31 144 TRP B N 1
ATOM 2547 C CA . TRP B 1 144 ? -1.462 -10.844 6.613 1 98.31 144 TRP B CA 1
ATOM 2548 C C . TRP B 1 144 ? -1.193 -12.086 7.461 1 98.31 144 TRP B C 1
ATOM 2550 O O . TRP B 1 144 ? -0.261 -12.844 7.184 1 98.31 144 TRP B O 1
ATOM 2560 N N . THR B 1 145 ? -1.97 -12.414 8.445 1 98.5 145 THR B N 1
ATOM 2561 C CA . THR B 1 145 ? -1.748 -13.547 9.336 1 98.5 145 THR B CA 1
ATOM 2562 C C . THR B 1 145 ? -2.082 -14.859 8.641 1 98.5 145 THR B C 1
ATOM 2564 O O . THR B 1 145 ? -1.757 -15.938 9.148 1 98.5 145 THR B O 1
ATOM 2567 N N . VAL B 1 146 ? -2.746 -14.789 7.512 1 98.25 146 VAL B N 1
ATOM 2568 C CA . VAL B 1 146 ? -3.154 -16 6.816 1 98.25 146 VAL B CA 1
ATOM 2569 C C . VAL B 1 146 ? -1.922 -16.781 6.352 1 98.25 146 VAL B C 1
ATOM 2571 O O . VAL B 1 146 ? -1.922 -18 6.328 1 98.25 146 VAL B O 1
ATOM 2574 N N . ALA B 1 147 ? -0.891 -16.094 5.961 1 97.12 147 ALA B N 1
ATOM 2575 C CA . ALA B 1 147 ? 0.331 -16.75 5.488 1 97.12 147 ALA B CA 1
ATOM 2576 C C . ALA B 1 147 ? 1.566 -16.109 6.117 1 97.12 147 ALA B C 1
ATOM 2578 O O . ALA B 1 147 ? 1.999 -15.031 5.695 1 97.12 147 ALA B O 1
ATOM 2579 N N . LEU B 1 148 ? 2.154 -16.797 7.078 1 97.31 148 LEU B N 1
ATOM 2580 C CA . LEU B 1 148 ? 3.336 -16.344 7.797 1 97.31 148 LEU B CA 1
ATOM 2581 C C . LEU B 1 148 ? 4.43 -17.391 7.785 1 97.31 148 LEU B C 1
ATOM 2583 O O . LEU B 1 148 ? 4.203 -18.531 8.203 1 97.31 148 LEU B O 1
ATOM 2587 N N . PRO B 1 149 ? 5.699 -17 7.336 1 97.06 149 PRO B N 1
ATOM 2588 C CA . PRO B 1 149 ? 6.055 -15.672 6.824 1 97.06 149 PRO B CA 1
ATOM 2589 C C . PRO B 1 149 ? 5.484 -15.398 5.43 1 97.06 149 PRO B C 1
ATOM 2591 O O . PRO B 1 149 ? 5.133 -16.344 4.715 1 97.06 149 PRO B O 1
ATOM 2594 N N . PRO B 1 150 ? 5.344 -14.102 5.082 1 97.75 150 PRO B N 1
ATOM 2595 C CA . PRO B 1 150 ? 4.914 -13.781 3.719 1 97.75 150 PRO B CA 1
ATOM 2596 C C . PRO B 1 150 ? 5.828 -14.383 2.652 1 97.75 150 PRO B C 1
ATOM 2598 O O . PRO B 1 150 ? 7.008 -14.633 2.916 1 97.75 150 PRO B O 1
ATOM 2601 N N . GLU B 1 151 ? 5.238 -14.555 1.502 1 95.5 151 GLU B N 1
ATOM 2602 C CA . GLU B 1 151 ? 5.871 -15.297 0.414 1 95.5 151 GLU B CA 1
ATOM 2603 C C . GLU B 1 151 ? 7.191 -14.648 0.003 1 95.5 151 GLU B C 1
ATOM 2605 O O . GLU B 1 151 ? 8.172 -15.344 -0.272 1 95.5 151 GLU B O 1
ATOM 2610 N N . ASN B 1 152 ? 7.266 -13.273 -0.001 1 97 152 ASN B N 1
ATOM 2611 C CA . ASN B 1 152 ? 8.406 -12.617 -0.629 1 97 152 ASN B CA 1
ATOM 2612 C C . ASN B 1 152 ? 9.188 -11.773 0.373 1 97 152 ASN B C 1
ATOM 2614 O O . ASN B 1 152 ? 10.125 -11.062 -0.002 1 97 152 ASN B O 1
ATOM 2618 N N . ASN B 1 153 ? 8.789 -11.82 1.596 1 98.38 153 ASN B N 1
ATOM 2619 C CA . ASN B 1 153 ? 9.375 -11.016 2.666 1 98.38 153 ASN B CA 1
ATOM 2620 C C . ASN B 1 153 ? 9.172 -11.672 4.031 1 98.38 153 ASN B C 1
ATOM 2622 O O . ASN B 1 153 ? 8.07 -12.133 4.344 1 98.38 153 ASN B O 1
ATOM 2626 N N . PRO B 1 154 ? 10.156 -11.695 4.805 1 98 154 PRO B N 1
ATOM 2627 C CA . PRO B 1 154 ? 10.023 -12.445 6.055 1 98 154 PRO B CA 1
ATOM 2628 C C . PRO B 1 154 ? 9.094 -11.766 7.055 1 98 154 PRO B C 1
ATOM 2630 O O . PRO B 1 154 ? 8.656 -12.391 8.023 1 98 154 PRO B O 1
ATOM 2633 N N . ILE B 1 155 ? 8.805 -10.508 6.855 1 98.06 155 ILE B N 1
ATOM 2634 C CA . ILE B 1 155 ? 8.086 -9.789 7.898 1 98.06 155 ILE B CA 1
ATOM 2635 C C . ILE B 1 155 ? 6.809 -9.18 7.316 1 98.06 155 ILE B C 1
ATOM 2637 O O . ILE B 1 155 ? 5.719 -9.367 7.867 1 98.06 155 ILE B O 1
ATOM 2641 N N . THR B 1 156 ? 6.922 -8.492 6.176 1 98.06 156 THR B N 1
ATOM 2642 C CA . THR B 1 156 ? 5.797 -7.68 5.734 1 98.06 156 THR B CA 1
ATOM 2643 C 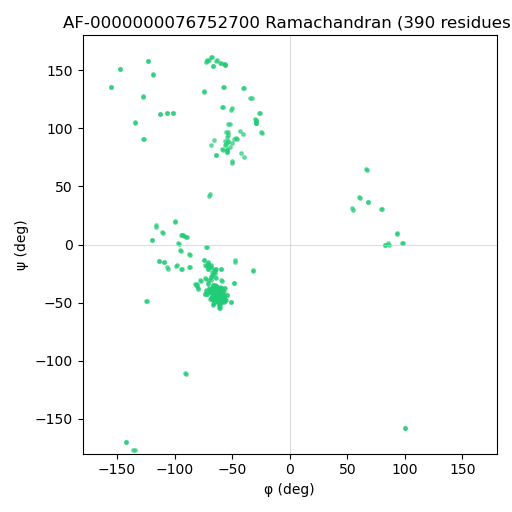C . THR B 1 156 ? 5.348 -8.094 4.332 1 98.06 156 THR B C 1
ATOM 2645 O O . THR B 1 156 ? 6.102 -8.742 3.6 1 98.06 156 THR B O 1
ATOM 2648 N N . ASP B 1 157 ? 4.129 -7.777 4.012 1 97.5 157 ASP B N 1
ATOM 2649 C CA . ASP B 1 157 ? 3.604 -7.816 2.65 1 97.5 157 ASP B CA 1
ATOM 2650 C C . ASP B 1 157 ? 2.648 -6.652 2.396 1 97.5 157 ASP B C 1
ATOM 2652 O O . ASP B 1 157 ? 2.617 -5.688 3.164 1 97.5 157 ASP B O 1
ATOM 2656 N N . ASP B 1 158 ? 1.958 -6.652 1.343 1 96.88 158 ASP B N 1
ATOM 2657 C CA . ASP B 1 158 ? 1.123 -5.527 0.937 1 96.88 158 ASP B CA 1
ATOM 2658 C C . ASP B 1 158 ? -0.022 -5.309 1.923 1 96.88 158 ASP B C 1
ATOM 2660 O O . ASP B 1 158 ? -0.581 -4.211 2.002 1 96.88 158 ASP B O 1
ATOM 2664 N N . HIS B 1 159 ? -0.358 -6.379 2.678 1 98.31 159 HIS B N 1
ATOM 2665 C CA . HIS B 1 159 ? -1.453 -6.23 3.629 1 98.31 159 HIS B CA 1
ATOM 2666 C C . HIS B 1 159 ? -1.054 -5.324 4.789 1 98.31 159 HIS B C 1
ATOM 2668 O O . HIS B 1 159 ? -1.854 -4.508 5.25 1 98.31 159 HIS B O 1
ATOM 2674 N N . ILE B 1 160 ? 0.177 -5.488 5.188 1 98.62 160 ILE B N 1
ATOM 2675 C CA . ILE B 1 160 ? 0.649 -4.633 6.27 1 98.62 160 ILE B CA 1
ATOM 2676 C C . ILE B 1 160 ? 0.715 -3.184 5.793 1 98.62 160 ILE B C 1
ATOM 2678 O O . ILE B 1 160 ? 0.29 -2.27 6.504 1 98.62 160 ILE B O 1
ATOM 2682 N N . LEU B 1 161 ? 1.217 -2.992 4.633 1 98.25 161 LEU B N 1
ATOM 2683 C CA . LEU B 1 161 ? 1.24 -1.642 4.082 1 98.25 161 LEU B CA 1
ATOM 2684 C C . LEU B 1 161 ? -0.175 -1.096 3.92 1 98.25 161 LEU B C 1
ATOM 2686 O O . LEU B 1 161 ? -0.434 0.069 4.23 1 98.25 161 LEU B O 1
ATOM 2690 N N . GLY B 1 162 ? -1.065 -1.901 3.475 1 98.5 162 GLY B N 1
ATOM 2691 C CA . GLY B 1 162 ? -2.459 -1.501 3.352 1 98.5 162 GLY B CA 1
ATOM 2692 C C . GLY B 1 162 ? -3.074 -1.07 4.668 1 98.5 162 GLY B C 1
ATOM 2693 O O . GLY B 1 162 ? -3.791 -0.068 4.727 1 98.5 162 GLY B O 1
ATOM 2694 N N . ALA B 1 163 ? -2.77 -1.825 5.688 1 98.75 163 ALA B N 1
ATOM 2695 C CA . ALA B 1 163 ? -3.297 -1.501 7.008 1 98.75 163 ALA B CA 1
ATOM 2696 C C . ALA B 1 163 ? -2.814 -0.128 7.469 1 98.75 163 ALA B C 1
ATOM 2698 O O . ALA B 1 163 ? -3.596 0.663 8.008 1 98.75 163 ALA B O 1
ATOM 2699 N N . LEU B 1 164 ? -1.605 0.113 7.215 1 98.62 164 LEU B N 1
ATOM 2700 C CA . LEU B 1 164 ? -1.02 1.386 7.621 1 98.62 164 LEU B CA 1
ATOM 2701 C C . LEU B 1 164 ? -1.599 2.535 6.801 1 98.62 164 LEU B C 1
ATOM 2703 O O . LEU B 1 164 ? -1.857 3.615 7.34 1 98.62 164 LEU B O 1
ATOM 2707 N N . ILE B 1 165 ? -1.795 2.305 5.566 1 98.44 165 ILE B N 1
ATOM 2708 C CA . ILE B 1 165 ? -2.334 3.324 4.676 1 98.44 165 ILE B CA 1
ATOM 2709 C C . ILE B 1 165 ? -3.744 3.705 5.117 1 98.44 165 ILE B C 1
ATOM 2711 O O . ILE B 1 165 ? -4.07 4.891 5.227 1 98.44 165 ILE B O 1
ATOM 2715 N N . VAL B 1 166 ? -4.516 2.746 5.379 1 98.56 166 VAL B N 1
ATOM 2716 C CA . VAL B 1 166 ? -5.895 2.99 5.789 1 98.56 166 VAL B CA 1
ATOM 2717 C C . VAL B 1 166 ? -5.914 3.758 7.109 1 98.56 166 VAL B C 1
ATOM 2719 O O . VAL B 1 166 ? -6.66 4.727 7.262 1 98.56 166 VAL B O 1
ATOM 2722 N N . ALA B 1 167 ? -5.078 3.389 8 1 98.31 167 ALA B N 1
ATOM 2723 C CA . ALA B 1 167 ? -4.965 4.105 9.266 1 98.31 167 ALA B CA 1
ATOM 2724 C C . ALA B 1 167 ? -4.543 5.555 9.047 1 98.31 167 ALA B C 1
ATOM 2726 O O . ALA B 1 167 ? -5.109 6.473 9.641 1 98.31 167 ALA B O 1
ATOM 2727 N N . ALA B 1 168 ? -3.584 5.77 8.211 1 98.06 168 ALA B N 1
ATOM 2728 C CA . ALA B 1 168 ? -3.086 7.113 7.926 1 98.06 168 ALA B CA 1
ATOM 2729 C C . ALA B 1 168 ? -4.18 7.984 7.316 1 98.06 168 ALA B C 1
ATOM 2731 O O . ALA B 1 168 ? -4.309 9.164 7.664 1 98.06 168 ALA B O 1
ATOM 2732 N N . LEU B 1 169 ? -4.914 7.43 6.43 1 98.38 169 LEU B N 1
ATOM 2733 C CA . LEU B 1 169 ? -5.965 8.188 5.762 1 98.38 169 LEU B CA 1
ATOM 2734 C C . LEU B 1 169 ? -6.988 8.703 6.77 1 98.38 169 LEU B C 1
ATOM 2736 O O . LEU B 1 169 ? -7.461 9.836 6.66 1 98.38 169 LEU B O 1
ATOM 2740 N N . VAL B 1 170 ? -7.281 7.859 7.719 1 96.75 170 VAL B N 1
ATOM 2741 C CA . VAL B 1 170 ? -8.234 8.25 8.75 1 96.75 170 VAL B CA 1
ATOM 2742 C C . VAL B 1 170 ? -7.641 9.367 9.609 1 96.75 170 VAL B C 1
ATOM 2744 O O . VAL B 1 170 ? -8.281 10.398 9.828 1 96.75 170 VAL B O 1
ATOM 2747 N N . LEU B 1 171 ? -6.461 9.195 10.008 1 96.12 171 LEU B N 1
ATOM 2748 C CA . LEU B 1 171 ? -5.816 10.133 10.922 1 96.12 171 LEU B CA 1
ATOM 2749 C C . LEU B 1 171 ? -5.586 11.477 10.25 1 96.12 171 LEU B C 1
ATOM 2751 O O . LEU B 1 171 ? -5.574 12.516 10.914 1 96.12 171 LEU B O 1
ATOM 2755 N N . LEU B 1 172 ? -5.48 11.445 8.945 1 96.06 172 LEU B N 1
ATOM 2756 C CA . LEU B 1 172 ? -5.156 12.664 8.211 1 96.06 172 LEU B CA 1
ATOM 2757 C C . LEU B 1 172 ? -6.422 13.328 7.676 1 96.06 172 LEU B C 1
ATOM 2759 O O . LEU B 1 172 ? -6.348 14.328 6.965 1 96.06 172 LEU B O 1
ATOM 2763 N N . GLY B 1 173 ? -7.531 12.75 7.965 1 94.62 173 GLY B N 1
ATOM 2764 C CA . GLY B 1 173 ? -8.797 13.352 7.566 1 94.62 173 GLY B CA 1
ATOM 2765 C C . GLY B 1 173 ? -9.016 13.344 6.066 1 94.62 173 GLY B C 1
ATOM 2766 O O . GLY B 1 173 ? -9.578 14.281 5.512 1 94.62 173 GLY B O 1
ATOM 2767 N N . ALA B 1 174 ? -8.586 12.305 5.453 1 94.88 174 ALA B N 1
ATOM 2768 C CA . ALA B 1 174 ? -8.594 12.242 3.992 1 94.88 174 ALA B CA 1
ATOM 2769 C C . ALA B 1 174 ? -10.023 12.242 3.453 1 94.88 174 ALA B C 1
ATOM 2771 O O . ALA B 1 174 ? -10.25 12.547 2.281 1 94.88 174 ALA B O 1
ATOM 2772 N N . GLY B 1 175 ? -10.969 11.852 4.199 1 93.62 175 GLY B N 1
ATOM 2773 C CA . GLY B 1 175 ? -12.352 11.852 3.77 1 93.62 175 GLY B CA 1
ATOM 2774 C C . GLY B 1 175 ? -12.859 13.234 3.381 1 93.62 175 GLY B C 1
ATOM 2775 O O . GLY B 1 175 ? -13.828 13.359 2.637 1 93.62 175 GLY B O 1
ATOM 2776 N N . ASN B 1 176 ? -12.188 14.227 3.865 1 91.5 176 ASN B N 1
ATOM 2777 C CA . ASN B 1 176 ? -12.625 15.602 3.645 1 91.5 176 ASN B CA 1
ATOM 2778 C C . ASN B 1 176 ? -12.078 16.156 2.336 1 91.5 176 ASN B C 1
ATOM 2780 O O . ASN B 1 176 ? -12.492 17.234 1.891 1 91.5 176 ASN B O 1
ATOM 2784 N N . TYR B 1 177 ? -11.211 15.406 1.766 1 91.19 177 TYR B N 1
ATOM 2785 C CA . TYR B 1 177 ? -10.609 15.867 0.518 1 91.19 177 TYR B CA 1
ATOM 2786 C C . TYR B 1 177 ? -11.258 15.18 -0.682 1 91.19 177 TYR B C 1
ATOM 2788 O O . TYR B 1 177 ? -11.086 13.969 -0.877 1 91.19 177 TYR B O 1
ATOM 2796 N N . PHE B 1 178 ? -11.961 15.93 -1.486 1 91.12 178 PHE B N 1
ATOM 2797 C CA . PHE B 1 178 ? -12.648 15.422 -2.662 1 91.12 178 PHE B CA 1
ATOM 2798 C C . PHE B 1 178 ? -13.586 14.273 -2.287 1 91.12 178 PHE B C 1
ATOM 2800 O O . PHE B 1 178 ? -13.703 13.297 -3.023 1 91.12 178 PHE B O 1
ATOM 2807 N N . GLY B 1 179 ? -14.055 14.312 -1.182 1 91.25 179 GLY B N 1
ATOM 2808 C CA . GLY B 1 179 ? -15.023 13.367 -0.659 1 91.25 179 GLY B CA 1
ATOM 2809 C C . GLY B 1 179 ? -16.172 14.023 0.075 1 91.25 179 GLY B C 1
ATOM 2810 O O . GLY B 1 179 ? -16.266 15.25 0.108 1 91.25 179 GLY B O 1
ATOM 2811 N N . PHE B 1 180 ? -17.047 13.18 0.618 1 91.06 180 PHE B N 1
ATOM 2812 C CA . PHE B 1 180 ? -18.234 13.688 1.278 1 91.06 180 PHE B CA 1
ATOM 2813 C C . PHE B 1 180 ? -18.047 13.719 2.789 1 91.06 180 PHE B C 1
ATOM 2815 O O . PHE B 1 180 ? -19.031 13.688 3.543 1 91.06 180 PHE B O 1
ATOM 2822 N N . GLY B 1 181 ? -16.859 13.695 3.133 1 85.81 181 GLY B N 1
ATOM 2823 C CA . GLY B 1 181 ? -16.562 13.664 4.555 1 85.81 181 GLY B CA 1
ATOM 2824 C C . GLY B 1 181 ? -17.125 14.852 5.309 1 85.81 181 GLY B C 1
ATOM 2825 O O . GLY B 1 181 ? -17.703 14.688 6.391 1 85.81 181 GLY B O 1
ATOM 2826 N N . THR B 1 182 ? -17.016 15.984 4.73 1 84.69 182 THR B N 1
ATOM 2827 C CA . THR B 1 182 ? -17.5 17.203 5.383 1 84.69 182 THR B CA 1
ATOM 2828 C C . THR B 1 182 ? -19.016 17.172 5.508 1 84.69 182 THR B C 1
ATOM 2830 O O . THR B 1 182 ? -19.562 17.469 6.57 1 84.69 182 THR B O 1
ATOM 2833 N N . TRP B 1 183 ? -19.641 16.828 4.469 1 86.69 183 TRP B N 1
ATOM 2834 C CA . TRP B 1 183 ? -21.094 16.703 4.492 1 86.69 183 TRP B CA 1
ATOM 2835 C C . TRP B 1 183 ? -21.531 15.641 5.496 1 86.69 183 TRP B C 1
ATOM 2837 O O . TRP B 1 183 ? -22.469 15.852 6.266 1 86.69 183 TRP B O 1
ATOM 2847 N N . TRP B 1 184 ? -20.812 14.547 5.504 1 86.12 184 TRP B N 1
ATOM 2848 C CA . TRP B 1 184 ? -21.109 13.414 6.375 1 86.12 184 TRP B CA 1
ATOM 2849 C C . TRP B 1 184 ? -21.031 13.828 7.844 1 86.12 184 TRP B C 1
ATOM 2851 O O . TRP B 1 184 ? -21.906 13.484 8.641 1 86.12 184 TRP B O 1
ATOM 2861 N N . ARG B 1 185 ? -20.156 14.609 8.164 1 85.25 185 ARG B N 1
ATOM 2862 C CA . ARG B 1 185 ? -19.938 15.008 9.547 1 85.25 185 ARG B CA 1
ATOM 2863 C C . ARG B 1 185 ? -21.047 15.953 10.023 1 85.25 185 ARG B C 1
ATOM 2865 O O . ARG B 1 185 ? -21.281 16.062 11.227 1 85.25 185 ARG B O 1
ATOM 2872 N N . GLN B 1 186 ? -21.734 16.531 9.094 1 86.31 186 GLN B N 1
ATOM 2873 C CA . GLN B 1 186 ? -22.75 17.516 9.43 1 86.31 186 GLN B CA 1
ATOM 2874 C C . GLN B 1 186 ? -24.141 16.859 9.516 1 86.31 186 GLN B C 1
ATOM 2876 O O . GLN B 1 186 ? -25.094 17.5 9.938 1 86.31 186 GLN B O 1
ATOM 2881 N N . THR B 1 187 ? -24.109 15.688 9.172 1 86.12 187 THR B N 1
ATOM 2882 C CA . THR B 1 187 ? -25.406 15.023 9.234 1 86.12 187 THR B CA 1
ATOM 2883 C C . THR B 1 187 ? -25.844 14.812 10.688 1 86.12 187 THR B C 1
ATOM 2885 O O . THR B 1 187 ? -25.016 14.773 11.586 1 86.12 187 THR B O 1
ATOM 2888 N N . ALA B 1 188 ? -27.125 14.641 10.852 1 87.56 188 ALA B N 1
ATOM 2889 C CA . ALA B 1 188 ? -27.703 14.43 12.18 1 87.56 188 ALA B CA 1
ATOM 2890 C C . ALA B 1 188 ? -27.188 13.125 12.797 1 87.56 188 ALA B C 1
ATOM 2892 O O . ALA B 1 188 ? -26.969 13.047 14.008 1 87.56 188 ALA B O 1
ATOM 2893 N N . LEU B 1 189 ? -27.047 12.312 11.961 1 83.5 189 LEU B N 1
ATOM 2894 C CA . LEU B 1 189 ? -26.594 11.008 12.43 1 83.5 189 LEU B CA 1
ATOM 2895 C C . LEU B 1 189 ? -25.203 11.109 13.055 1 83.5 189 LEU B C 1
ATOM 2897 O O . LEU B 1 189 ? -24.969 10.609 14.156 1 83.5 189 LEU B O 1
ATOM 2901 N N . VAL B 1 190 ? -24.328 11.711 12.406 1 83.56 190 VAL B N 1
ATOM 2902 C CA . VAL B 1 190 ? -22.969 11.805 12.891 1 83.56 190 VAL B CA 1
ATOM 2903 C C . VAL B 1 190 ? -22.906 12.742 14.094 1 83.56 190 VAL B C 1
ATOM 2905 O O . VAL B 1 190 ? -22.109 12.531 15.016 1 83.56 190 VAL B O 1
ATOM 2908 N N . GLN B 1 191 ? -23.734 13.703 14.047 1 86.56 191 GLN B N 1
ATOM 2909 C CA . GLN B 1 191 ? -23.781 14.609 15.195 1 86.56 191 GLN B CA 1
ATOM 2910 C C . GLN B 1 191 ? -24.266 13.891 16.453 1 86.56 191 GLN B C 1
ATOM 2912 O O . GLN B 1 191 ? -23.828 14.203 17.562 1 86.56 191 GLN B O 1
ATOM 2917 N N . ARG B 1 192 ? -25.031 12.914 16.219 1 87.25 192 ARG B N 1
ATOM 2918 C CA . ARG B 1 192 ? -25.516 12.102 17.344 1 87.25 192 ARG B CA 1
ATOM 2919 C C . ARG B 1 192 ? -24.484 11.078 17.766 1 87.25 192 ARG B C 1
ATOM 2921 O O . ARG B 1 192 ? -24.344 10.789 18.953 1 87.25 192 ARG B O 1
ATOM 2928 N N . PHE B 1 193 ? -23.766 10.586 16.719 1 84.94 193 PHE B N 1
ATOM 2929 C CA . PHE B 1 193 ? -22.75 9.57 16.984 1 84.94 193 PHE B CA 1
ATOM 2930 C C . PHE B 1 193 ? -21.422 9.984 16.375 1 84.94 193 PHE B C 1
ATOM 2932 O O . PHE B 1 193 ? -21.031 9.508 15.312 1 84.94 193 PHE B O 1
ATOM 2939 N N . PRO B 1 194 ? -20.562 10.68 17.094 1 81.25 194 PRO B N 1
ATOM 2940 C CA . PRO B 1 194 ? -19.359 11.297 16.547 1 81.25 194 PRO B CA 1
ATOM 2941 C C . PRO B 1 194 ? -18.297 10.266 16.156 1 81.25 194 PRO B C 1
ATOM 2943 O O . PRO B 1 194 ? -17.375 10.586 15.398 1 81.25 194 PRO B O 1
ATOM 2946 N N . TRP B 1 195 ? -18.516 9.062 16.734 1 79.69 195 TRP B N 1
ATOM 2947 C CA . TRP B 1 195 ? -17.547 8.039 16.375 1 79.69 195 TRP B CA 1
ATOM 2948 C C . TRP B 1 195 ? -17.766 7.57 14.938 1 79.69 195 TRP B C 1
ATOM 2950 O O . TRP B 1 195 ? -16.922 6.852 14.383 1 79.69 195 TRP B O 1
ATOM 2960 N N . LEU B 1 196 ? -18.766 8.07 14.25 1 78.88 196 LEU B N 1
ATOM 2961 C CA . LEU B 1 196 ? -19.078 7.699 12.875 1 78.88 196 LEU B CA 1
ATOM 2962 C C . LEU B 1 196 ? -18.391 8.641 11.883 1 78.88 196 LEU B C 1
ATOM 2964 O O . LEU B 1 196 ? -18.656 8.578 10.68 1 78.88 196 LEU B O 1
ATOM 2968 N N . THR B 1 197 ? -17.562 9.453 12.383 1 77.81 197 THR B N 1
ATOM 2969 C CA . THR B 1 197 ? -16.906 10.398 11.492 1 77.81 197 THR B CA 1
ATOM 2970 C C . THR B 1 197 ? -15.953 9.68 10.547 1 77.81 197 THR B C 1
ATOM 2972 O O . THR B 1 197 ? -15.484 8.578 10.844 1 77.81 197 THR B O 1
#

Solvent-accessible surface area (backbone atoms only — not comparable to full-atom values): 20296 Å² total; per-residue (Å²): 136,84,80,77,78,76,79,76,77,74,77,76,72,72,79,74,73,63,72,67,69,72,74,55,76,71,68,72,57,64,71,67,52,72,65,54,49,53,50,41,42,51,45,42,26,50,45,37,34,51,53,8,47,54,28,36,47,54,35,52,27,33,41,61,8,75,53,44,80,27,47,64,74,44,4,37,79,65,70,29,53,75,34,25,63,57,28,57,71,53,34,31,50,94,44,22,68,61,34,43,69,41,33,50,33,69,64,48,33,50,56,49,47,51,45,27,42,51,30,10,52,19,37,49,42,12,32,39,34,44,55,28,20,55,52,44,22,49,51,23,47,52,59,42,52,34,30,46,60,34,79,66,28,80,80,56,53,68,33,52,53,47,19,44,50,36,44,44,39,43,66,67,49,30,27,56,32,96,36,41,22,61,62,46,51,66,33,69,65,25,65,73,38,65,76,47,59,135,85,80,76,77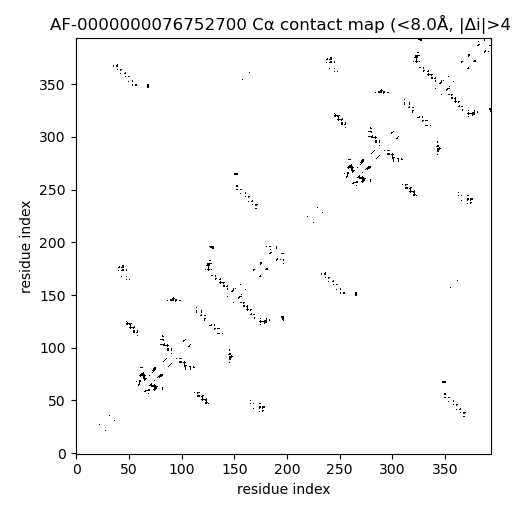,74,78,76,74,74,78,76,71,74,79,76,72,60,71,68,68,72,74,56,77,70,67,73,58,64,71,67,54,73,65,53,48,52,49,41,44,50,46,43,26,49,45,37,36,51,53,8,47,54,28,36,49,54,36,51,27,33,39,60,8,74,52,43,80,28,46,65,73,46,3,38,80,65,69,28,52,74,33,26,64,56,27,56,71,52,35,30,50,97,44,23,69,61,35,45,69,41,31,48,33,70,64,49,33,50,54,50,48,49,46,26,42,52,30,10,52,18,36,48,42,12,32,39,34,44,54,26,20,55,54,44,22,48,49,23,46,53,59,42,52,35,29,47,60,33,79,66,27,80,80,55,53,70,32,52,54,48,20,45,49,38,44,44,39,43,67,66,50,29,27,56,33,95,35,41,21,60,62,46,51,67,33,68,66,23,65,74,38,64,76,47,57

Secondary structure (DSSP, 8-state):
--------------TT--------TTTTS----HHHHHHHHHHHHHHHHHHHHHHHHHHHHHHH--SSSS-TT-SGGGT--TTHIIIIIH-BSTTHHHHHHHTT-HHHHHHHHHHHHHHHHHHHHT-SHHHHHHHHHHHHHHHHHHBSS-SS-SS--HHHHHHHHHHHHHHTTGGGSSSSHHHHHHSHHHHH-GGG-/--------------TT--------TTTTS----HHHHHHHHHHHHHHHHHHHHHHHHHHHHHHH--SSSS-TT-SGGGT--TTHIIIIIH-BSTTHHHHHHHTT-HHHHHHHHHHHHHHHHHHHHT-SHHHHHHHHHHHHHHHHHTBSS-SS-SS--HHHHHHHHHHHHHHTTGGGSSSSHHHHHHSHHHHH-GGG-

pLDDT: mean 86.65, std 21.26, range [29.36, 98.88]

Foldseek 3Di:
DPPPPPPPPPPPPPPPPPVVPPDPPVVVPPPPPPVVVVVVLVVLLVLLQVLLVVLVVLLVCQQQVPPDPRHHCQHVVNVHASFQCCLCPVADDDCNVVSNVVHRDPVNRVLSSCLSNVLSVCSNQLWQLLVSLVSLLVVLVVSPNRYAPDPPDNNDDVSNVRNVSSNVSVVVSSSVRVHCNVVNCPDPVCVVPVSSD/DDPPPPPPPPPPPPPPPPVVPPDPPVVVPPPPDPVVVVVVLVVLLVLLQVLLVVLVVLLVCQQQVPPDPRHHCQHVVNVHASFQCCLCPVADDDCNVVSNVVHRDPVNRVLSSCLSNVLSVCSNQLWQLLVSLVSLLVVLVVSPNRYAPDPPDNNDDVSNVRNVSSNVSSVVSSSVRVHCNVVNCPDPVCVVPVSSD